Protein AF-0000000087153734 (afdb_homodimer)

Radius of gyration: 27.16 Å; Cα contacts (8 Å, |Δi|>4): 764; chains: 2; bounding box: 72×87×68 Å

Structure (mmCIF, N/CA/C/O backbone):
data_AF-0000000087153734-model_v1
#
loop_
_entity.id
_entity.type
_entity.pdbx_description
1 polymer 'Phosphate-import permease protein PhnE'
#
loop_
_atom_site.group_PDB
_atom_site.id
_atom_site.type_symbol
_atom_site.label_atom_id
_atom_site.label_alt_id
_atom_site.label_comp_id
_atom_site.label_asym_id
_atom_site.label_entity_id
_atom_site.label_seq_id
_atom_site.pdbx_PDB_ins_code
_atom_site.Cartn_x
_atom_site.Cartn_y
_atom_site.Cartn_z
_atom_site.occupancy
_atom_site.B_iso_or_equiv
_atom_site.auth_seq_id
_atom_site.auth_comp_id
_atom_site.auth_asym_id
_atom_site.auth_atom_id
_atom_site.pdbx_PDB_model_num
ATOM 1 N N . MET A 1 1 ? -22.219 52.062 27.75 1 32.59 1 MET A N 1
ATOM 2 C CA . MET A 1 1 ? -22.016 52.156 26.297 1 32.59 1 MET A CA 1
ATOM 3 C C . MET A 1 1 ? -22.25 50.812 25.609 1 32.59 1 MET A C 1
ATOM 5 O O . MET A 1 1 ? -21.562 49.844 25.906 1 32.59 1 MET A O 1
ATOM 9 N N . ALA A 1 2 ? -23.516 50.531 25.156 1 43.56 2 ALA A N 1
ATOM 10 C CA . ALA A 1 2 ? -24 49.375 24.422 1 43.56 2 ALA A CA 1
ATOM 11 C C . ALA A 1 2 ? -23.219 49.156 23.141 1 43.56 2 ALA A C 1
ATOM 13 O O . ALA A 1 2 ? -23.125 50.062 22.312 1 43.56 2 ALA A O 1
ATOM 14 N N . THR A 1 3 ? -22.094 48.562 23.156 1 41.56 3 THR A N 1
ATOM 15 C CA . THR A 1 3 ? -21.344 48.219 21.953 1 41.56 3 THR A CA 1
ATOM 16 C C . THR A 1 3 ? -22.266 47.688 20.859 1 41.56 3 THR A C 1
ATOM 18 O O . THR A 1 3 ? -22.953 46.688 21.062 1 41.56 3 THR A O 1
ATOM 21 N N . ALA A 1 4 ? -22.828 48.594 19.922 1 43.09 4 ALA A N 1
ATOM 22 C CA . ALA A 1 4 ? -23.641 48.406 18.719 1 43.09 4 ALA A CA 1
ATOM 23 C C . ALA A 1 4 ? -23.047 47.312 17.812 1 43.09 4 ALA A C 1
ATOM 25 O O . ALA A 1 4 ? -21.891 47.438 17.375 1 43.09 4 ALA A O 1
ATOM 26 N N . VAL A 1 5 ? -23.188 46.062 18.109 1 50.41 5 VAL A N 1
ATOM 27 C CA . VAL A 1 5 ? -22.953 45.062 17.078 1 50.41 5 VAL A CA 1
ATOM 28 C C . VAL A 1 5 ? -23.5 45.531 15.75 1 50.41 5 VAL A C 1
ATOM 30 O O . VAL A 1 5 ? -24.703 45.812 15.633 1 50.41 5 VAL A O 1
ATOM 33 N N . SER A 1 6 ? -22.812 46.344 15 1 48.69 6 SER A N 1
ATOM 34 C CA . SER A 1 6 ? -23.141 46.844 13.664 1 48.69 6 SER A CA 1
ATOM 35 C C . SER A 1 6 ? -23.844 45.781 12.836 1 48.69 6 SER A C 1
ATOM 37 O O . SER A 1 6 ? -23.234 44.75 12.531 1 48.69 6 SER A O 1
ATOM 39 N N . ILE A 1 7 ? -25.141 45.438 13.055 1 53.75 7 ILE A N 1
ATOM 40 C CA . ILE A 1 7 ? -26.016 44.688 12.172 1 53.75 7 ILE A CA 1
ATOM 41 C C . ILE A 1 7 ? -25.891 45.188 10.742 1 53.75 7 ILE A C 1
ATOM 43 O O . ILE A 1 7 ? -26.172 46.375 10.477 1 53.75 7 ILE A O 1
ATOM 47 N N . LEU A 1 8 ? -24.969 44.75 9.945 1 59.97 8 LEU A N 1
ATOM 48 C CA . LEU A 1 8 ? -24.953 45.062 8.523 1 59.97 8 LEU A CA 1
ATOM 49 C C . LEU A 1 8 ? -26.375 45.25 7.988 1 59.97 8 LEU A C 1
ATOM 51 O O . LEU A 1 8 ? -27.297 44.562 8.438 1 59.97 8 LEU A O 1
ATOM 55 N N . PRO A 1 9 ? -26.609 46.344 7.285 1 64.06 9 PRO A N 1
ATOM 56 C CA . PRO A 1 9 ? -27.953 46.531 6.727 1 64.06 9 PRO A CA 1
ATOM 57 C C . PRO A 1 9 ? -28.484 45.312 6.016 1 64.06 9 PRO A C 1
ATOM 59 O O . PRO A 1 9 ? -27.719 44.469 5.523 1 64.06 9 PRO A O 1
ATOM 62 N N . ALA A 1 10 ? -29.781 44.938 6.113 1 66.5 10 ALA A N 1
ATOM 63 C CA . ALA A 1 10 ? -30.516 43.781 5.605 1 66.5 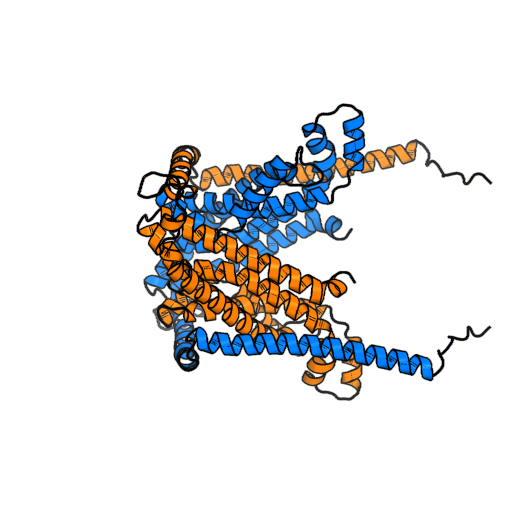10 ALA A CA 1
ATOM 64 C C . ALA A 1 10 ? -30.109 43.469 4.168 1 66.5 10 ALA A C 1
ATOM 66 O O . ALA A 1 10 ? -30 42.312 3.793 1 66.5 10 ALA A O 1
ATOM 67 N N . GLN A 1 11 ? -29.734 44.531 3.445 1 66.94 11 GLN A N 1
ATOM 68 C CA . GLN A 1 11 ? -29.406 44.312 2.037 1 66.94 11 GLN A CA 1
ATOM 69 C C . GLN A 1 11 ? -28.031 43.688 1.881 1 66.94 11 GLN A C 1
ATOM 71 O O . GLN A 1 11 ? -27.828 42.812 1.026 1 66.94 11 GLN A O 1
ATOM 76 N N . GLN A 1 12 ? -27.094 44.125 2.652 1 62.94 12 GLN A N 1
ATOM 77 C CA . GLN A 1 12 ? -25.75 43.562 2.557 1 62.94 12 GLN A CA 1
ATOM 78 C C . GLN A 1 12 ? -25.703 42.125 3.08 1 62.94 12 GLN A C 1
ATOM 80 O O . GLN A 1 12 ? -25 41.281 2.529 1 62.94 12 GLN A O 1
ATOM 85 N N . LEU A 1 13 ? -26.516 41.938 4.129 1 63.88 13 LEU A N 1
ATOM 86 C CA . LEU A 1 13 ? -26.609 40.562 4.66 1 63.88 13 LEU A CA 1
ATOM 87 C C . LEU A 1 13 ? -27.219 39.625 3.629 1 63.88 13 LEU A C 1
ATOM 89 O O . LEU A 1 13 ? -26.797 38.469 3.506 1 63.88 13 LEU A O 1
ATOM 93 N N . ALA A 1 14 ? -28.188 40.188 2.889 1 69.06 14 ALA A N 1
ATOM 94 C CA . ALA A 1 14 ? -28.828 39.406 1.849 1 69.06 14 ALA A CA 1
ATOM 95 C C . ALA A 1 14 ? -27.844 39.062 0.734 1 69.06 14 ALA A C 1
ATOM 97 O O . ALA A 1 14 ? -27.844 37.938 0.221 1 69.06 14 ALA A O 1
ATOM 98 N N . THR A 1 15 ? -27.016 39.969 0.449 1 64.5 15 THR A N 1
ATOM 99 C CA . THR A 1 15 ? -26.016 39.75 -0.599 1 64.5 15 THR A CA 1
ATOM 100 C C . THR A 1 15 ? -24.984 38.719 -0.147 1 64.5 15 THR A C 1
ATOM 102 O O . THR A 1 15 ? -24.547 37.875 -0.933 1 64.5 15 THR A O 1
ATOM 105 N N . LEU A 1 16 ? -24.641 38.812 1.099 1 63.16 16 LEU A N 1
ATOM 106 C CA . LEU A 1 16 ? -23.641 37.875 1.629 1 63.16 16 LEU A CA 1
ATOM 107 C C . LEU A 1 16 ? -24.234 36.469 1.765 1 63.16 16 LEU A C 1
ATOM 109 O O . LEU A 1 16 ? -23.562 35.469 1.499 1 63.16 16 LEU A O 1
ATOM 113 N N . GLU A 1 17 ? -25.484 36.5 2.154 1 65.25 17 GLU A N 1
ATOM 114 C CA . GLU A 1 17 ? -26.172 35.219 2.252 1 65.25 17 GLU A CA 1
ATOM 115 C C . GLU A 1 17 ? -26.344 34.594 0.876 1 65.25 17 GLU A C 1
ATOM 117 O O . GLU A 1 17 ? -26.203 33.375 0.732 1 65.25 17 GLU A O 1
ATOM 122 N N . GLU A 1 18 ? -26.688 35.406 -0.038 1 66.31 18 GLU A N 1
ATOM 123 C CA . GLU A 1 18 ? -26.812 34.906 -1.398 1 66.31 18 GLU A CA 1
ATOM 124 C C . GLU A 1 18 ? -25.469 34.406 -1.941 1 66.31 18 GLU A C 1
ATOM 126 O O . GLU A 1 18 ? -25.406 33.375 -2.625 1 66.31 18 GLU A O 1
ATOM 131 N N . ALA A 1 19 ? -24.5 35.125 -1.643 1 60.44 19 ALA A N 1
ATOM 132 C CA . ALA A 1 19 ? -23.156 34.75 -2.072 1 60.44 19 ALA A CA 1
ATOM 133 C C . ALA A 1 19 ? -22.734 33.438 -1.392 1 60.44 19 ALA A C 1
ATOM 135 O O . ALA A 1 19 ? -22.109 32.594 -2.02 1 60.44 19 ALA A O 1
ATOM 136 N N . TYR A 1 20 ? -23.078 33.375 -0.178 1 58.66 20 TYR A N 1
ATOM 137 C CA . TYR A 1 20 ? -22.812 32.156 0.573 1 58.66 20 TYR A CA 1
ATOM 138 C C . TYR A 1 20 ? -23.594 30.984 0.006 1 58.66 20 TYR A C 1
ATOM 140 O O . TYR A 1 20 ? -23.047 29.906 -0.185 1 58.66 20 TYR A O 1
ATOM 148 N N . ARG A 1 21 ? -24.844 31.266 -0.24 1 62.09 21 ARG A N 1
ATOM 149 C CA . ARG A 1 21 ? -25.672 30.219 -0.808 1 62.09 21 ARG A CA 1
ATOM 150 C C . ARG A 1 21 ? -25.156 29.797 -2.182 1 62.09 21 ARG A C 1
ATOM 152 O O . ARG A 1 21 ? -25.156 28.609 -2.512 1 62.09 21 ARG A O 1
ATOM 159 N N . LYS A 1 22 ? -24.797 30.75 -2.918 1 62.25 22 LYS A N 1
ATOM 160 C CA . LYS A 1 22 ? -24.25 30.453 -4.242 1 62.25 22 LYS A CA 1
ATOM 161 C C . LYS A 1 22 ? -22.938 29.672 -4.145 1 62.25 22 LYS A C 1
ATOM 163 O O . LYS A 1 22 ? -22.703 28.75 -4.93 1 62.25 22 LYS A O 1
ATOM 168 N N . ALA A 1 23 ? -22.172 30.094 -3.232 1 58.75 23 ALA A N 1
ATOM 169 C CA . ALA A 1 23 ? -20.906 29.406 -3.035 1 58.75 23 ALA A CA 1
ATOM 170 C C . ALA A 1 23 ? -21.125 27.969 -2.564 1 58.75 23 ALA A C 1
ATOM 172 O O . ALA A 1 23 ? -20.438 27.047 -3.033 1 58.75 23 ALA A O 1
ATOM 173 N N . VAL A 1 24 ? -22.047 27.891 -1.729 1 61.72 24 VAL A N 1
ATOM 174 C CA . VAL A 1 24 ? -22.391 26.562 -1.23 1 61.72 24 VAL A CA 1
ATOM 175 C C . VAL A 1 24 ? -22.984 25.719 -2.355 1 61.72 24 VAL A C 1
ATOM 177 O O . VAL A 1 24 ? -22.672 24.547 -2.502 1 61.72 24 VAL A O 1
ATOM 180 N N . SER A 1 25 ? -23.875 26.375 -3.098 1 61.78 25 SER A N 1
ATOM 181 C CA . SER A 1 25 ? -24.5 25.688 -4.219 1 61.78 25 SER A CA 1
ATOM 182 C C . SER A 1 25 ? -23.469 25.281 -5.266 1 61.78 25 SER A C 1
ATOM 184 O O . SER A 1 25 ? -23.531 24.172 -5.816 1 61.78 25 SER A O 1
ATOM 186 N N . ARG A 1 26 ? -22.609 26.141 -5.512 1 60.75 26 ARG A N 1
ATOM 187 C CA . ARG A 1 26 ? -21.562 25.828 -6.48 1 60.75 26 ARG A CA 1
ATOM 188 C C . ARG A 1 26 ? -20.656 24.703 -5.984 1 60.75 26 ARG A C 1
ATOM 190 O O . ARG A 1 26 ? -20.266 23.828 -6.762 1 60.75 26 ARG A O 1
ATOM 197 N N . LYS A 1 27 ? -20.391 24.812 -4.793 1 59.56 27 LYS A N 1
ATOM 198 C CA . LYS A 1 27 ? -19.594 23.75 -4.195 1 59.56 27 LYS A CA 1
ATOM 199 C C . LYS A 1 27 ? -20.328 22.422 -4.242 1 59.56 27 LYS A C 1
ATOM 201 O O . LYS A 1 27 ? -19.734 21.375 -4.543 1 59.56 27 LYS A O 1
ATOM 206 N N . ARG A 1 28 ? -21.578 22.547 -4.023 1 60.16 28 ARG A N 1
ATOM 207 C CA . ARG A 1 28 ? -22.406 21.344 -4.109 1 60.16 28 ARG A CA 1
ATOM 208 C C . ARG A 1 28 ? -22.5 20.828 -5.543 1 60.16 28 ARG A C 1
ATOM 210 O O . ARG A 1 28 ? -22.453 19.625 -5.781 1 60.16 28 ARG A O 1
ATOM 217 N N . LEU A 1 29 ? -22.641 21.734 -6.414 1 58.97 29 LEU A N 1
ATOM 218 C CA . LEU A 1 29 ? -22.703 21.359 -7.816 1 58.97 29 LEU A CA 1
ATOM 219 C C . LEU A 1 29 ? -21.391 20.719 -8.281 1 58.97 29 LEU A C 1
ATOM 221 O O . LEU A 1 29 ? -21.406 19.719 -8.992 1 58.97 29 LEU A O 1
ATOM 225 N N . LYS A 1 30 ? -20.391 21.359 -7.91 1 58.5 30 LYS A N 1
ATOM 226 C CA . LYS A 1 30 ? -19.094 20.781 -8.305 1 58.5 30 LYS A CA 1
ATOM 227 C C . LYS A 1 30 ? -18.891 19.406 -7.684 1 58.5 30 LYS A C 1
ATOM 229 O O . LYS A 1 30 ? -18.406 18.484 -8.344 1 58.5 30 LYS A O 1
ATOM 234 N N . ALA A 1 31 ? -19.328 19.328 -6.523 1 58.44 31 ALA A N 1
ATOM 235 C CA . ALA A 1 31 ? -19.266 18.031 -5.871 1 58.44 31 ALA A CA 1
ATOM 236 C C . ALA A 1 31 ? -20.188 17.031 -6.559 1 58.44 31 ALA A C 1
ATOM 238 O O . ALA A 1 31 ? -19.828 15.875 -6.766 1 58.44 31 ALA A O 1
ATOM 239 N N . ALA A 1 32 ? -21.344 17.484 -6.879 1 58.41 32 ALA A N 1
ATOM 240 C CA . ALA A 1 32 ? -22.297 16.641 -7.598 1 58.41 32 ALA A CA 1
ATOM 241 C C . ALA A 1 32 ? -21.766 16.25 -8.977 1 58.41 32 ALA A C 1
ATOM 243 O O . ALA A 1 32 ? -21.906 15.102 -9.406 1 58.41 32 ALA A O 1
ATOM 244 N N . LEU A 1 33 ? -21.156 17.141 -9.578 1 58.53 33 LEU A N 1
ATOM 245 C CA . LEU A 1 33 ? -20.609 16.844 -10.898 1 58.53 33 LEU A CA 1
ATOM 246 C C . LEU A 1 33 ? -19.438 15.875 -10.797 1 58.53 33 LEU A C 1
ATOM 248 O O . LEU A 1 33 ? -19.312 14.961 -11.625 1 58.53 33 LEU A O 1
ATOM 252 N N . ALA A 1 34 ? -18.672 16.156 -9.859 1 58.22 34 ALA A N 1
ATOM 253 C CA . ALA A 1 34 ? -17.562 15.234 -9.656 1 58.22 34 ALA A CA 1
ATOM 254 C C . ALA A 1 34 ? -18.062 13.836 -9.328 1 58.22 34 ALA A C 1
ATOM 256 O O . ALA A 1 34 ? -17.547 12.844 -9.852 1 58.22 34 ALA A O 1
ATOM 257 N N . THR A 1 35 ? -19.125 13.859 -8.531 1 58.22 35 THR A N 1
ATOM 258 C CA . THR A 1 35 ? -19.766 12.578 -8.227 1 58.22 35 THR A CA 1
ATOM 259 C C . THR A 1 35 ? -20.391 11.984 -9.484 1 58.22 35 THR A C 1
ATOM 261 O O . THR A 1 35 ? -20.281 10.781 -9.727 1 58.22 35 THR A O 1
ATOM 264 N N . ALA A 1 36 ? -21.078 12.797 -10.18 1 58.16 36 ALA A N 1
ATOM 265 C CA . ALA A 1 36 ? -21.719 12.336 -11.414 1 58.16 36 ALA A CA 1
ATOM 266 C C . ALA A 1 36 ? -20.672 11.844 -12.414 1 58.16 36 ALA A C 1
ATOM 268 O O . ALA A 1 36 ? -20.859 10.805 -13.055 1 58.16 36 ALA A O 1
ATOM 269 N N . LEU A 1 37 ? -19.625 12.57 -12.555 1 58.66 37 LEU A N 1
ATOM 270 C CA . LEU A 1 37 ? -18.562 12.133 -13.469 1 58.66 37 LEU A CA 1
ATOM 271 C C . LEU A 1 37 ? -17.938 10.82 -12.992 1 58.66 37 LEU A C 1
ATOM 273 O O . LEU A 1 37 ? -17.641 9.945 -13.797 1 58.66 37 LEU A O 1
ATOM 277 N N . PHE A 1 38 ? -17.844 10.805 -11.727 1 55.91 38 PHE A N 1
ATOM 278 C CA . PHE A 1 38 ? -17.375 9.57 -11.109 1 55.91 38 PHE A CA 1
ATOM 279 C C . PHE A 1 38 ? -18.328 8.422 -11.398 1 55.91 38 PHE A C 1
ATOM 281 O O . PHE A 1 38 ? -17.891 7.332 -11.797 1 55.91 38 PHE A O 1
ATOM 288 N N . CYS A 1 39 ? -19.641 8.75 -11.195 1 57.25 39 CYS A N 1
ATOM 289 C CA . CYS A 1 39 ? -20.656 7.727 -11.469 1 57.25 39 CYS A CA 1
ATOM 290 C C . CYS A 1 39 ? -20.703 7.387 -12.953 1 57.25 39 CYS A C 1
ATOM 292 O O . CYS A 1 39 ? -20.812 6.215 -13.32 1 57.25 39 CYS A O 1
ATOM 294 N N . ALA A 1 40 ? -20.641 8.328 -13.766 1 58.75 40 ALA A N 1
ATOM 295 C CA . ALA A 1 40 ? -20.656 8.086 -15.211 1 58.75 40 ALA A CA 1
ATOM 296 C C . ALA A 1 40 ? -19.438 7.25 -15.625 1 58.75 40 ALA A C 1
ATOM 298 O O . ALA A 1 40 ? -19.562 6.328 -16.438 1 58.75 40 ALA A O 1
ATOM 299 N N . ALA A 1 41 ? -18.312 7.543 -15.039 1 55.53 41 ALA A N 1
ATOM 300 C CA . ALA A 1 41 ? -17.125 6.754 -15.297 1 55.53 41 ALA A CA 1
ATOM 301 C C . ALA A 1 41 ? -17.281 5.32 -14.805 1 55.53 41 ALA A C 1
ATOM 303 O O . ALA A 1 41 ? -16.781 4.379 -15.43 1 55.53 41 ALA A O 1
ATOM 304 N N . LEU A 1 42 ? -18.078 5.234 -13.719 1 54.22 42 LEU A N 1
ATOM 305 C CA . LEU A 1 42 ? -18.438 3.91 -13.227 1 54.22 42 LEU A CA 1
ATOM 306 C C . LEU A 1 42 ? -19.219 3.139 -14.281 1 54.22 42 LEU A C 1
ATOM 308 O O . LEU A 1 42 ? -18.984 1.945 -14.492 1 54.22 42 LEU A O 1
ATOM 312 N N . VAL A 1 43 ? -20.234 3.834 -14.789 1 54.69 43 VAL A N 1
ATOM 313 C CA . VAL A 1 43 ? -21.094 3.189 -15.781 1 54.69 43 VAL A CA 1
ATOM 314 C C . VAL A 1 43 ? -20.266 2.799 -17 1 54.69 43 VAL A C 1
ATOM 316 O O . VAL A 1 43 ? -20.391 1.688 -17.516 1 54.69 43 VAL A O 1
ATOM 319 N N . VAL A 1 44 ? -19.375 3.533 -17.391 1 55.41 44 VAL A N 1
ATOM 320 C CA . VAL A 1 44 ? -18.531 3.203 -18.531 1 55.41 44 VAL A CA 1
ATOM 321 C C . VAL A 1 44 ? -17.594 2.051 -18.188 1 55.41 44 VAL A C 1
ATOM 323 O O . VAL A 1 44 ? -17.406 1.132 -18.984 1 55.41 44 VAL A O 1
ATOM 326 N N . ALA A 1 45 ? -17 2.127 -16.953 1 52.59 45 ALA A N 1
ATOM 327 C CA . ALA A 1 45 ? -16.109 1.063 -16.484 1 52.59 45 ALA A CA 1
ATOM 328 C C . ALA A 1 45 ? -16.844 -0.268 -16.391 1 52.59 45 ALA A C 1
ATOM 330 O O . ALA A 1 45 ? -16.281 -1.32 -16.703 1 52.59 45 ALA A O 1
ATOM 331 N N . ALA A 1 46 ? -18.078 -0.169 -15.898 1 53.06 46 ALA A N 1
ATOM 332 C CA . ALA A 1 46 ? -18.891 -1.384 -15.812 1 53.06 46 ALA A CA 1
ATOM 333 C C . ALA A 1 46 ? -19.094 -1.995 -17.203 1 53.06 46 ALA A C 1
ATOM 335 O O . ALA A 1 46 ? -19.062 -3.217 -17.359 1 53.06 46 ALA A O 1
ATOM 336 N N . PHE A 1 47 ? -19.328 -1.242 -18.109 1 55.09 47 PHE A N 1
ATOM 337 C CA . PHE A 1 47 ? -19.516 -1.75 -19.469 1 55.09 47 PHE A CA 1
ATOM 338 C C . PHE A 1 47 ? -18.219 -2.287 -20.031 1 55.09 47 PHE A C 1
ATOM 340 O O . PHE A 1 47 ? -18.219 -3.275 -20.781 1 55.09 47 PHE A O 1
ATOM 347 N N . GLY A 1 48 ? -17.188 -1.644 -19.781 1 52.91 48 GLY A N 1
ATOM 348 C CA . GLY A 1 48 ? -15.922 -2.061 -20.344 1 52.91 48 GLY A CA 1
ATOM 349 C C . GLY A 1 48 ? -15.305 -3.254 -19.641 1 52.91 48 GLY A C 1
ATOM 350 O O . GLY A 1 48 ? -14.641 -4.082 -20.266 1 52.91 48 GLY A O 1
ATOM 351 N N . ALA A 1 49 ? -15.32 -3.27 -18.312 1 53.12 49 ALA A N 1
ATOM 352 C CA . ALA A 1 49 ? -14.672 -4.352 -17.578 1 53.12 49 ALA A CA 1
ATOM 353 C C . ALA A 1 49 ? -15.477 -5.645 -17.688 1 53.12 49 ALA A C 1
ATOM 355 O O . ALA A 1 49 ? -15.133 -6.648 -17.062 1 53.12 49 ALA A O 1
ATOM 356 N N . GLU A 1 50 ? -16.328 -5.785 -18.703 1 55.53 50 GLU A N 1
ATOM 357 C CA . GLU A 1 50 ? -17.141 -7 -18.797 1 55.53 50 GLU A CA 1
ATOM 358 C C . GLU A 1 50 ? -17.656 -7.43 -17.422 1 55.53 50 GLU A C 1
ATOM 360 O O . GLU A 1 50 ? -17.672 -8.625 -17.109 1 55.53 50 GLU A O 1
ATOM 365 N N . VAL A 1 51 ? -17.578 -6.539 -16.516 1 53.94 51 VAL A N 1
ATOM 366 C CA . VAL A 1 51 ? -18.203 -6.867 -15.234 1 53.94 51 VAL A CA 1
ATOM 367 C C . VAL A 1 51 ? -19.703 -7.117 -15.445 1 53.94 51 VAL A C 1
ATOM 369 O O . VAL A 1 51 ? -20.484 -6.172 -15.586 1 53.94 51 VAL A O 1
ATOM 372 N N . ASN A 1 52 ? -20.016 -8.164 -16.125 1 55.09 52 ASN A N 1
ATOM 373 C CA . ASN A 1 52 ? -21.406 -8.57 -16.219 1 55.09 52 ASN A CA 1
ATOM 374 C C . ASN A 1 52 ? -22.062 -8.664 -14.852 1 55.09 52 ASN A C 1
ATOM 376 O O . ASN A 1 52 ? -21.594 -9.406 -13.984 1 55.09 52 ASN A O 1
ATOM 380 N N . LEU A 1 53 ? -22.781 -7.617 -14.469 1 56.44 53 LEU A N 1
ATOM 381 C CA . LEU A 1 53 ? -23.547 -7.605 -13.227 1 56.44 53 LEU A CA 1
ATOM 382 C C . LEU A 1 53 ? -24.094 -9 -12.914 1 56.44 53 LEU A C 1
ATOM 384 O O . LEU A 1 53 ? -24.156 -9.391 -11.742 1 56.44 53 LEU A O 1
ATOM 388 N N . ARG A 1 54 ? -24.469 -9.672 -13.922 1 58.06 54 ARG A N 1
ATOM 389 C CA . ARG A 1 54 ? -24.953 -11.039 -13.719 1 58.06 54 ARG A CA 1
ATOM 390 C C . ARG A 1 54 ? -23.859 -11.914 -13.117 1 58.06 54 ARG A C 1
ATOM 392 O O . ARG A 1 54 ? -24.125 -12.742 -12.242 1 58.06 54 ARG A O 1
ATOM 399 N N . THR A 1 55 ? -22.703 -11.625 -13.562 1 62.88 55 THR A N 1
ATOM 400 C CA . THR A 1 55 ? -21.578 -12.383 -13.031 1 62.88 55 THR A CA 1
ATOM 401 C C . THR A 1 55 ? -21.312 -12 -11.578 1 62.88 55 THR A C 1
ATOM 403 O O . THR A 1 55 ? -20.984 -12.859 -10.758 1 62.88 55 THR A O 1
ATOM 406 N N . LEU A 1 56 ? -21.562 -10.742 -11.305 1 62.59 56 LEU A N 1
ATOM 407 C CA . LEU A 1 56 ? -21.375 -10.305 -9.922 1 62.59 56 LEU A CA 1
ATOM 408 C C . LEU A 1 56 ? -22.359 -11.016 -8.992 1 62.59 56 LEU A C 1
ATOM 410 O O . LEU A 1 56 ? -21.969 -11.461 -7.906 1 62.59 56 LEU A O 1
ATOM 414 N N . PHE A 1 57 ? -23.641 -11.094 -9.477 1 63.66 57 PHE A N 1
ATOM 415 C CA . PHE A 1 57 ? -24.656 -11.719 -8.633 1 63.66 57 PHE A CA 1
ATOM 416 C C . PHE A 1 57 ? -24.391 -13.211 -8.492 1 63.66 57 PHE A C 1
ATOM 418 O O . PHE A 1 57 ? -24.547 -13.773 -7.402 1 63.66 57 PHE A O 1
ATOM 425 N N . THR A 1 58 ? -24.156 -13.859 -9.617 1 63.53 58 THR A N 1
ATOM 426 C CA . THR A 1 58 ? -23.859 -15.289 -9.562 1 63.53 58 THR A CA 1
ATOM 427 C C . THR A 1 58 ? -22.594 -15.539 -8.742 1 63.53 58 THR A C 1
ATOM 429 O O . THR A 1 58 ? -22.547 -16.484 -7.938 1 63.53 58 THR A O 1
ATOM 432 N N . TYR A 1 59 ? -21.734 -14.617 -8.812 1 64 59 TYR A N 1
ATOM 433 C CA . TYR A 1 59 ? -20.453 -14.789 -8.148 1 64 59 TYR A CA 1
ATOM 434 C C . TYR A 1 59 ? -20.531 -14.375 -6.684 1 64 59 TYR A C 1
ATOM 436 O O . TYR A 1 59 ? -19.734 -14.82 -5.855 1 64 59 TYR A O 1
ATOM 444 N N . PHE A 1 60 ? -21.562 -13.633 -6.457 1 68.44 60 PHE A N 1
ATOM 445 C CA . PHE A 1 60 ? -21.766 -13.281 -5.055 1 68.44 60 PHE A CA 1
ATOM 446 C C . PHE A 1 60 ? -22.109 -14.516 -4.23 1 68.44 60 PHE A C 1
ATOM 448 O O . PHE A 1 60 ? -21.625 -14.672 -3.109 1 68.44 60 PHE A O 1
ATOM 455 N N . GLY A 1 61 ? -22.922 -15.352 -4.805 1 70.44 61 GLY A N 1
ATOM 456 C CA . GLY A 1 61 ? -23.25 -16.609 -4.133 1 70.44 61 GLY A CA 1
ATOM 457 C C . GLY A 1 61 ? -22.031 -17.484 -3.895 1 70.44 61 GLY A C 1
ATOM 458 O O . GLY A 1 61 ? -21.859 -18.031 -2.805 1 70.44 61 GLY A O 1
ATOM 459 N N . ASN A 1 62 ? -21.188 -17.516 -4.871 1 74.69 62 ASN A N 1
ATOM 460 C CA . ASN A 1 62 ? -19.969 -18.297 -4.738 1 74.69 62 ASN A CA 1
ATOM 461 C C . ASN A 1 62 ? -19.047 -17.719 -3.67 1 74.69 62 ASN A C 1
ATOM 463 O O . ASN A 1 62 ? -18.391 -18.469 -2.941 1 74.69 62 ASN A O 1
ATOM 467 N N . PHE A 1 63 ? -19.141 -16.438 -3.633 1 72.94 63 PHE A N 1
ATOM 468 C CA . PHE A 1 63 ? -18.328 -15.758 -2.623 1 72.94 63 PHE A CA 1
ATOM 469 C C . PHE A 1 63 ? -18.812 -16.109 -1.222 1 72.94 63 PHE A C 1
ATOM 471 O O . PHE A 1 63 ? -18 -16.453 -0.35 1 72.94 63 PHE A O 1
ATOM 478 N N . ILE A 1 64 ? -20.047 -16.062 -1.045 1 76.25 64 ILE A N 1
ATOM 479 C CA . ILE A 1 64 ? -20.625 -16.391 0.256 1 76.25 64 ILE A CA 1
ATOM 480 C C . ILE A 1 64 ? -20.359 -17.844 0.597 1 76.25 64 ILE A C 1
ATOM 482 O O . ILE A 1 64 ? -20.062 -18.172 1.748 1 76.25 64 ILE A O 1
ATOM 486 N N . SER A 1 65 ? -20.406 -18.656 -0.391 1 82.25 65 SER A N 1
ATOM 487 C CA . SER A 1 65 ? -20.156 -20.078 -0.188 1 82.25 65 SER A CA 1
ATOM 488 C C . SER A 1 65 ? -18.703 -20.312 0.211 1 82.25 65 SER A C 1
ATOM 490 O O . SER A 1 65 ? -18.406 -21.203 1.023 1 82.25 65 SER A O 1
ATOM 492 N N . TYR A 1 66 ? -17.828 -19.578 -0.361 1 82.69 66 TYR A N 1
ATOM 493 C CA . TYR A 1 66 ? -16.422 -19.734 -0.004 1 82.69 66 TYR A CA 1
ATOM 494 C C . TYR A 1 66 ? -16.172 -19.359 1.454 1 82.69 66 TYR A C 1
ATOM 496 O O . TYR A 1 66 ? -15.445 -20.047 2.168 1 82.69 66 TYR A O 1
ATOM 504 N N . PHE A 1 67 ? -16.797 -18.281 1.839 1 83.12 67 PHE A N 1
ATOM 505 C CA . PHE A 1 67 ? -16.656 -17.859 3.229 1 83.12 67 PHE A CA 1
ATOM 506 C C . PHE A 1 67 ? -17.219 -18.922 4.172 1 83.12 67 PHE A C 1
ATOM 508 O O . PHE A 1 67 ? -16.656 -19.156 5.242 1 83.12 67 PHE A O 1
ATOM 515 N N . ASP A 1 68 ? -18.266 -19.5 3.732 1 88 68 ASP A N 1
ATOM 516 C CA . ASP A 1 68 ? -18.844 -20.578 4.523 1 88 68 ASP A CA 1
ATOM 517 C C . ASP A 1 68 ? -17.875 -21.766 4.613 1 88 68 ASP A C 1
ATOM 519 O O . ASP A 1 68 ? -17.734 -22.375 5.68 1 88 68 ASP A O 1
ATOM 523 N N . ARG A 1 69 ? -17.219 -21.984 3.594 1 90.44 69 ARG A N 1
ATOM 524 C CA . ARG A 1 69 ? -16.297 -23.125 3.547 1 90.44 69 ARG A CA 1
ATOM 525 C C . ARG A 1 69 ? -15.094 -22.891 4.445 1 90.44 69 ARG A C 1
ATOM 527 O O . ARG A 1 69 ? -14.641 -23.797 5.141 1 90.44 69 ARG A O 1
ATOM 534 N N . ILE A 1 70 ? -14.609 -21.625 4.461 1 91.25 70 ILE A N 1
ATOM 535 C CA . ILE A 1 70 ? -13.391 -21.375 5.23 1 91.25 70 ILE A CA 1
ATOM 536 C C . ILE A 1 70 ? -13.727 -21.297 6.719 1 91.25 70 ILE A C 1
ATOM 538 O O . ILE A 1 70 ? -12.836 -21.359 7.566 1 91.25 70 ILE A O 1
ATOM 542 N N . LEU A 1 71 ? -15.086 -21.234 7.004 1 93.62 71 LEU A N 1
ATOM 543 C CA . LEU A 1 71 ? -15.508 -21.188 8.398 1 93.62 71 LEU A CA 1
ATOM 544 C C . LEU A 1 71 ? -16.031 -22.547 8.852 1 93.62 71 LEU A C 1
ATOM 546 O O . LEU A 1 71 ? -16.672 -22.641 9.914 1 93.62 71 LEU A O 1
ATOM 550 N N . THR A 1 72 ? -15.812 -23.531 8.047 1 93.88 72 THR A N 1
ATOM 551 C CA . THR A 1 72 ? -16.266 -24.875 8.367 1 93.88 72 THR A CA 1
ATOM 552 C C . THR A 1 72 ? -15.086 -25.844 8.469 1 93.88 72 THR A C 1
ATOM 554 O O . THR A 1 72 ? -14.211 -25.844 7.602 1 93.88 72 THR A O 1
ATOM 557 N N . LEU A 1 73 ? -15.078 -26.641 9.477 1 94.19 73 LEU A N 1
ATOM 558 C CA . LEU A 1 73 ? -14.023 -27.625 9.695 1 94.19 73 LEU A CA 1
ATOM 559 C C . LEU A 1 73 ? -14.273 -28.875 8.852 1 94.19 73 LEU A C 1
ATOM 561 O O . LEU A 1 73 ? -15.336 -29.016 8.242 1 94.19 73 LEU A O 1
ATOM 565 N N . ASP A 1 74 ? -13.242 -29.703 8.797 1 89.44 74 ASP A N 1
ATOM 566 C CA . ASP A 1 74 ? -13.391 -30.969 8.078 1 89.44 74 ASP A CA 1
ATOM 567 C C . ASP A 1 74 ? -14.477 -31.844 8.703 1 89.44 74 ASP A C 1
ATOM 569 O O . ASP A 1 74 ? -15.141 -32.625 8.008 1 89.44 74 ASP A O 1
ATOM 573 N N . SER A 1 75 ? -14.672 -31.625 9.953 1 89.5 75 SER A N 1
ATOM 574 C CA . SER A 1 75 ? -15.68 -32.375 10.68 1 89.5 75 SER A CA 1
ATOM 575 C C . SER A 1 75 ? -17.094 -31.906 10.344 1 89.5 75 SER A C 1
ATOM 577 O O . SER A 1 75 ? -18.078 -32.562 10.656 1 89.5 75 SER A O 1
ATOM 579 N N . GLY A 1 76 ? -17.203 -30.734 9.758 1 90.81 76 GLY A N 1
ATOM 580 C CA . GLY A 1 76 ? -18.5 -30.156 9.438 1 90.81 76 GLY A CA 1
ATOM 581 C C . GLY A 1 76 ? -18.938 -29.078 10.406 1 90.81 76 GLY A C 1
ATOM 582 O O . GLY A 1 76 ? -19.844 -28.312 10.109 1 90.81 76 GLY A O 1
ATOM 583 N N . ALA A 1 77 ? -18.234 -29.047 11.469 1 93.25 77 ALA A N 1
ATOM 584 C CA . ALA A 1 77 ? -18.547 -28.047 12.484 1 93.25 77 ALA A CA 1
ATOM 585 C C . ALA A 1 77 ? -17.938 -26.688 12.125 1 93.25 77 ALA A C 1
ATOM 587 O O . ALA A 1 77 ? -17.078 -26.609 11.25 1 93.25 77 ALA A O 1
ATOM 588 N N . ARG A 1 78 ? -18.453 -25.688 12.719 1 94.38 78 ARG A N 1
ATOM 589 C CA . ARG A 1 78 ? -17.906 -24.359 12.508 1 94.38 78 ARG A CA 1
ATOM 590 C C . ARG A 1 78 ? -16.531 -24.219 13.172 1 94.38 78 ARG A C 1
ATOM 592 O O . ARG A 1 78 ? -16.25 -24.891 14.164 1 94.38 78 ARG A O 1
ATOM 599 N N . VAL A 1 79 ? -15.664 -23.328 12.641 1 92.62 79 VAL A N 1
ATOM 600 C CA . VAL A 1 79 ? -14.266 -23.234 13.039 1 92.62 79 VAL A CA 1
ATOM 601 C C . VAL A 1 79 ? -14.164 -22.812 14.5 1 92.62 79 VAL A C 1
ATOM 603 O O . VAL A 1 79 ? -13.227 -23.219 15.203 1 92.62 79 VAL A O 1
ATOM 606 N N . TRP A 1 80 ? -15.211 -22.078 15.047 1 92.25 80 TRP A N 1
ATOM 607 C CA . TRP A 1 80 ? -15.094 -21.578 16.422 1 92.25 80 TRP A CA 1
ATOM 608 C C . TRP A 1 80 ? -15.469 -22.672 17.422 1 92.25 80 TRP A C 1
ATOM 610 O O . TRP A 1 80 ? -15.234 -22.516 18.625 1 92.25 80 TRP A O 1
ATOM 620 N N . THR A 1 81 ? -15.992 -23.828 17.047 1 93.75 81 THR A N 1
ATOM 621 C CA . THR A 1 81 ? -16.438 -24.906 17.938 1 93.75 81 THR A CA 1
ATOM 622 C C . THR A 1 81 ? -15.25 -25.75 18.391 1 93.75 81 THR A C 1
ATOM 624 O O . THR A 1 81 ? -15.32 -26.438 19.406 1 93.75 81 THR A O 1
ATOM 627 N N . ASP A 1 82 ? -14.203 -25.781 17.656 1 94.38 82 ASP A N 1
ATOM 628 C CA . ASP A 1 82 ? -13.016 -26.562 17.984 1 94.38 82 ASP A CA 1
ATOM 629 C C . ASP A 1 82 ? -11.742 -25.812 17.609 1 94.38 82 ASP A C 1
ATOM 631 O O . ASP A 1 82 ? -11.117 -26.125 16.594 1 94.38 82 ASP A O 1
ATOM 635 N N . PRO A 1 83 ? -11.336 -24.969 18.438 1 94.12 83 PRO A N 1
ATOM 636 C CA . PRO A 1 83 ? -10.148 -24.156 18.156 1 94.12 83 PRO A CA 1
ATOM 637 C C . PRO A 1 83 ? -8.891 -25 17.984 1 94.12 83 PRO A C 1
ATOM 639 O O . PRO A 1 83 ? -7.984 -24.609 17.234 1 94.12 83 PRO A O 1
ATOM 642 N N . ALA A 1 84 ? -8.867 -26.109 18.656 1 93.81 84 ALA A N 1
ATOM 643 C CA . ALA A 1 84 ? -7.691 -26.969 18.547 1 93.81 84 ALA A CA 1
ATOM 644 C C . ALA A 1 84 ? -7.559 -27.531 17.141 1 93.81 84 ALA A C 1
ATOM 646 O O . ALA A 1 84 ? -6.457 -27.578 16.578 1 93.81 84 ALA A O 1
ATOM 647 N N . GLU A 1 85 ? -8.641 -27.969 16.594 1 94.19 85 GLU A N 1
ATOM 648 C CA . GLU A 1 85 ? -8.633 -28.453 15.211 1 94.19 85 GLU A CA 1
ATOM 649 C C . GLU A 1 85 ? -8.406 -27.312 14.219 1 94.19 85 GLU A C 1
ATOM 651 O O . GLU A 1 85 ? -7.688 -27.484 13.234 1 94.19 85 GLU A O 1
ATOM 656 N N . TRP A 1 86 ? -8.992 -26.172 14.469 1 95.69 86 TRP A N 1
ATOM 657 C CA . TRP A 1 86 ? -8.891 -25 13.594 1 95.69 86 TRP A CA 1
ATOM 658 C C . TRP A 1 86 ? -7.441 -24.547 13.469 1 95.69 86 TRP A C 1
ATOM 660 O O . TRP A 1 86 ? -6.953 -24.281 12.367 1 95.69 86 TRP A O 1
ATOM 670 N N . PHE A 1 87 ? -6.766 -24.562 14.641 1 97.19 87 PHE A N 1
ATOM 671 C CA . PHE A 1 87 ? -5.395 -24.062 14.672 1 97.19 87 PHE A CA 1
ATOM 672 C C . PHE A 1 87 ? -4.41 -25.203 14.891 1 97.19 87 PHE A C 1
ATOM 674 O O . PHE A 1 87 ? -3.449 -25.078 15.648 1 97.19 87 PHE A O 1
ATOM 681 N N . TRP A 1 88 ? -4.617 -26.297 14.203 1 95.25 88 TRP A N 1
ATOM 682 C CA . TRP A 1 88 ? -3.783 -27.484 14.375 1 95.25 88 TRP A CA 1
ATOM 683 C C . TRP A 1 88 ? -2.34 -27.188 13.977 1 95.25 88 TRP A C 1
ATOM 685 O O . TRP A 1 88 ? -1.405 -27.766 14.547 1 95.25 88 TRP A O 1
ATOM 695 N N . GLY A 1 89 ? -2.07 -26.297 13.062 1 96.44 89 GLY A N 1
ATOM 696 C CA . GLY A 1 89 ? -0.738 -26 12.555 1 96.44 89 GLY A CA 1
ATOM 697 C C . GLY A 1 89 ? -0.142 -24.734 13.133 1 96.44 89 GLY A C 1
ATOM 698 O O . GLY A 1 89 ? 0.669 -24.078 12.477 1 96.44 89 GLY A O 1
ATOM 699 N N . TRP A 1 90 ? -0.535 -24.375 14.297 1 95.44 90 TRP A N 1
ATOM 700 C CA . TRP A 1 90 ? -0.177 -23.078 14.852 1 95.44 90 TRP A CA 1
ATOM 701 C C . TRP A 1 90 ? 1.335 -22.953 15.008 1 95.44 90 TRP A C 1
ATOM 703 O O . TRP A 1 90 ? 1.895 -21.875 14.836 1 95.44 90 TRP A O 1
ATOM 713 N N . GLN A 1 91 ? 2.012 -24.062 15.266 1 96.75 91 GLN A N 1
ATOM 714 C CA . GLN A 1 91 ? 3.457 -24 15.445 1 96.75 91 GLN A CA 1
ATOM 715 C C . GLN A 1 91 ? 4.16 -23.609 14.148 1 96.75 91 GLN A C 1
ATOM 717 O O . GLN A 1 91 ? 5.027 -22.734 14.141 1 96.75 91 GLN A O 1
ATOM 722 N N . LYS A 1 92 ? 3.758 -24.266 13.102 1 96.5 92 LYS A N 1
ATOM 723 C CA . LYS A 1 92 ? 4.328 -23.953 11.789 1 96.5 92 LYS A CA 1
ATOM 724 C C . LYS A 1 92 ? 3.965 -22.547 11.352 1 96.5 92 LYS A C 1
ATOM 726 O O . LYS A 1 92 ? 4.82 -21.797 10.867 1 96.5 92 LYS A O 1
ATOM 731 N N . TRP A 1 93 ? 2.734 -22.125 11.547 1 96.94 93 TRP A N 1
ATOM 732 C CA . TRP A 1 93 ? 2.26 -20.828 11.078 1 96.94 93 TRP A CA 1
ATOM 733 C C . TRP A 1 93 ? 2.91 -19.703 11.867 1 96.94 93 TRP A C 1
ATOM 735 O O . TRP A 1 93 ? 3.262 -18.656 11.305 1 96.94 93 TRP A O 1
ATOM 745 N N . LEU A 1 94 ? 3.148 -19.969 13.125 1 96.06 94 LEU A N 1
ATOM 746 C CA . LEU A 1 94 ? 3.814 -18.953 13.93 1 96.06 94 LEU A CA 1
ATOM 747 C C . LEU A 1 94 ? 5.277 -18.797 13.523 1 96.06 94 LEU A C 1
ATOM 749 O O . LEU A 1 94 ? 5.82 -17.688 13.539 1 96.06 94 LEU A O 1
ATOM 753 N N . ARG A 1 95 ? 5.863 -19.938 13.195 1 94.88 95 ARG A N 1
ATOM 754 C CA . ARG A 1 95 ? 7.238 -19.891 12.711 1 94.88 95 ARG A CA 1
ATOM 755 C C . ARG A 1 95 ? 7.332 -19.109 11.398 1 94.88 95 ARG A C 1
ATOM 757 O O . ARG A 1 95 ? 8.227 -18.281 11.227 1 94.88 95 ARG A O 1
ATOM 764 N N . MET A 1 96 ? 6.426 -19.375 10.539 1 95.62 96 MET A N 1
ATOM 765 C CA . MET A 1 96 ? 6.41 -18.703 9.242 1 95.62 96 MET A CA 1
ATOM 766 C C . MET A 1 96 ? 6.078 -17.219 9.398 1 95.62 96 MET A C 1
ATOM 768 O O . MET A 1 96 ? 6.586 -16.375 8.656 1 95.62 96 MET A O 1
ATOM 772 N N . LEU A 1 97 ? 5.273 -16.969 10.359 1 95.75 97 LEU A N 1
ATOM 773 C CA . LEU A 1 97 ? 4.977 -15.578 10.672 1 95.75 97 LEU A CA 1
ATOM 774 C C . LEU A 1 97 ? 6.211 -14.867 11.227 1 95.75 97 LEU A C 1
ATOM 776 O O . LEU A 1 97 ? 6.445 -13.695 10.93 1 95.75 97 LEU A O 1
ATOM 780 N N . GLY A 1 98 ? 6.891 -15.547 12.086 1 93.38 98 GLY A N 1
ATOM 781 C CA . GLY A 1 98 ? 8.156 -15.016 12.555 1 93.38 98 GLY A CA 1
ATOM 782 C C . GLY A 1 98 ? 9.117 -14.672 11.43 1 93.38 98 GLY A C 1
ATOM 783 O O . GLY A 1 98 ? 9.758 -13.617 11.453 1 93.38 98 GLY A O 1
ATOM 784 N N . GLU A 1 99 ? 9.18 -15.523 10.477 1 93.06 99 GLU A N 1
ATOM 785 C CA . GLU A 1 99 ? 10.008 -15.266 9.305 1 93.06 99 GLU A CA 1
ATOM 786 C C . GLU A 1 99 ? 9.531 -14.031 8.547 1 93.06 99 GLU A C 1
ATOM 788 O O . GLU A 1 99 ? 10.336 -13.227 8.086 1 93.06 99 GLU A O 1
ATOM 793 N N . THR A 1 100 ? 8.234 -13.891 8.398 1 94.88 100 THR A N 1
ATOM 794 C CA . THR A 1 100 ? 7.645 -12.727 7.746 1 94.88 100 THR A CA 1
ATOM 795 C C . THR A 1 100 ? 8.047 -11.445 8.461 1 94.88 100 THR A C 1
ATOM 797 O O . THR A 1 100 ? 8.461 -10.477 7.82 1 94.88 100 THR A O 1
ATOM 800 N N . ILE A 1 101 ? 7.969 -11.469 9.75 1 93.69 101 ILE A N 1
ATOM 801 C CA . ILE A 1 101 ? 8.32 -10.305 10.562 1 93.69 101 ILE A CA 1
ATOM 802 C C . ILE A 1 101 ? 9.812 -10 10.398 1 93.69 101 ILE A C 1
ATOM 804 O O . ILE A 1 101 ? 10.195 -8.836 10.289 1 93.69 101 ILE A O 1
ATOM 808 N N . LEU A 1 102 ? 10.594 -11.016 10.328 1 91.19 102 LEU A N 1
ATOM 809 C CA . LEU A 1 102 ? 12.031 -10.836 10.156 1 91.19 102 LEU A CA 1
ATOM 810 C C . LEU A 1 102 ? 12.352 -10.25 8.789 1 91.19 102 LEU A C 1
ATOM 812 O O . LEU A 1 102 ? 13.195 -9.359 8.664 1 91.19 102 LEU A O 1
ATOM 816 N N . ILE A 1 103 ? 11.742 -10.773 7.738 1 92.38 103 ILE A N 1
ATOM 817 C CA . ILE A 1 103 ? 11.898 -10.25 6.387 1 92.38 103 ILE A CA 1
ATOM 818 C C . ILE A 1 103 ? 11.562 -8.758 6.367 1 92.38 103 ILE A C 1
ATOM 820 O O . ILE A 1 103 ? 12.32 -7.953 5.824 1 92.38 103 ILE A O 1
ATOM 824 N N . SER A 1 104 ? 10.445 -8.43 6.996 1 94.94 104 SER A N 1
ATOM 825 C CA . SER A 1 104 ? 9.992 -7.039 7.039 1 94.94 104 SER A CA 1
ATOM 826 C C . SER A 1 104 ? 10.969 -6.164 7.812 1 94.94 104 SER A C 1
ATOM 828 O O . SER A 1 104 ? 11.266 -5.039 7.402 1 94.94 104 SER A O 1
ATOM 830 N N . TYR A 1 105 ? 11.422 -6.691 8.883 1 91.19 105 TYR A N 1
ATOM 831 C CA . TYR A 1 105 ? 12.32 -5.934 9.742 1 91.19 105 TYR A CA 1
ATOM 832 C C . TYR A 1 105 ? 13.641 -5.652 9.047 1 91.19 105 TYR A C 1
ATOM 834 O O . TYR A 1 105 ? 14.062 -4.5 8.945 1 91.19 105 TYR A O 1
ATOM 842 N N . VAL A 1 106 ? 14.281 -6.66 8.539 1 90.12 106 VAL A N 1
ATOM 843 C CA . VAL A 1 106 ? 15.586 -6.523 7.891 1 90.12 106 VAL A CA 1
ATOM 844 C C . VAL A 1 106 ? 15.445 -5.68 6.625 1 90.12 106 VAL A C 1
ATOM 846 O O . VAL A 1 106 ? 16.281 -4.828 6.344 1 90.12 106 VAL A O 1
ATOM 849 N N . GLY A 1 107 ? 14.406 -5.945 5.891 1 92.88 107 GLY A N 1
ATOM 850 C CA . GLY A 1 107 ? 14.156 -5.148 4.699 1 92.88 107 GLY A CA 1
ATOM 851 C C . GLY A 1 107 ? 13.969 -3.674 4.996 1 92.88 107 GLY A C 1
ATOM 852 O O . GLY A 1 107 ? 14.547 -2.82 4.32 1 92.88 107 GLY A O 1
ATOM 853 N N . THR A 1 108 ? 13.156 -3.41 6.02 1 95.12 108 THR A N 1
ATOM 854 C CA . THR A 1 108 ? 12.898 -2.025 6.402 1 95.12 108 THR A CA 1
ATOM 855 C C . THR A 1 108 ? 14.188 -1.345 6.867 1 95.12 108 THR A C 1
ATOM 857 O O . THR A 1 108 ? 14.477 -0.215 6.469 1 95.12 108 THR A O 1
ATOM 860 N N . LEU A 1 109 ? 14.914 -2.016 7.66 1 92 109 LEU A N 1
ATOM 861 C CA . LEU A 1 109 ? 16.156 -1.453 8.188 1 92 109 LEU A CA 1
ATOM 862 C C . LEU A 1 109 ? 17.141 -1.159 7.059 1 92 109 LEU A C 1
ATOM 864 O O . LEU A 1 109 ? 17.719 -0.076 7.008 1 92 109 LEU A O 1
ATOM 868 N N . THR A 1 110 ? 17.312 -2.117 6.238 1 90.56 110 THR A N 1
ATOM 869 C CA . THR A 1 110 ? 18.219 -1.934 5.105 1 90.56 110 THR A CA 1
ATOM 870 C C . THR A 1 110 ? 17.766 -0.772 4.23 1 90.56 110 THR A C 1
ATOM 872 O O . THR A 1 110 ? 18.562 0.081 3.848 1 90.56 110 THR A O 1
ATOM 875 N N . GLY A 1 111 ? 16.469 -0.751 3.939 1 95.12 111 GLY A N 1
ATOM 876 C CA . GLY A 1 111 ? 15.922 0.355 3.168 1 95.12 111 GLY A CA 1
ATOM 877 C C . GLY A 1 111 ? 16.094 1.698 3.854 1 95.12 111 GLY A C 1
ATOM 878 O O . GLY A 1 111 ? 16.406 2.699 3.205 1 95.12 111 GLY A O 1
ATOM 879 N N . ALA A 1 112 ? 15.945 1.678 5.152 1 95.88 112 ALA A N 1
ATOM 880 C CA . ALA A 1 112 ? 16.078 2.908 5.926 1 95.88 112 ALA A CA 1
ATOM 881 C C . ALA A 1 112 ? 17.516 3.424 5.887 1 95.88 112 ALA A C 1
ATOM 883 O O . ALA A 1 112 ? 17.75 4.633 5.816 1 95.88 112 ALA A O 1
ATOM 884 N N . VAL A 1 113 ? 18.438 2.543 5.93 1 93.06 113 VAL A N 1
ATOM 885 C CA . VAL A 1 113 ? 19.844 2.918 5.887 1 93.06 113 VAL A CA 1
ATOM 886 C C . VAL A 1 113 ? 20.156 3.566 4.543 1 93.06 113 VAL A C 1
ATOM 888 O O . VAL A 1 113 ? 20.781 4.629 4.496 1 93.06 113 VAL A O 1
ATOM 891 N N . PHE A 1 114 ? 19.688 2.977 3.506 1 94.88 114 PHE A N 1
ATOM 892 C CA . PHE A 1 114 ? 19.938 3.545 2.188 1 94.88 114 PHE A CA 1
ATOM 893 C C . PHE A 1 114 ? 19.172 4.855 2.012 1 94.88 114 PHE A C 1
ATOM 895 O O . PHE A 1 114 ? 19.703 5.805 1.425 1 94.88 114 PHE A O 1
ATOM 902 N N . ALA A 1 115 ? 17.969 4.871 2.51 1 97.94 115 ALA A N 1
ATOM 903 C CA . ALA A 1 115 ? 17.203 6.109 2.467 1 97.94 115 ALA A CA 1
ATOM 904 C C . ALA A 1 115 ? 17.906 7.223 3.229 1 97.94 115 ALA A C 1
ATOM 906 O O . ALA A 1 115 ? 17.953 8.367 2.77 1 97.94 115 ALA A O 1
ATOM 907 N N . PHE A 1 116 ? 18.484 6.859 4.379 1 95.94 116 PHE A N 1
ATOM 908 C CA . PHE A 1 116 ? 19.234 7.801 5.199 1 95.94 116 PHE A CA 1
ATOM 909 C C . PHE A 1 116 ? 20.453 8.344 4.441 1 95.94 116 PHE A C 1
ATOM 911 O O . PHE A 1 116 ? 20.719 9.539 4.477 1 95.94 116 PHE A O 1
ATOM 918 N N . ALA A 1 117 ? 21.062 7.535 3.752 1 95.06 117 ALA A N 1
ATOM 919 C CA . ALA A 1 117 ? 22.266 7.93 3.002 1 95.06 117 ALA A CA 1
ATOM 920 C C . ALA A 1 117 ? 21.891 8.82 1.815 1 95.06 117 ALA A C 1
ATOM 922 O O . ALA A 1 117 ? 22.609 9.758 1.488 1 95.06 117 ALA A O 1
ATOM 923 N N . LEU A 1 118 ? 20.734 8.672 1.267 1 97.75 118 LEU A N 1
ATOM 924 C CA . LEU A 1 118 ? 20.422 9.297 -0.015 1 97.75 118 LEU A CA 1
ATOM 925 C C . LEU A 1 118 ? 19.578 10.547 0.182 1 97.75 118 LEU A C 1
ATOM 927 O O . LEU A 1 118 ? 19.5 11.398 -0.704 1 97.75 118 LEU A O 1
ATOM 931 N N . ASN A 1 119 ? 18.906 10.617 1.335 1 97.56 119 ASN A N 1
ATOM 932 C CA . ASN A 1 119 ? 17.891 11.656 1.489 1 97.56 119 ASN A CA 1
ATOM 933 C C . ASN A 1 119 ? 18.516 13.055 1.426 1 97.56 119 ASN A C 1
ATOM 935 O O . ASN A 1 119 ? 17.891 13.984 0.902 1 97.56 119 ASN A O 1
ATOM 939 N N . PHE A 1 120 ? 19.781 13.242 1.852 1 97 120 PHE A N 1
ATOM 940 C CA . PHE A 1 120 ? 20.438 14.555 1.854 1 97 120 PHE A CA 1
ATOM 941 C C . PHE A 1 120 ? 20.766 14.992 0.434 1 97 120 PHE A C 1
ATOM 943 O O . PHE A 1 120 ? 20.844 16.188 0.155 1 97 120 PHE A O 1
ATOM 950 N N . PHE A 1 121 ? 20.938 14.023 -0.419 1 97.75 121 PHE A N 1
ATOM 951 C CA . PHE A 1 121 ? 21.219 14.32 -1.818 1 97.75 121 PHE A CA 1
ATOM 952 C C . PHE A 1 121 ? 19.922 14.625 -2.572 1 97.75 121 PHE A C 1
ATOM 954 O O . PHE A 1 121 ? 19.953 15.242 -3.637 1 97.75 121 PHE A O 1
ATOM 961 N N . ALA A 1 122 ? 18.844 14.195 -2.004 1 97.94 122 ALA A N 1
ATOM 962 C CA . ALA A 1 122 ? 17.562 14.336 -2.682 1 97.94 122 ALA A CA 1
ATOM 963 C C . ALA A 1 122 ? 16.859 15.617 -2.254 1 97.94 122 ALA A C 1
ATOM 965 O O . ALA A 1 122 ? 16 16.141 -2.982 1 97.94 122 ALA A O 1
ATOM 966 N N . ALA A 1 123 ? 17.203 16.094 -1.103 1 98.06 123 ALA A N 1
ATOM 967 C CA . ALA A 1 123 ? 16.547 17.281 -0.572 1 98.06 123 ALA A CA 1
ATOM 968 C C . ALA A 1 123 ? 17.047 18.547 -1.288 1 98.06 123 ALA A C 1
ATOM 970 O O . ALA A 1 123 ? 18.25 18.719 -1.501 1 98.06 123 ALA A O 1
ATOM 971 N N . GLN A 1 124 ? 16.219 19.422 -1.553 1 96.81 124 GLN A N 1
ATOM 972 C CA . GLN A 1 124 ? 16.516 20.609 -2.33 1 96.81 124 GLN A CA 1
ATOM 973 C C . GLN A 1 124 ? 17.469 21.531 -1.574 1 96.81 124 GLN A C 1
ATOM 975 O O . GLN A 1 124 ? 18.344 22.156 -2.174 1 96.81 124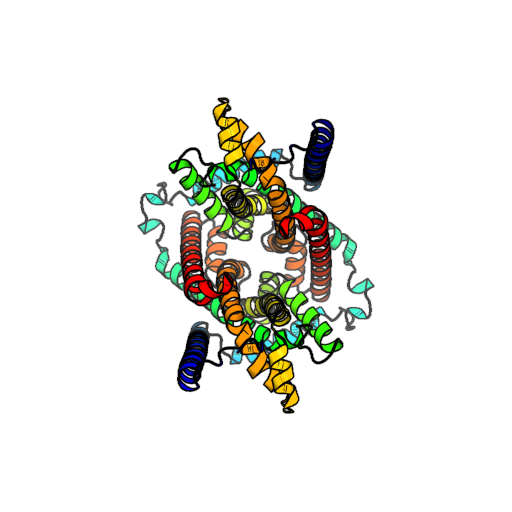 GLN A O 1
ATOM 980 N N . ASN A 1 125 ? 17.312 21.625 -0.291 1 96.56 125 ASN A N 1
ATOM 981 C CA . ASN A 1 125 ? 18.078 22.578 0.499 1 96.56 125 ASN A CA 1
ATOM 982 C C . ASN A 1 125 ? 19.438 22.031 0.884 1 96.56 125 ASN A C 1
ATOM 984 O O . ASN A 1 125 ? 20.312 22.797 1.312 1 96.56 125 ASN A O 1
ATOM 988 N N . THR A 1 126 ? 19.641 20.766 0.678 1 96.44 126 THR A N 1
ATOM 989 C CA . THR A 1 126 ? 20.906 20.219 1.154 1 96.44 126 THR A CA 1
ATOM 990 C C . THR A 1 126 ? 21.688 19.578 0.007 1 96.44 126 THR A C 1
ATOM 992 O O . THR A 1 126 ? 22.906 19.344 0.126 1 96.44 126 THR A O 1
ATOM 995 N N . SER A 1 127 ? 21.141 19.344 -1.098 1 96.81 127 SER A N 1
ATOM 996 C CA . SER A 1 127 ? 21.828 18.672 -2.199 1 96.81 127 SER A CA 1
ATOM 997 C C . SER A 1 127 ? 23.016 19.5 -2.689 1 96.81 127 SER A C 1
ATOM 999 O O . SER A 1 127 ? 22.906 20.719 -2.85 1 96.81 127 SER A O 1
ATOM 1001 N N . PRO A 1 128 ? 24.156 18.875 -3.02 1 94.62 128 PRO A N 1
ATOM 1002 C CA . PRO A 1 128 ? 25.344 19.594 -3.508 1 94.62 128 PRO A CA 1
ATOM 1003 C C . PRO A 1 128 ? 25.172 20.141 -4.922 1 94.62 128 PRO A C 1
ATOM 1005 O O . PRO A 1 128 ? 25.859 21.062 -5.324 1 94.62 128 PRO A O 1
ATOM 1008 N N . GLY A 1 129 ? 24.312 19.484 -5.676 1 95.44 129 GLY A N 1
ATOM 1009 C CA . GLY A 1 129 ? 24.094 19.953 -7.035 1 95.44 129 GLY A CA 1
ATOM 1010 C C . GLY A 1 129 ? 22.781 19.469 -7.633 1 95.44 129 GLY A C 1
ATOM 1011 O O . GLY A 1 129 ? 22.203 18.484 -7.176 1 95.44 129 GLY A O 1
ATOM 1012 N N . PRO A 1 130 ? 22.406 20.188 -8.656 1 95.62 130 PRO A N 1
ATOM 1013 C CA . PRO A 1 130 ? 21.094 19.875 -9.242 1 95.62 130 PRO A CA 1
ATOM 1014 C C . PRO A 1 130 ? 21.078 18.531 -9.969 1 95.62 130 PRO A C 1
ATOM 1016 O O . PRO A 1 130 ? 20.062 17.828 -9.953 1 95.62 130 PRO A O 1
ATOM 1019 N N . TRP A 1 131 ? 22.188 18.172 -10.547 1 96.81 131 TRP A N 1
ATOM 1020 C CA . TRP A 1 131 ? 22.234 16.922 -11.289 1 96.81 131 TRP A CA 1
ATOM 1021 C C . TRP A 1 131 ? 22.188 15.727 -10.344 1 96.81 131 TRP A C 1
ATOM 1023 O O . TRP A 1 131 ? 21.531 14.719 -10.633 1 96.81 131 TRP A O 1
ATOM 1033 N N . LEU A 1 132 ? 22.844 15.828 -9.258 1 96.62 132 LEU A N 1
ATOM 1034 C CA . LEU A 1 132 ? 22.828 14.766 -8.258 1 96.62 132 LEU A CA 1
ATOM 1035 C C . LEU A 1 132 ? 21.438 14.625 -7.637 1 96.62 132 LEU A C 1
ATOM 1037 O O . LEU A 1 132 ? 20.953 13.508 -7.465 1 96.62 132 LEU A O 1
ATOM 1041 N N . ARG A 1 133 ? 20.875 15.758 -7.363 1 97.75 133 ARG A N 1
ATOM 1042 C CA . ARG A 1 133 ? 19.516 15.75 -6.816 1 97.75 133 ARG A CA 1
ATOM 1043 C C . ARG A 1 133 ? 18.547 15.07 -7.77 1 97.75 133 ARG A C 1
ATOM 1045 O O . ARG A 1 133 ? 17.781 14.203 -7.359 1 97.75 133 ARG A O 1
ATOM 1052 N N . PHE A 1 134 ? 18.672 15.43 -9.008 1 96.69 134 PHE A N 1
ATOM 1053 C CA .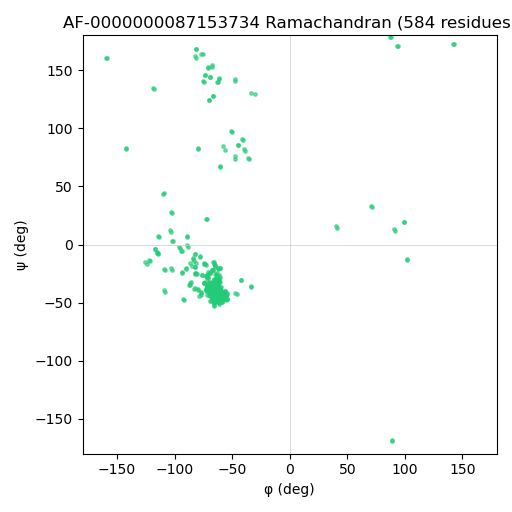 PHE A 1 134 ? 17.797 14.867 -10.023 1 96.69 134 PHE A CA 1
ATOM 1054 C C . PHE A 1 134 ? 17.969 13.359 -10.117 1 96.69 134 PHE A C 1
ATOM 1056 O O . PHE A 1 134 ? 16.984 12.609 -10.102 1 96.69 134 PHE A O 1
ATOM 1063 N N . THR A 1 135 ? 19.156 12.93 -10.172 1 96.5 135 THR A N 1
ATOM 1064 C CA . THR A 1 135 ? 19.453 11.508 -10.328 1 96.5 135 THR A CA 1
ATOM 1065 C C . THR A 1 135 ? 18.969 10.719 -9.117 1 96.5 135 THR A C 1
ATOM 1067 O O . THR A 1 135 ? 18.312 9.68 -9.266 1 96.5 135 THR A O 1
ATOM 1070 N N . VAL A 1 136 ? 19.203 11.25 -7.914 1 97.81 136 VAL A N 1
ATOM 1071 C CA . VAL A 1 136 ? 18.812 10.547 -6.695 1 97.81 136 VAL A CA 1
ATOM 1072 C C . VAL A 1 136 ? 17.297 10.508 -6.578 1 97.81 136 VAL A C 1
ATOM 1074 O O . VAL A 1 136 ? 16.719 9.477 -6.242 1 97.81 136 VAL A O 1
ATOM 1077 N N . ARG A 1 137 ? 16.656 11.539 -6.918 1 96.69 137 ARG A N 1
ATOM 1078 C CA . ARG A 1 137 ? 15.203 11.594 -6.855 1 96.69 137 ARG A CA 1
ATOM 1079 C C . ARG A 1 137 ? 14.578 10.609 -7.832 1 96.69 137 ARG A C 1
ATOM 1081 O O . ARG A 1 137 ? 13.578 9.953 -7.508 1 96.69 137 ARG A O 1
ATOM 1088 N N . ARG A 1 138 ? 15.203 10.547 -8.961 1 92.62 138 ARG A N 1
ATOM 1089 C CA . ARG A 1 138 ? 14.68 9.617 -9.953 1 92.62 138 ARG A CA 1
ATOM 1090 C C . ARG A 1 138 ? 14.875 8.172 -9.516 1 92.62 138 ARG A C 1
ATOM 1092 O O . ARG A 1 138 ? 14.008 7.324 -9.742 1 92.62 138 ARG A O 1
ATOM 1099 N N . LEU A 1 139 ? 15.961 7.883 -8.953 1 94.19 139 LEU A N 1
ATOM 1100 C CA . LEU A 1 139 ? 16.234 6.539 -8.445 1 94.19 139 LEU A CA 1
ATOM 1101 C C . LEU A 1 139 ? 15.25 6.172 -7.336 1 94.19 139 LEU A C 1
ATOM 1103 O O . LEU A 1 139 ? 14.719 5.062 -7.312 1 94.19 139 LEU A O 1
ATOM 1107 N N . LEU A 1 140 ? 15.039 7.113 -6.441 1 96.25 140 LEU A N 1
ATOM 1108 C CA . LEU A 1 140 ? 14.094 6.879 -5.352 1 96.25 140 LEU A CA 1
ATOM 1109 C C . LEU A 1 140 ? 12.688 6.684 -5.891 1 96.25 140 LEU A C 1
ATOM 1111 O O . LEU A 1 140 ? 11.945 5.828 -5.402 1 96.25 140 LEU A O 1
ATOM 1115 N N . GLU A 1 141 ? 12.359 7.422 -6.91 1 91.69 141 GLU A N 1
ATOM 1116 C CA . GLU A 1 141 ? 11.047 7.316 -7.543 1 91.69 141 GLU A CA 1
ATOM 1117 C C . GLU A 1 141 ? 10.859 5.953 -8.203 1 91.69 141 GLU A C 1
ATOM 1119 O O . GLU A 1 141 ? 9.805 5.336 -8.086 1 91.69 141 GLU A O 1
ATOM 1124 N N . PHE A 1 142 ? 11.836 5.523 -8.867 1 90.44 142 PHE A N 1
ATOM 1125 C CA . PHE A 1 142 ? 11.805 4.207 -9.492 1 90.44 142 PHE A CA 1
ATOM 1126 C C . PHE A 1 142 ? 11.602 3.117 -8.438 1 90.44 142 PHE A C 1
ATOM 1128 O O . PHE A 1 142 ? 10.766 2.232 -8.609 1 90.44 142 PHE A O 1
ATOM 1135 N N . ALA A 1 143 ? 12.32 3.209 -7.375 1 93.5 143 ALA A N 1
ATOM 1136 C CA . ALA A 1 143 ? 12.273 2.203 -6.32 1 93.5 143 ALA A CA 1
ATOM 1137 C C . ALA A 1 143 ? 10.891 2.141 -5.68 1 93.5 143 ALA A C 1
ATOM 1139 O O . ALA A 1 143 ? 10.422 1.064 -5.305 1 93.5 143 ALA A O 1
ATOM 1140 N N . ARG A 1 144 ? 10.258 3.273 -5.586 1 92.19 144 ARG A N 1
ATOM 1141 C CA . ARG A 1 144 ? 8.984 3.289 -4.871 1 92.19 144 ARG A CA 1
ATOM 1142 C C . ARG A 1 144 ? 7.82 3.021 -5.82 1 92.19 144 ARG A C 1
ATOM 1144 O O . ARG A 1 144 ? 6.73 2.641 -5.383 1 92.19 144 ARG A O 1
ATOM 1151 N N . THR A 1 145 ? 7.996 3.236 -7.125 1 90.25 145 THR A N 1
ATOM 1152 C CA . THR A 1 145 ? 6.91 3.092 -8.086 1 90.25 145 THR A CA 1
ATOM 1153 C C . THR A 1 145 ? 6.73 1.628 -8.484 1 90.25 145 THR A C 1
ATOM 1155 O O . THR A 1 145 ? 5.602 1.163 -8.664 1 90.25 145 THR A O 1
ATOM 1158 N N . VAL A 1 146 ? 7.812 0.902 -8.617 1 90.62 146 VAL A N 1
ATOM 1159 C CA . VAL A 1 146 ? 7.727 -0.527 -8.898 1 90.62 146 VAL A CA 1
ATOM 1160 C C . VAL A 1 146 ? 7.191 -1.263 -7.672 1 90.62 146 VAL A C 1
ATOM 1162 O O . VAL A 1 146 ? 7.754 -1.149 -6.578 1 90.62 146 VAL A O 1
ATOM 1165 N N . PRO A 1 147 ? 6.125 -1.984 -7.879 1 90.38 147 PRO A N 1
ATOM 1166 C CA . PRO A 1 147 ? 5.566 -2.705 -6.73 1 90.38 147 PRO A CA 1
ATOM 1167 C C . PRO A 1 147 ? 6.543 -3.717 -6.141 1 90.38 147 PRO A C 1
ATOM 1169 O O . PRO A 1 147 ? 7.289 -4.367 -6.879 1 90.38 147 PRO A O 1
ATOM 1172 N N . GLY A 1 148 ? 6.527 -3.84 -4.871 1 92.94 148 GLY A N 1
ATOM 1173 C CA . GLY A 1 148 ? 7.457 -4.691 -4.141 1 92.94 148 GLY A CA 1
ATOM 1174 C C . GLY A 1 148 ? 7.434 -6.133 -4.602 1 92.94 148 GLY A C 1
ATOM 1175 O O . GLY A 1 148 ? 8.484 -6.77 -4.723 1 92.94 148 GLY A O 1
ATOM 1176 N N . ILE A 1 149 ? 6.281 -6.625 -4.883 1 93.19 149 ILE A N 1
ATOM 1177 C CA . ILE A 1 149 ? 6.129 -8.031 -5.254 1 93.19 149 ILE A CA 1
ATOM 1178 C C . ILE A 1 149 ? 6.832 -8.289 -6.582 1 93.19 149 ILE A C 1
ATOM 1180 O O . ILE A 1 149 ? 7.285 -9.406 -6.844 1 93.19 149 ILE A O 1
ATOM 1184 N N . VAL A 1 150 ? 6.891 -7.285 -7.457 1 91.69 150 VAL A N 1
ATOM 1185 C CA . VAL A 1 150 ? 7.602 -7.406 -8.727 1 91.69 150 VAL A CA 1
ATOM 1186 C C . VAL A 1 150 ? 9.094 -7.598 -8.469 1 91.69 150 VAL A C 1
ATOM 1188 O O . VAL A 1 150 ? 9.719 -8.5 -9.031 1 91.69 150 VAL A O 1
ATOM 1191 N N . PHE A 1 151 ? 9.648 -6.785 -7.562 1 92.19 151 PHE A N 1
ATOM 1192 C CA . PHE A 1 151 ? 11.039 -6.965 -7.168 1 92.19 151 PHE A CA 1
ATOM 1193 C C . PHE A 1 151 ? 11.258 -8.352 -6.574 1 92.19 151 PHE A C 1
ATOM 1195 O O . PHE A 1 151 ? 12.25 -9.008 -6.879 1 92.19 151 PHE A O 1
ATOM 1202 N N . ALA A 1 152 ? 10.32 -8.781 -5.77 1 94.06 152 ALA A N 1
ATOM 1203 C CA . ALA A 1 152 ? 10.445 -10.086 -5.121 1 94.06 152 ALA A CA 1
ATOM 1204 C C . ALA A 1 152 ? 10.531 -11.203 -6.156 1 94.06 152 ALA A C 1
ATOM 1206 O O . ALA A 1 152 ? 11.375 -12.094 -6.051 1 94.06 152 ALA A O 1
ATOM 1207 N N . LEU A 1 153 ? 9.641 -11.156 -7.145 1 91.75 153 LEU A N 1
ATOM 1208 C CA . LEU A 1 153 ? 9.625 -12.188 -8.172 1 91.75 153 LEU A CA 1
ATOM 1209 C C . LEU A 1 153 ? 10.93 -12.18 -8.969 1 91.75 153 LEU A C 1
ATOM 1211 O O . LEU A 1 153 ? 11.5 -13.234 -9.242 1 91.75 153 LEU A O 1
ATOM 1215 N N . ILE A 1 154 ? 11.391 -10.992 -9.266 1 88 154 ILE A N 1
ATOM 1216 C CA . ILE A 1 154 ? 12.648 -10.867 -10 1 88 154 ILE A CA 1
ATOM 1217 C C . ILE A 1 154 ? 13.789 -11.453 -9.172 1 88 154 ILE A C 1
ATOM 1219 O O . ILE A 1 154 ? 14.625 -12.188 -9.695 1 88 154 ILE A O 1
ATOM 1223 N N . PHE A 1 155 ? 13.773 -11.25 -7.91 1 89.44 155 PHE A N 1
ATOM 1224 C CA . PHE A 1 155 ? 14.836 -11.727 -7.039 1 89.44 155 PHE A CA 1
ATOM 1225 C C . PHE A 1 155 ? 14.727 -13.234 -6.828 1 89.44 155 PHE A C 1
ATOM 1227 O O . PHE A 1 155 ? 15.742 -13.922 -6.695 1 89.44 155 PHE A O 1
ATOM 1234 N N . VAL A 1 156 ? 13.531 -13.75 -6.805 1 90.12 156 VAL A N 1
ATOM 1235 C CA . VAL A 1 156 ? 13.344 -15.195 -6.691 1 90.12 156 VAL A CA 1
ATOM 1236 C C . VAL A 1 156 ? 13.914 -15.891 -7.922 1 90.12 156 VAL A C 1
ATOM 1238 O O . VAL A 1 156 ? 14.531 -16.953 -7.809 1 90.12 156 VAL A O 1
ATOM 1241 N N . ILE A 1 157 ? 13.703 -15.305 -9.039 1 84.44 157 ILE A N 1
ATOM 1242 C CA . ILE A 1 157 ? 14.219 -15.875 -10.281 1 84.44 157 ILE A CA 1
ATOM 1243 C C . ILE A 1 157 ? 15.742 -15.758 -10.312 1 84.44 157 ILE A C 1
ATOM 1245 O O . ILE A 1 157 ? 16.438 -16.672 -10.75 1 84.44 157 ILE A O 1
ATOM 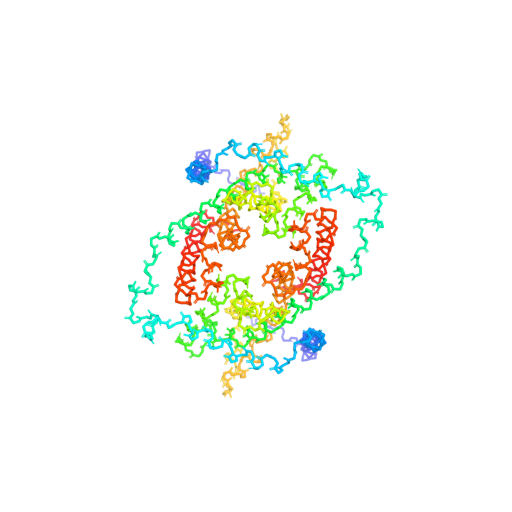1249 N N . ALA A 1 158 ? 16.234 -14.695 -9.789 1 79.25 158 ALA A N 1
ATOM 1250 C CA . ALA A 1 158 ? 17.672 -14.422 -9.844 1 79.25 158 ALA A CA 1
ATOM 1251 C C . ALA A 1 158 ? 18.422 -15.211 -8.773 1 79.25 158 ALA A C 1
ATOM 1253 O O . ALA A 1 158 ? 19.547 -15.664 -8.992 1 79.25 158 ALA A O 1
ATOM 1254 N N . PHE A 1 159 ? 17.75 -15.312 -7.508 1 79 159 PHE A N 1
ATOM 1255 C CA . PHE A 1 159 ? 18.484 -15.805 -6.355 1 79 159 PHE A CA 1
ATOM 1256 C C . PHE A 1 159 ? 17.891 -17.125 -5.863 1 79 159 PHE A C 1
ATOM 1258 O O . PHE A 1 159 ? 18.484 -17.797 -5.02 1 79 159 PHE A O 1
ATOM 1265 N N . GLY A 1 160 ? 16.844 -17.469 -6.438 1 83.19 160 GLY A N 1
ATOM 1266 C CA . GLY A 1 160 ? 16.156 -18.656 -5.938 1 83.19 160 GLY A CA 1
ATOM 1267 C C . GLY A 1 160 ? 15.078 -18.328 -4.926 1 83.19 160 GLY A C 1
ATOM 1268 O O . GLY A 1 160 ? 15 -17.203 -4.438 1 83.19 160 GLY A O 1
ATOM 1269 N N . LEU A 1 161 ? 14.367 -19.312 -4.625 1 89.06 161 LEU A N 1
ATOM 1270 C CA . LEU A 1 161 ? 13.281 -19.188 -3.66 1 89.06 161 LEU A CA 1
ATOM 1271 C C . LEU A 1 161 ? 13.836 -18.953 -2.256 1 89.06 161 LEU A C 1
ATOM 1273 O O . LEU A 1 161 ? 14.938 -19.391 -1.937 1 89.06 161 LEU A O 1
ATOM 1277 N N . GLY A 1 162 ? 13.102 -18.109 -1.432 1 89.44 162 GLY A N 1
ATOM 1278 C CA . GLY A 1 162 ? 13.531 -17.953 -0.052 1 89.44 162 GLY A CA 1
ATOM 1279 C C . GLY A 1 162 ? 13.367 -16.531 0.456 1 89.44 162 GLY A C 1
ATOM 1280 O O . GLY A 1 162 ? 13.078 -15.609 -0.32 1 89.44 162 GLY A O 1
ATOM 1281 N N . PRO A 1 163 ? 13.586 -16.312 1.723 1 89.94 163 PRO A N 1
ATOM 1282 C CA . PRO A 1 163 ? 13.312 -15.055 2.402 1 89.94 163 PRO A CA 1
ATOM 1283 C C . PRO A 1 163 ? 14.211 -13.914 1.919 1 89.94 163 PRO A C 1
ATOM 1285 O O . PRO A 1 163 ? 13.836 -12.742 2.008 1 89.94 163 PRO A O 1
ATOM 1288 N N . MET A 1 164 ? 15.344 -14.234 1.353 1 87.06 164 MET A N 1
ATOM 1289 C CA . MET A 1 164 ? 16.266 -13.195 0.917 1 87.06 164 MET A CA 1
ATOM 1290 C C . MET A 1 164 ? 15.656 -12.352 -0.197 1 87.06 164 MET A C 1
ATOM 1292 O O . MET A 1 164 ? 15.867 -11.141 -0.252 1 87.06 164 MET A O 1
ATOM 1296 N N . ALA A 1 165 ? 14.953 -13.031 -1.093 1 90.62 165 ALA A N 1
ATOM 1297 C CA . ALA A 1 165 ? 14.273 -12.312 -2.166 1 90.62 165 ALA A CA 1
ATOM 1298 C C . ALA A 1 165 ? 13.312 -11.266 -1.604 1 90.62 165 ALA A C 1
ATOM 1300 O O . ALA A 1 165 ? 13.266 -10.133 -2.09 1 90.62 165 ALA A O 1
ATOM 1301 N N . GLY A 1 166 ? 12.578 -11.664 -0.525 1 92.5 166 GLY A N 1
ATOM 1302 C CA . GLY A 1 166 ? 11.656 -10.742 0.12 1 92.5 166 GLY A CA 1
ATOM 1303 C C . GLY A 1 166 ? 12.352 -9.578 0.806 1 92.5 166 GLY A C 1
ATOM 1304 O O . GLY A 1 166 ? 11.922 -8.43 0.694 1 92.5 166 GLY A O 1
ATOM 1305 N N . VAL A 1 167 ? 13.445 -9.859 1.425 1 91.75 167 VAL A N 1
ATOM 1306 C CA . VAL A 1 167 ? 14.195 -8.844 2.146 1 91.75 167 VAL A CA 1
ATOM 1307 C C . VAL A 1 167 ? 14.703 -7.785 1.169 1 91.75 167 VAL A C 1
ATOM 1309 O O . VAL A 1 167 ? 14.539 -6.586 1.403 1 91.75 167 VAL A O 1
ATOM 1312 N N . LEU A 1 168 ? 15.234 -8.211 0.106 1 90.94 168 LEU A N 1
ATOM 1313 C CA . LEU A 1 168 ? 15.797 -7.289 -0.867 1 90.94 168 LEU A CA 1
ATOM 1314 C C . LEU A 1 168 ? 14.711 -6.461 -1.536 1 90.94 168 LEU A C 1
ATOM 1316 O O . LEU A 1 168 ? 14.891 -5.27 -1.784 1 90.94 168 LEU A O 1
ATOM 1320 N N . ALA A 1 169 ? 13.625 -7.168 -1.875 1 94.56 169 ALA A N 1
ATOM 1321 C CA . ALA A 1 169 ? 12.492 -6.465 -2.48 1 94.56 169 ALA A CA 1
ATOM 1322 C C . ALA A 1 169 ? 11.984 -5.355 -1.562 1 94.56 169 ALA A C 1
ATOM 1324 O O . ALA A 1 169 ? 11.805 -4.219 -1.998 1 94.56 169 ALA A O 1
ATOM 1325 N N . ILE A 1 170 ? 11.82 -5.652 -0.282 1 95.75 170 ILE A N 1
ATOM 1326 C CA . ILE A 1 170 ? 11.336 -4.691 0.701 1 95.75 170 ILE A CA 1
ATOM 1327 C C . ILE A 1 170 ? 12.383 -3.592 0.902 1 95.75 170 ILE A C 1
ATOM 1329 O O . ILE A 1 170 ? 12.031 -2.414 1.03 1 95.75 170 ILE A O 1
ATOM 1333 N N . ALA A 1 171 ? 13.617 -3.967 0.894 1 94.38 171 ALA A N 1
ATOM 1334 C CA . ALA A 1 171 ? 14.68 -2.99 1.073 1 94.38 171 ALA A CA 1
ATOM 1335 C C . ALA A 1 171 ? 14.664 -1.946 -0.04 1 94.38 171 ALA A C 1
ATOM 1337 O O . ALA A 1 171 ? 14.727 -0.744 0.227 1 94.38 171 ALA A O 1
ATOM 1338 N N . ILE A 1 172 ? 14.555 -2.389 -1.225 1 94.44 172 ILE A N 1
ATOM 1339 C CA . ILE A 1 172 ? 14.578 -1.482 -2.367 1 94.44 172 ILE A CA 1
ATOM 1340 C C . ILE A 1 172 ? 13.352 -0.574 -2.336 1 94.44 172 ILE A C 1
ATOM 1342 O O . ILE A 1 172 ? 13.477 0.647 -2.453 1 94.44 172 ILE A O 1
ATOM 1346 N N . HIS A 1 173 ? 12.234 -1.214 -2.188 1 96.56 173 HIS A N 1
ATOM 1347 C CA . HIS A 1 173 ? 11.008 -0.425 -2.152 1 96.56 173 HIS A CA 1
ATOM 1348 C C . HIS A 1 173 ? 11.031 0.575 -1.001 1 96.56 173 HIS A C 1
ATOM 1350 O O . HIS A 1 173 ? 10.656 1.736 -1.176 1 96.56 173 HIS A O 1
ATOM 1356 N N . SER A 1 174 ? 11.492 0.172 0.143 1 97.69 174 SER A N 1
ATOM 1357 C CA . SER A 1 174 ? 11.547 1.034 1.319 1 97.69 174 SER A CA 1
ATOM 1358 C C . SER A 1 174 ? 12.57 2.148 1.141 1 97.69 174 SER A C 1
ATOM 1360 O O . SER A 1 174 ? 12.391 3.256 1.652 1 97.69 174 SER A O 1
ATOM 1362 N N . THR A 1 175 ? 13.656 1.863 0.456 1 97.44 175 THR A N 1
ATOM 1363 C CA . THR A 1 175 ? 14.617 2.914 0.142 1 97.44 175 THR A CA 1
ATOM 1364 C C . THR A 1 175 ? 13.945 4.066 -0.592 1 97.44 175 THR A C 1
ATOM 1366 O O . THR A 1 175 ? 14.133 5.23 -0.238 1 97.44 175 THR A O 1
ATOM 1369 N N . GLY A 1 176 ? 13.18 3.703 -1.558 1 97.44 176 GLY A N 1
ATOM 1370 C CA . GLY A 1 176 ? 12.461 4.723 -2.309 1 97.44 176 GLY A CA 1
ATOM 1371 C C . GLY A 1 176 ? 11.422 5.449 -1.484 1 97.44 176 GLY A C 1
ATOM 1372 O O . GLY A 1 176 ? 11.391 6.684 -1.454 1 97.44 176 GLY A O 1
ATOM 1373 N N . ALA A 1 177 ? 10.602 4.719 -0.781 1 96.81 177 ALA A N 1
ATOM 1374 C CA . ALA A 1 177 ? 9.5 5.289 -0.012 1 96.81 177 ALA A CA 1
ATOM 1375 C C . ALA A 1 177 ? 10.023 6.16 1.127 1 96.81 177 ALA A C 1
ATOM 1377 O O . ALA A 1 177 ? 9.594 7.309 1.281 1 96.81 177 ALA A O 1
ATOM 1378 N N . LEU A 1 178 ? 10.945 5.648 1.874 1 97.94 178 LEU A N 1
ATOM 1379 C CA . LEU A 1 178 ? 11.5 6.398 2.994 1 97.94 178 LEU A CA 1
ATOM 1380 C C . LEU A 1 178 ? 12.391 7.535 2.5 1 97.94 178 LEU A C 1
ATOM 1382 O O . LEU A 1 178 ? 12.422 8.609 3.105 1 97.94 178 LEU A O 1
ATOM 1386 N N . GLY A 1 179 ? 13.102 7.258 1.399 1 98.19 179 GLY A N 1
ATOM 1387 C CA . GLY A 1 179 ? 13.945 8.305 0.846 1 98.19 179 GLY A CA 1
ATOM 1388 C C . GLY A 1 179 ? 13.18 9.57 0.512 1 98.19 179 GLY A C 1
ATOM 1389 O O . GLY A 1 179 ? 13.633 10.672 0.824 1 98.19 179 GLY A O 1
ATOM 1390 N N . LYS A 1 180 ? 12.094 9.328 -0.062 1 96.12 180 LYS A N 1
ATOM 1391 C CA . LYS A 1 180 ? 11.25 10.469 -0.392 1 96.12 180 LYS A CA 1
ATOM 1392 C C . LYS A 1 180 ? 10.766 11.18 0.871 1 96.12 180 LYS A C 1
ATOM 1394 O O . LYS A 1 180 ? 10.852 12.406 0.974 1 96.12 180 LYS A O 1
ATOM 1399 N N . LEU A 1 181 ? 10.352 10.516 1.854 1 96.62 181 LEU A N 1
ATOM 1400 C CA . LEU A 1 181 ? 9.805 11.094 3.076 1 96.62 181 LEU A CA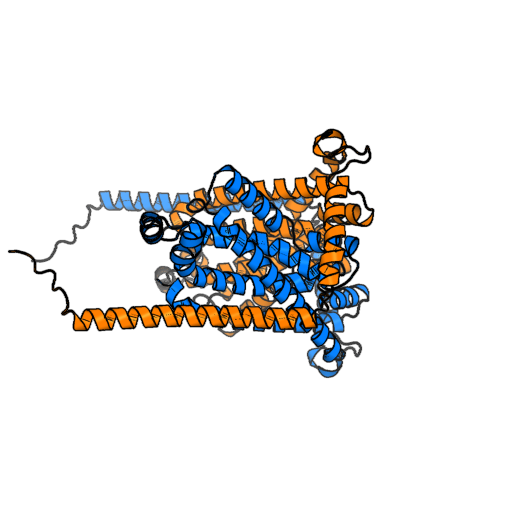 1
ATOM 1401 C C . LEU A 1 181 ? 10.906 11.773 3.889 1 96.62 181 LEU A C 1
ATOM 1403 O O . LEU A 1 181 ? 10.703 12.867 4.426 1 96.62 181 LEU A O 1
ATOM 1407 N N . PHE A 1 182 ? 12.039 11.102 3.91 1 97.75 182 PHE A N 1
ATOM 1408 C CA . PHE A 1 182 ? 13.172 11.688 4.613 1 97.75 182 PHE A CA 1
ATOM 1409 C C . PHE A 1 182 ? 13.594 13 3.961 1 97.75 182 PHE A C 1
ATOM 1411 O O . PHE A 1 182 ? 13.844 13.992 4.652 1 97.75 182 PHE A O 1
ATOM 1418 N N . ALA A 1 183 ? 13.656 12.992 2.686 1 98.12 183 ALA A N 1
ATOM 1419 C CA . ALA A 1 183 ? 14.039 14.203 1.965 1 98.12 183 ALA A CA 1
ATOM 1420 C C . ALA A 1 183 ? 13.055 15.336 2.238 1 98.12 183 ALA A C 1
ATOM 1422 O O . ALA A 1 183 ? 13.453 16.5 2.402 1 98.12 183 ALA A O 1
ATOM 1423 N N . GLU A 1 184 ? 11.836 15.016 2.293 1 96 184 GLU A N 1
ATOM 1424 C CA . GLU A 1 184 ? 10.812 16.016 2.57 1 96 184 GLU A CA 1
ATOM 1425 C C . GLU A 1 184 ? 10.984 16.609 3.967 1 96 184 GLU A C 1
ATOM 1427 O O . GLU A 1 184 ? 10.828 17.812 4.16 1 96 184 GLU A O 1
ATOM 1432 N N . ILE A 1 185 ? 11.281 15.805 4.922 1 96.25 185 ILE A N 1
ATOM 1433 C CA . ILE A 1 185 ? 11.516 16.281 6.277 1 96.25 185 ILE A CA 1
ATOM 1434 C C . ILE A 1 185 ? 12.742 17.188 6.301 1 96.25 185 ILE A C 1
ATOM 1436 O O . ILE A 1 185 ? 12.742 18.219 6.965 1 96.25 185 ILE A O 1
ATOM 1440 N N . VAL A 1 186 ? 13.719 16.797 5.582 1 97.25 186 VAL A N 1
ATOM 1441 C CA . VAL A 1 186 ? 14.953 17.578 5.52 1 97.25 186 VAL A CA 1
ATOM 1442 C C . VAL A 1 186 ? 14.68 18.938 4.863 1 97.25 186 VAL A C 1
ATOM 1444 O O . VAL A 1 186 ? 15.227 19.953 5.281 1 97.25 186 VAL A O 1
ATOM 1447 N N . GLU A 1 187 ? 13.844 18.953 3.883 1 97.56 187 GLU A N 1
ATOM 1448 C CA . GLU A 1 187 ? 13.523 20.172 3.166 1 97.56 187 GLU A CA 1
ATOM 1449 C C . GLU A 1 187 ? 12.82 21.172 4.078 1 97.56 187 GLU A C 1
ATOM 1451 O O . GLU A 1 187 ? 12.82 22.375 3.805 1 97.56 187 GLU A O 1
ATOM 1456 N N . ASN A 1 188 ? 12.312 20.688 5.168 1 95.5 188 ASN A N 1
ATOM 1457 C CA . ASN A 1 188 ? 11.594 21.547 6.098 1 95.5 188 ASN A CA 1
ATOM 1458 C C . ASN A 1 188 ? 12.453 21.906 7.305 1 95.5 188 ASN A C 1
ATOM 1460 O O . ASN A 1 188 ? 11.992 22.594 8.219 1 95.5 188 ASN A O 1
ATOM 1464 N N . ALA A 1 189 ? 13.648 21.484 7.309 1 94.62 189 ALA A N 1
ATOM 1465 C CA . ALA A 1 189 ? 14.555 21.781 8.414 1 94.62 189 ALA A CA 1
ATOM 1466 C C . ALA A 1 189 ? 15.008 23.234 8.391 1 94.62 189 ALA A C 1
ATOM 1468 O O . ALA A 1 189 ? 15.125 23.844 7.316 1 94.62 189 ALA A O 1
ATOM 1469 N N . ASP A 1 190 ? 15.203 23.797 9.547 1 95.25 190 ASP A N 1
ATOM 1470 C CA . ASP A 1 190 ? 15.758 25.141 9.664 1 95.25 190 ASP A CA 1
ATOM 1471 C C . ASP A 1 190 ? 17.219 25.188 9.195 1 95.25 190 ASP A C 1
ATOM 1473 O O . ASP A 1 190 ? 18.062 24.438 9.711 1 95.25 190 ASP A O 1
ATOM 1477 N N . MET A 1 191 ? 17.531 26.062 8.336 1 96 191 MET A N 1
ATOM 1478 C CA . MET A 1 191 ? 18.859 26.094 7.727 1 96 191 MET A CA 1
ATOM 1479 C C . MET A 1 191 ? 19.766 27.078 8.453 1 96 191 MET A C 1
ATOM 1481 O O . MET A 1 191 ? 20.969 27.125 8.188 1 96 191 MET A O 1
ATOM 1485 N N . LYS A 1 192 ? 19.219 27.781 9.477 1 95.06 192 LYS A N 1
ATOM 1486 C CA . LYS A 1 192 ? 20.031 28.75 10.219 1 95.06 192 LYS A CA 1
ATOM 1487 C C . LYS A 1 192 ? 21.219 28.078 10.883 1 95.06 192 LYS A C 1
ATOM 1489 O O . LYS A 1 192 ? 22.359 28.531 10.742 1 95.06 192 LYS A O 1
ATOM 1494 N N . PRO A 1 193 ? 20.969 26.938 11.547 1 92.44 193 PRO A N 1
ATOM 1495 C CA . PRO A 1 193 ? 22.125 26.234 12.133 1 92.44 193 PRO A CA 1
ATOM 1496 C C . PRO A 1 193 ? 23.141 25.781 11.086 1 92.44 193 PRO A C 1
ATOM 1498 O O . PRO A 1 193 ? 24.328 25.719 11.367 1 92.44 193 PRO A O 1
ATOM 1501 N N . VAL A 1 194 ? 22.703 25.453 9.945 1 93 194 VAL A N 1
ATOM 1502 C CA . VAL A 1 194 ? 23.594 25 8.875 1 93 194 VAL A CA 1
ATOM 1503 C C . VAL A 1 194 ? 24.5 26.156 8.445 1 93 194 VAL A C 1
ATOM 1505 O O . VAL A 1 194 ? 25.719 25.969 8.273 1 93 194 VAL A O 1
ATOM 1508 N N . GLU A 1 195 ? 23.922 27.328 8.297 1 93.31 195 GLU A N 1
ATOM 1509 C CA . GLU A 1 195 ? 24.688 28.531 7.949 1 93.31 195 GLU A CA 1
ATOM 1510 C C . GLU A 1 195 ? 25.734 28.844 9.023 1 93.31 195 GLU A C 1
ATOM 1512 O O . GLU A 1 195 ? 26.859 29.234 8.711 1 93.31 195 GLU A O 1
ATOM 1517 N N . GLY A 1 196 ? 25.281 28.688 10.203 1 90.38 196 GLY A N 1
ATOM 1518 C CA . GLY A 1 196 ? 26.188 28.906 11.312 1 90.38 196 GLY A CA 1
ATOM 1519 C C . GLY A 1 196 ? 27.391 27.969 11.289 1 90.38 196 GLY A C 1
ATOM 1520 O O . GLY A 1 196 ? 28.531 28.422 11.414 1 90.38 196 GLY A O 1
ATOM 1521 N N . ILE A 1 197 ? 27.219 26.734 11.07 1 91 197 ILE A N 1
ATOM 1522 C CA . ILE A 1 197 ? 28.297 25.734 11.047 1 91 197 ILE A CA 1
ATOM 1523 C C . ILE A 1 197 ? 29.156 25.938 9.812 1 91 197 ILE A C 1
ATOM 1525 O O . ILE A 1 197 ? 30.391 25.844 9.883 1 91 197 ILE A O 1
ATOM 1529 N N . ARG A 1 198 ? 28.578 26.297 8.742 1 92 198 ARG A N 1
ATOM 1530 C CA . ARG A 1 198 ? 29.281 26.516 7.488 1 92 198 ARG A CA 1
ATOM 1531 C C . ARG A 1 198 ? 30.219 27.719 7.586 1 92 198 ARG A C 1
ATOM 1533 O O . ARG A 1 198 ? 31.297 27.719 6.984 1 92 198 ARG A O 1
ATOM 1540 N N . SER A 1 199 ? 29.812 28.703 8.359 1 92.5 199 SER A N 1
ATOM 1541 C CA . SER A 1 199 ? 30.594 29.906 8.523 1 92.5 199 SER A CA 1
ATOM 1542 C C . SER A 1 199 ? 31.922 29.609 9.219 1 92.5 199 SER A C 1
ATOM 1544 O O . SER A 1 199 ? 32.875 30.406 9.117 1 92.5 199 SER A O 1
ATOM 1546 N N . THR A 1 200 ? 31.969 28.469 9.867 1 93.19 200 THR A N 1
ATOM 1547 C CA . THR A 1 200 ? 33.188 28.062 10.547 1 93.19 200 THR A CA 1
ATOM 1548 C C . THR A 1 200 ? 34.094 27.281 9.602 1 93.19 200 THR A C 1
ATOM 1550 O O . THR A 1 200 ? 35.188 26.859 10 1 93.19 200 THR A O 1
ATOM 1553 N N . GLY A 1 201 ? 33.688 27.031 8.383 1 92.81 201 GLY A N 1
ATOM 1554 C CA . GLY A 1 201 ? 34.5 26.297 7.414 1 92.81 201 GLY A CA 1
ATOM 1555 C C . GLY A 1 201 ? 34.219 24.797 7.438 1 92.81 201 GLY A C 1
ATOM 1556 O O . GLY A 1 201 ? 35 24.016 6.867 1 92.81 201 GLY A O 1
ATOM 1557 N N . ALA A 1 202 ? 33.188 24.453 8.094 1 91.94 202 ALA A N 1
ATOM 1558 C CA . ALA A 1 202 ? 32.875 23.031 8.234 1 91.94 202 ALA A CA 1
ATOM 1559 C C . ALA A 1 202 ? 32.469 22.422 6.887 1 91.94 202 ALA A C 1
ATOM 1561 O O . ALA A 1 202 ? 31.984 23.125 6.004 1 91.94 202 ALA A O 1
ATOM 1562 N N . SER A 1 203 ? 32.688 21.156 6.734 1 94.88 203 SER A N 1
ATOM 1563 C CA . SER A 1 203 ? 32.375 20.422 5.512 1 94.88 203 SER A CA 1
ATOM 1564 C C . SER A 1 203 ? 30.859 20.188 5.402 1 94.88 203 SER A C 1
ATOM 1566 O O . SER A 1 203 ? 30.125 20.375 6.371 1 94.88 203 SER A O 1
ATOM 1568 N N . TRP A 1 204 ? 30.438 19.828 4.18 1 94.88 204 TRP A N 1
ATOM 1569 C CA . TRP A 1 204 ? 29.047 19.516 3.922 1 94.88 204 TRP A CA 1
ATOM 1570 C C . TRP A 1 204 ? 28.562 18.391 4.836 1 94.88 204 TRP A C 1
ATOM 1572 O O . TRP A 1 204 ? 27.484 18.469 5.414 1 94.88 204 TRP A O 1
ATOM 1582 N N . LEU A 1 205 ? 29.359 17.375 5.027 1 94 205 LEU A N 1
ATOM 1583 C CA . LEU A 1 205 ? 29 16.234 5.863 1 94 205 LEU A CA 1
ATOM 1584 C C . LEU A 1 205 ? 28.844 16.656 7.32 1 94 205 LEU A C 1
ATOM 1586 O O . LEU A 1 205 ? 27.953 16.172 8.016 1 94 205 LEU A O 1
ATOM 1590 N N . SER A 1 206 ? 29.703 17.609 7.727 1 92 206 SER A N 1
ATOM 1591 C CA . SER A 1 206 ? 29.594 18.125 9.086 1 92 206 SER A CA 1
ATOM 1592 C C . SER A 1 206 ? 28.297 18.906 9.273 1 92 206 SER A C 1
ATOM 1594 O O . SER A 1 206 ? 27.641 18.781 10.312 1 92 206 SER A O 1
ATOM 1596 N N . CYS A 1 207 ? 27.938 19.641 8.266 1 94.25 207 CYS A N 1
ATOM 1597 C CA . CYS A 1 207 ? 26.703 20.391 8.32 1 94.25 207 CYS A CA 1
ATOM 1598 C C . CYS A 1 207 ? 25.5 19.453 8.422 1 94.25 207 CYS A C 1
ATOM 1600 O O . CYS A 1 207 ? 24.594 19.688 9.219 1 94.25 207 CYS A O 1
ATOM 1602 N N . MET A 1 208 ? 25.516 18.375 7.629 1 94 208 MET A N 1
ATOM 1603 C CA . MET A 1 208 ? 24.422 17.422 7.664 1 94 208 MET A CA 1
ATOM 1604 C C . MET A 1 208 ? 24.344 16.719 9.016 1 94 208 MET A C 1
ATOM 1606 O O . MET A 1 208 ? 23.266 16.594 9.602 1 94 208 MET A O 1
ATOM 1610 N N . ARG A 1 209 ? 25.484 16.344 9.508 1 91.25 209 ARG A N 1
ATOM 1611 C CA . ARG A 1 209 ? 25.562 15.531 10.719 1 91.25 209 ARG A CA 1
ATOM 1612 C C . ARG A 1 209 ? 25.203 16.359 11.953 1 91.25 209 ARG A C 1
ATOM 1614 O O . ARG A 1 209 ? 24.469 15.883 12.82 1 91.25 209 ARG A O 1
ATOM 1621 N N . PHE A 1 210 ? 25.594 17.656 11.984 1 89.75 210 PHE A N 1
ATOM 1622 C CA . PHE A 1 210 ? 25.516 18.391 13.242 1 89.75 210 PHE A CA 1
ATOM 1623 C C . PHE A 1 210 ? 24.391 19.406 13.203 1 89.75 210 PHE A C 1
ATOM 1625 O O . PHE A 1 210 ? 23.891 19.828 14.25 1 89.75 210 PHE A O 1
ATOM 1632 N N . ALA A 1 211 ? 23.953 19.812 12.039 1 92.06 211 ALA A N 1
ATOM 1633 C CA . ALA A 1 211 ? 22.938 20.859 11.969 1 92.06 211 ALA A CA 1
ATOM 1634 C C . ALA A 1 211 ? 21.594 20.281 11.523 1 92.06 211 ALA A C 1
ATOM 1636 O O . ALA A 1 211 ? 20.547 20.625 12.086 1 92.06 211 ALA A O 1
ATOM 1637 N N . VAL A 1 212 ? 21.609 19.375 10.562 1 94.81 212 VAL A N 1
ATOM 1638 C CA . VAL A 1 212 ? 20.359 18.906 9.961 1 94.81 212 VAL A CA 1
ATOM 1639 C C . VAL A 1 212 ? 19.859 17.672 10.695 1 94.81 212 VAL A C 1
ATOM 1641 O O . VAL A 1 212 ? 18.719 17.609 11.125 1 94.81 212 VAL A O 1
ATOM 1644 N N . LEU A 1 213 ? 20.703 16.719 10.93 1 92.19 213 LEU A N 1
ATOM 1645 C CA . LEU A 1 213 ? 20.344 15.406 11.438 1 92.19 213 LEU A CA 1
ATOM 1646 C C . LEU A 1 213 ? 19.625 15.523 12.789 1 92.19 213 LEU A C 1
ATOM 1648 O O . LEU A 1 213 ? 18.609 14.875 13.008 1 92.19 213 LEU A O 1
ATOM 1652 N N . PRO A 1 214 ? 20.125 16.438 13.68 1 87.81 214 PRO A N 1
ATOM 1653 C CA . PRO A 1 214 ? 19.438 16.547 14.977 1 87.81 214 PRO A CA 1
ATOM 1654 C C . PRO A 1 214 ? 18 17.016 14.852 1 87.81 214 PRO A C 1
ATOM 1656 O O . PRO A 1 214 ? 17.156 16.656 15.688 1 87.81 214 PRO A O 1
ATOM 1659 N N . GLN A 1 215 ? 17.688 17.703 13.797 1 90.94 215 GLN A N 1
ATOM 1660 C CA . GLN A 1 215 ? 16.344 18.266 13.617 1 90.94 215 GLN A CA 1
ATOM 1661 C C . GLN A 1 215 ? 15.391 17.203 13.062 1 90.94 215 GLN A C 1
ATOM 1663 O O . GLN A 1 215 ? 14.18 17.266 13.305 1 90.94 215 GLN A O 1
ATOM 1668 N N . VAL A 1 216 ? 15.969 16.25 12.391 1 93.81 216 VAL A N 1
ATOM 1669 C CA . VAL A 1 216 ? 15.07 15.453 11.562 1 93.81 216 VAL A CA 1
ATOM 1670 C C . VAL A 1 216 ? 15.07 14.008 12.055 1 93.81 216 VAL A C 1
ATOM 1672 O O . VAL A 1 216 ? 14.281 13.188 11.578 1 93.81 216 VAL A O 1
ATOM 1675 N N . SER A 1 217 ? 15.859 13.641 13.016 1 90.88 217 SER A N 1
ATOM 1676 C CA . SER A 1 217 ? 16.062 12.258 13.453 1 90.88 217 SER A CA 1
ATOM 1677 C C . SER A 1 217 ? 14.773 11.656 13.992 1 90.88 217 SER A C 1
ATOM 1679 O O . SER A 1 217 ? 14.469 10.492 13.734 1 90.88 217 SER A O 1
ATOM 1681 N N . ALA A 1 218 ? 14.008 12.43 14.703 1 85.12 218 ALA A N 1
ATOM 1682 C CA . ALA A 1 218 ? 12.742 11.93 15.25 1 85.12 218 ALA A CA 1
ATOM 1683 C C . ALA A 1 218 ? 11.766 11.578 14.141 1 85.12 218 ALA A C 1
ATOM 1685 O O . ALA A 1 218 ? 11.086 10.555 14.203 1 85.12 218 ALA A O 1
ATOM 1686 N N . GLY A 1 219 ? 11.766 12.453 13.148 1 90.75 219 GLY A N 1
ATOM 1687 C CA . GLY A 1 219 ? 10.922 12.18 12 1 90.75 219 GLY A CA 1
ATOM 1688 C C . GLY A 1 219 ? 11.336 10.938 11.234 1 90.75 219 GLY A C 1
ATOM 1689 O O . GLY A 1 219 ? 10.477 10.164 10.789 1 90.75 219 GLY A O 1
ATOM 1690 N N . TYR A 1 220 ? 12.641 10.742 11.164 1 93.69 220 TYR A N 1
ATOM 1691 C CA . TYR A 1 220 ? 13.156 9.547 10.5 1 93.69 220 TYR A CA 1
ATOM 1692 C C . TYR A 1 220 ? 12.672 8.281 11.203 1 93.69 220 TYR A C 1
ATOM 1694 O O . TYR A 1 220 ? 12.188 7.348 10.555 1 93.69 220 TYR A O 1
ATOM 1702 N N . ALA A 1 221 ? 12.75 8.312 12.469 1 89.25 221 ALA A N 1
ATOM 1703 C CA . ALA A 1 221 ? 12.367 7.148 13.258 1 89.25 221 ALA A CA 1
ATOM 1704 C C . ALA A 1 221 ? 10.867 6.875 13.148 1 89.25 221 ALA A C 1
ATOM 1706 O O . ALA A 1 221 ? 10.445 5.723 13.039 1 89.25 221 ALA A O 1
ATOM 1707 N N . SER A 1 222 ? 10.148 7.922 13.188 1 90.5 222 SER A N 1
ATOM 1708 C CA . SER A 1 222 ? 8.703 7.785 13.078 1 90.5 222 SER A CA 1
ATOM 1709 C C . SER A 1 222 ? 8.305 7.16 11.75 1 90.5 222 SER A C 1
ATOM 1711 O O . SER A 1 222 ? 7.523 6.203 11.711 1 90.5 222 SER A O 1
ATOM 1713 N N . TYR A 1 223 ? 8.945 7.625 10.719 1 94.25 223 TYR A N 1
ATOM 1714 C CA . TYR A 1 223 ? 8.602 7.117 9.398 1 94.25 223 TYR A CA 1
ATOM 1715 C C . TYR A 1 223 ? 9.133 5.703 9.195 1 94.25 223 TYR A C 1
ATOM 1717 O O . TYR A 1 223 ? 8.508 4.887 8.516 1 94.25 223 TYR A O 1
ATOM 1725 N N . ALA A 1 224 ? 10.211 5.414 9.773 1 94 224 ALA A N 1
ATOM 1726 C CA . ALA A 1 224 ? 10.758 4.062 9.68 1 94 224 ALA A CA 1
ATOM 1727 C C . ALA A 1 224 ? 9.844 3.057 10.375 1 94 224 ALA A C 1
ATOM 1729 O O . ALA A 1 224 ? 9.633 1.951 9.867 1 94 224 ALA A O 1
ATOM 1730 N N . LEU A 1 225 ? 9.305 3.48 11.523 1 90.38 225 LEU A N 1
ATOM 1731 C CA . LEU A 1 225 ? 8.383 2.611 12.25 1 90.38 225 LEU A CA 1
ATOM 1732 C C . LEU A 1 225 ? 7.098 2.393 11.453 1 90.38 225 LEU A C 1
ATOM 1734 O O . LEU A 1 225 ? 6.602 1.268 11.367 1 90.38 225 LEU A O 1
ATOM 1738 N N . LEU A 1 226 ? 6.676 3.438 10.898 1 92.69 226 LEU A N 1
ATOM 1739 C CA . LEU A 1 226 ? 5.484 3.324 10.062 1 92.69 226 LEU A CA 1
ATOM 1740 C C . LEU A 1 226 ? 5.742 2.412 8.875 1 92.69 226 LEU A C 1
ATOM 1742 O O . LEU A 1 226 ? 4.891 1.595 8.516 1 92.69 226 LEU A O 1
ATOM 1746 N N . ARG A 1 227 ? 6.859 2.562 8.312 1 96.19 227 ARG A N 1
ATOM 1747 C CA . ARG A 1 227 ? 7.215 1.74 7.164 1 96.19 227 ARG A CA 1
ATOM 1748 C C . ARG A 1 227 ? 7.301 0.267 7.547 1 96.19 227 ARG A C 1
ATOM 1750 O O . ARG A 1 227 ? 6.926 -0.608 6.766 1 96.19 227 ARG A O 1
ATOM 1757 N N . PHE A 1 228 ? 7.816 -0.003 8.703 1 93.56 228 PHE A N 1
ATOM 1758 C CA . PHE A 1 228 ? 7.895 -1.377 9.18 1 93.56 228 PHE A CA 1
ATOM 1759 C C . PHE A 1 228 ? 6.508 -2.002 9.258 1 93.56 228 PHE A C 1
ATOM 1761 O O . PHE A 1 228 ? 6.301 -3.129 8.805 1 93.56 228 PHE A O 1
ATOM 1768 N N . GLU A 1 229 ? 5.621 -1.278 9.836 1 92.44 229 GLU A N 1
ATOM 1769 C CA . GLU A 1 229 ? 4.242 -1.744 9.93 1 92.44 229 GLU A CA 1
ATOM 1770 C C . GLU A 1 229 ? 3.682 -2.08 8.547 1 92.44 229 GLU A C 1
ATOM 1772 O O . GLU A 1 229 ? 3.086 -3.141 8.359 1 92.44 229 GLU A O 1
ATOM 1777 N N . ILE A 1 230 ? 3.906 -1.275 7.582 1 93.38 230 ILE A N 1
ATOM 1778 C CA . ILE A 1 230 ? 3.422 -1.451 6.215 1 93.38 230 ILE A CA 1
ATOM 1779 C C . ILE A 1 230 ? 4.117 -2.65 5.574 1 93.38 230 ILE A C 1
ATOM 1781 O O . ILE A 1 230 ? 3.477 -3.453 4.891 1 93.38 230 ILE A O 1
ATOM 1785 N N . ASN A 1 231 ? 5.375 -2.816 5.867 1 96.06 231 ASN A N 1
ATOM 1786 C CA . ASN A 1 231 ? 6.176 -3.861 5.238 1 96.06 231 ASN A CA 1
ATOM 1787 C C . ASN A 1 231 ? 5.801 -5.246 5.758 1 96.06 231 ASN A C 1
ATOM 1789 O O . ASN A 1 231 ? 5.957 -6.242 5.051 1 96.06 231 ASN A O 1
ATOM 1793 N N . VAL A 1 232 ? 5.309 -5.293 6.957 1 94.31 232 VAL A N 1
ATOM 1794 C CA . VAL A 1 232 ? 4.852 -6.582 7.461 1 94.31 232 VAL A CA 1
ATOM 1795 C C . VAL A 1 232 ? 3.676 -7.082 6.625 1 94.31 232 VAL A C 1
ATOM 1797 O O . VAL A 1 232 ? 3.635 -8.25 6.238 1 94.31 232 VAL A O 1
ATOM 1800 N N . ARG A 1 233 ? 2.809 -6.219 6.328 1 93.5 233 ARG A N 1
ATOM 1801 C CA . ARG A 1 233 ? 1.682 -6.574 5.473 1 93.5 233 ARG A CA 1
ATOM 1802 C C . ARG A 1 233 ? 2.154 -6.941 4.07 1 93.5 233 ARG A C 1
ATOM 1804 O O . ARG A 1 233 ? 1.681 -7.918 3.486 1 93.5 233 ARG A O 1
ATOM 1811 N N . GLU A 1 234 ? 3.088 -6.188 3.582 1 94.38 234 GLU A N 1
ATOM 1812 C CA . GLU A 1 234 ? 3.631 -6.449 2.252 1 94.38 234 GLU A CA 1
ATOM 1813 C C . GLU A 1 234 ? 4.344 -7.797 2.207 1 94.38 234 GLU A C 1
ATOM 1815 O O . GLU A 1 234 ? 4.184 -8.562 1.252 1 94.38 234 GLU A O 1
ATOM 1820 N N . ALA A 1 235 ? 5.109 -8.055 3.225 1 95.31 235 ALA A N 1
ATOM 1821 C CA . ALA A 1 235 ? 5.871 -9.297 3.293 1 95.31 235 ALA A CA 1
ATOM 1822 C C . ALA A 1 235 ? 4.945 -10.508 3.373 1 95.31 235 ALA A C 1
ATOM 1824 O O . ALA A 1 235 ? 5.281 -11.586 2.883 1 95.31 235 ALA A O 1
ATOM 1825 N N . SER A 1 236 ? 3.779 -10.312 3.955 1 94.25 236 SER A N 1
ATOM 1826 C CA . SER A 1 236 ? 2.842 -11.414 4.145 1 94.25 236 SER A CA 1
ATOM 1827 C C . SER A 1 236 ? 2.318 -11.93 2.807 1 94.25 236 SER A C 1
ATOM 1829 O O . SER A 1 236 ? 1.756 -13.023 2.732 1 94.25 236 SER A O 1
ATOM 1831 N N . VAL A 1 237 ? 2.512 -11.172 1.739 1 93.25 237 VAL A N 1
ATOM 1832 C CA . VAL A 1 237 ? 1.992 -11.633 0.456 1 93.25 237 VAL A CA 1
ATOM 1833 C C . VAL A 1 237 ? 3.15 -11.93 -0.494 1 93.25 237 VAL A C 1
ATOM 1835 O O . VAL A 1 237 ? 2.941 -12.438 -1.6 1 93.25 237 VAL A O 1
ATOM 1838 N N . MET A 1 238 ? 4.363 -11.602 -0.113 1 94.69 238 MET A N 1
ATOM 1839 C CA . MET A 1 238 ? 5.512 -11.859 -0.975 1 94.69 238 MET A CA 1
ATOM 1840 C C . MET A 1 238 ? 5.758 -13.359 -1.116 1 94.69 238 MET A C 1
ATOM 1842 O O . MET A 1 238 ? 6.391 -13.797 -2.074 1 94.69 238 MET A O 1
ATOM 1846 N N . GLY A 1 239 ? 5.277 -14.117 -0.175 1 92.94 239 GLY A N 1
ATOM 1847 C CA . GLY A 1 239 ? 5.355 -15.562 -0.264 1 92.94 239 GLY A CA 1
ATOM 1848 C C . GLY A 1 239 ? 4.637 -16.125 -1.476 1 92.94 239 GLY A C 1
ATOM 1849 O O . GLY A 1 239 ? 4.895 -17.266 -1.885 1 92.94 239 GLY A O 1
ATOM 1850 N N . PHE A 1 240 ? 3.727 -15.367 -2.031 1 93.38 240 PHE A N 1
ATOM 1851 C CA . PHE A 1 240 ? 2.975 -15.805 -3.203 1 93.38 240 PHE A CA 1
ATOM 1852 C C . PHE A 1 240 ? 3.904 -16.031 -4.391 1 93.38 240 PHE A C 1
ATOM 1854 O O . PHE A 1 240 ? 3.568 -16.766 -5.32 1 93.38 240 PHE A O 1
ATOM 1861 N N . VAL A 1 241 ? 5.109 -15.398 -4.328 1 94.5 241 VAL A N 1
ATOM 1862 C CA . VAL A 1 241 ? 6.035 -15.547 -5.445 1 94.5 241 VAL A CA 1
ATOM 1863 C C . VAL A 1 241 ? 7.27 -16.328 -4.992 1 94.5 241 VAL A C 1
ATOM 1865 O O . VAL A 1 241 ? 8.266 -16.375 -5.707 1 94.5 241 VAL A O 1
ATOM 1868 N N . GLY A 1 242 ? 7.215 -16.812 -3.801 1 94.38 242 GLY A N 1
ATOM 1869 C CA . GLY A 1 242 ? 8.297 -17.688 -3.352 1 94.38 242 GLY A CA 1
ATOM 1870 C C . GLY A 1 242 ? 9.312 -16.969 -2.49 1 94.38 242 GLY A C 1
ATOM 1871 O O . GLY A 1 242 ? 10.438 -17.438 -2.322 1 94.38 242 GLY A O 1
ATOM 1872 N N . ALA A 1 243 ? 8.93 -15.82 -1.926 1 94.06 243 ALA A N 1
ATOM 1873 C CA . ALA A 1 243 ? 9.883 -15.023 -1.156 1 94.06 243 ALA A CA 1
ATOM 1874 C C . ALA A 1 243 ? 9.883 -15.438 0.312 1 94.06 243 ALA A C 1
ATOM 1876 O O . ALA A 1 243 ? 10.492 -14.773 1.15 1 94.06 243 ALA A O 1
ATOM 1877 N N . GLY A 1 244 ? 9.156 -16.516 0.596 1 92.44 244 GLY A N 1
ATOM 1878 C CA . GLY A 1 244 ? 9.156 -17.031 1.951 1 92.44 244 GLY A CA 1
ATOM 1879 C C . GLY A 1 244 ? 8.117 -16.391 2.846 1 92.44 244 GLY A C 1
ATOM 1880 O O . GLY A 1 244 ? 7.34 -15.547 2.391 1 92.44 244 GLY A O 1
ATOM 1881 N N . GLY A 1 245 ? 8.055 -16.875 4.129 1 95.06 245 GLY A N 1
ATOM 1882 C CA . GLY A 1 245 ? 7.145 -16.312 5.113 1 95.06 245 GLY A CA 1
ATOM 1883 C C . GLY A 1 245 ? 5.777 -16.969 5.102 1 95.06 245 GLY A C 1
ATOM 1884 O O . GLY A 1 245 ? 5.578 -18 4.449 1 95.06 245 GLY A O 1
ATOM 1885 N N . ILE A 1 246 ? 4.859 -16.359 5.777 1 96.81 246 ILE A N 1
ATOM 1886 C CA . ILE A 1 246 ? 3.535 -16.922 6.02 1 96.81 246 ILE A CA 1
ATOM 1887 C C . ILE A 1 246 ? 2.738 -16.953 4.715 1 96.81 246 ILE A C 1
ATOM 1889 O O . ILE A 1 246 ? 1.828 -17.766 4.551 1 96.81 246 ILE A O 1
ATOM 1893 N N . GLY A 1 247 ? 3.076 -16.109 3.818 1 95.25 247 GLY A N 1
ATOM 1894 C CA . GLY A 1 247 ? 2.391 -16.047 2.537 1 95.25 247 GLY A CA 1
ATOM 1895 C C . GLY A 1 247 ? 2.529 -17.328 1.734 1 95.25 247 GLY A C 1
ATOM 1896 O O . GLY A 1 247 ? 1.625 -17.703 0.979 1 95.25 247 GLY A O 1
ATOM 1897 N N . GLN A 1 248 ? 3.668 -18 1.836 1 95.25 248 GLN A N 1
ATOM 1898 C CA . GLN A 1 248 ? 3.885 -19.25 1.135 1 95.25 248 GLN A CA 1
ATOM 1899 C C . GLN A 1 248 ? 2.914 -20.328 1.617 1 95.25 248 GLN A C 1
ATOM 1901 O O . GLN A 1 248 ? 2.379 -21.094 0.813 1 95.25 248 GLN A O 1
ATOM 1906 N N . GLU A 1 249 ? 2.689 -20.328 2.916 1 95.62 249 GLU A N 1
ATOM 1907 C CA . GLU A 1 249 ? 1.731 -21.281 3.469 1 95.62 249 GLU A CA 1
ATOM 1908 C C . GLU A 1 249 ? 0.305 -20.938 3.057 1 95.62 249 GLU A C 1
ATOM 1910 O O . GLU A 1 249 ? -0.503 -21.828 2.779 1 95.62 249 GLU A O 1
ATOM 1915 N N . LEU A 1 250 ? 0.027 -19.703 3.062 1 96.25 250 LEU A N 1
ATOM 1916 C CA . LEU A 1 250 ? -1.319 -19.25 2.727 1 96.25 250 LEU A CA 1
ATOM 1917 C C . LEU A 1 250 ? -1.662 -19.594 1.28 1 96.25 250 LEU A C 1
ATOM 1919 O O . LEU A 1 250 ? -2.742 -20.125 1.003 1 96.25 250 LEU A O 1
ATOM 1923 N N . VAL A 1 251 ? -0.768 -19.391 0.37 1 95.06 251 VAL A N 1
ATOM 1924 C CA . VAL A 1 251 ? -1.036 -19.656 -1.04 1 95.06 251 VAL A CA 1
ATOM 1925 C C . VAL A 1 251 ? -1.195 -21.156 -1.261 1 95.06 251 VAL A C 1
ATOM 1927 O O . VAL A 1 251 ? -2.041 -21.578 -2.049 1 95.06 251 VAL A O 1
ATOM 1930 N N . VAL A 1 252 ? -0.427 -21.969 -0.584 1 94.69 252 VAL A N 1
ATOM 1931 C CA . VAL A 1 252 ? -0.546 -23.406 -0.675 1 94.69 252 VAL A CA 1
ATOM 1932 C C . VAL A 1 252 ? -1.913 -23.859 -0.156 1 94.69 252 VAL A C 1
ATOM 1934 O O . VAL A 1 252 ? -2.598 -24.656 -0.793 1 94.69 252 VAL A O 1
ATOM 1937 N N . ALA A 1 253 ? -2.279 -23.297 1.01 1 95.94 253 ALA A N 1
ATOM 1938 C CA . ALA A 1 253 ? -3.574 -23.641 1.591 1 95.94 253 ALA A CA 1
ATOM 1939 C C . ALA A 1 253 ? -4.715 -23.281 0.64 1 95.94 253 ALA A C 1
ATOM 1941 O O . ALA A 1 253 ? -5.664 -24.047 0.486 1 95.94 253 ALA A O 1
ATOM 1942 N N . ILE A 1 254 ? -4.641 -22.141 -0.002 1 93.25 254 ILE A N 1
ATOM 1943 C CA . ILE A 1 254 ? -5.68 -21.703 -0.926 1 93.25 254 ILE A CA 1
ATOM 1944 C C . ILE A 1 254 ? -5.707 -22.609 -2.148 1 93.25 254 ILE A C 1
ATOM 1946 O O . ILE A 1 254 ? -6.77 -23.094 -2.559 1 93.25 254 ILE A O 1
ATOM 1950 N N . ARG A 1 255 ? -4.555 -22.984 -2.695 1 92.69 255 ARG A N 1
ATOM 1951 C CA . ARG A 1 255 ? -4.465 -23.75 -3.934 1 92.69 255 ARG A CA 1
ATOM 1952 C C . ARG A 1 255 ? -4.816 -25.219 -3.699 1 92.69 255 ARG A C 1
ATOM 1954 O O . ARG A 1 255 ? -5.293 -25.906 -4.609 1 92.69 255 ARG A O 1
ATOM 1961 N N . LYS A 1 256 ? -4.617 -25.688 -2.508 1 94.62 256 LYS A N 1
ATOM 1962 C CA . LYS A 1 256 ? -4.922 -27.078 -2.186 1 94.62 256 LYS A CA 1
ATOM 1963 C C . LYS A 1 256 ? -6.324 -27.219 -1.597 1 94.62 256 LYS A C 1
ATOM 1965 O O . LYS A 1 256 ? -6.746 -28.312 -1.223 1 94.62 256 LYS A O 1
ATOM 1970 N N . PHE A 1 257 ? -6.984 -26.141 -1.365 1 92.94 257 PHE A N 1
ATOM 1971 C CA . PHE A 1 257 ? -8.367 -26.078 -0.916 1 92.94 257 PHE A CA 1
ATOM 1972 C C . PHE A 1 257 ? -8.484 -26.562 0.528 1 92.94 257 PHE A C 1
ATOM 1974 O O . PHE A 1 257 ? -9.438 -27.25 0.881 1 92.94 257 PHE A O 1
ATOM 1981 N N . TYR A 1 258 ? -7.402 -26.266 1.255 1 94.56 258 TYR A N 1
ATOM 1982 C CA . TYR A 1 258 ? -7.5 -26.453 2.697 1 94.56 258 TYR A CA 1
ATOM 1983 C C . TYR A 1 258 ? -8.234 -25.297 3.352 1 94.56 258 TYR A C 1
ATOM 1985 O O . TYR A 1 258 ? -7.609 -24.422 3.959 1 94.56 258 TYR A O 1
ATOM 1993 N N . TYR A 1 259 ? -9.469 -25.328 3.332 1 93.62 259 TYR A N 1
ATOM 1994 C CA . TYR A 1 259 ? -10.312 -24.172 3.625 1 93.62 259 TYR A CA 1
ATOM 1995 C C . TYR A 1 259 ? -10.148 -23.734 5.074 1 93.62 259 TYR A C 1
ATOM 1997 O O . TYR A 1 259 ? -9.93 -22.547 5.348 1 93.62 259 TYR A O 1
ATOM 2005 N N . SER A 1 260 ? -10.203 -24.641 5.953 1 95.31 260 SER A N 1
ATOM 2006 C CA . SER A 1 260 ? -10.094 -24.266 7.359 1 95.31 260 SER A CA 1
ATOM 2007 C C . SER A 1 260 ? -8.719 -23.703 7.676 1 95.31 260 SER A C 1
ATOM 2009 O O . SER A 1 260 ? -8.586 -22.828 8.523 1 95.31 260 SER A O 1
ATOM 2011 N N . ASP A 1 261 ? -7.652 -24.203 6.953 1 96.19 261 ASP A N 1
ATOM 2012 C CA . ASP A 1 261 ? -6.309 -23.656 7.133 1 96.19 261 ASP A CA 1
ATOM 2013 C C . ASP A 1 261 ? -6.234 -22.219 6.652 1 96.19 261 ASP A C 1
ATOM 2015 O O . ASP A 1 261 ? -5.555 -21.391 7.266 1 96.19 261 ASP A O 1
ATOM 2019 N N . VAL A 1 262 ? -6.941 -21.922 5.582 1 95.44 262 VAL A N 1
ATOM 2020 C CA . VAL A 1 262 ? -6.949 -20.578 5.027 1 95.44 262 VAL A CA 1
ATOM 2021 C C . VAL A 1 262 ? -7.445 -19.578 6.078 1 95.44 262 VAL A C 1
ATOM 2023 O O . VAL A 1 262 ? -6.793 -18.562 6.348 1 95.44 262 VAL A O 1
ATOM 2026 N N . SER A 1 263 ? -8.57 -19.906 6.688 1 95.62 263 SER A N 1
ATOM 2027 C CA . SER A 1 263 ? -9.125 -18.984 7.672 1 95.62 263 SER A CA 1
ATOM 2028 C C . SER A 1 263 ? -8.25 -18.906 8.914 1 95.62 263 SER A C 1
ATOM 2030 O O . SER A 1 263 ? -8.086 -17.828 9.492 1 95.62 263 SER A O 1
ATOM 2032 N N . ALA A 1 264 ? -7.68 -20 9.305 1 96.69 264 ALA A N 1
ATOM 2033 C CA . ALA A 1 264 ? -6.797 -19.984 10.469 1 96.69 264 ALA A CA 1
ATOM 2034 C C . ALA A 1 264 ? -5.574 -19.109 10.219 1 96.69 264 ALA A C 1
ATOM 2036 O O . ALA A 1 264 ? -5.203 -18.297 11.07 1 96.69 264 ALA A O 1
ATOM 2037 N N . ILE A 1 265 ? -4.969 -19.234 9.047 1 96.44 265 ILE A N 1
ATOM 2038 C CA . ILE A 1 265 ? -3.785 -18.453 8.688 1 96.44 265 ILE A CA 1
ATOM 2039 C C . ILE A 1 265 ? -4.152 -16.984 8.578 1 96.44 265 ILE A C 1
ATOM 2041 O O . ILE A 1 265 ? -3.424 -16.109 9.062 1 96.44 265 ILE A O 1
ATOM 2045 N N . LEU A 1 266 ? -5.301 -16.703 7.984 1 94.81 266 LEU A N 1
ATOM 2046 C CA . LEU A 1 266 ? -5.742 -15.32 7.824 1 94.81 266 LEU A CA 1
ATOM 2047 C C . LEU A 1 266 ? -5.953 -14.656 9.18 1 94.81 266 LEU A C 1
ATOM 2049 O O . LEU A 1 266 ? -5.539 -13.516 9.391 1 94.81 266 LEU A O 1
ATOM 2053 N N . VAL A 1 267 ? -6.602 -15.359 10.055 1 94.56 267 VAL A N 1
ATOM 2054 C CA . VAL A 1 267 ? -6.836 -14.812 11.383 1 94.56 267 VAL A CA 1
ATOM 2055 C C . VAL A 1 267 ? -5.5 -14.555 12.078 1 94.56 267 VAL A C 1
ATOM 2057 O O . VAL A 1 267 ? -5.32 -13.523 12.727 1 94.56 267 VAL A O 1
ATOM 2060 N N . THR A 1 268 ? -4.594 -15.508 11.914 1 95.25 268 THR A N 1
ATOM 2061 C CA . THR A 1 268 ? -3.271 -15.359 12.516 1 95.25 268 THR A CA 1
ATOM 2062 C C . THR A 1 268 ? -2.564 -14.125 11.961 1 95.25 268 THR A C 1
ATOM 2064 O O . THR A 1 268 ? -1.961 -13.359 12.711 1 95.25 268 THR A O 1
ATOM 2067 N N . ILE A 1 269 ? -2.635 -13.891 10.68 1 94.62 269 ILE A N 1
ATOM 2068 C CA . ILE A 1 269 ? -2.031 -12.727 10.039 1 94.62 269 ILE A CA 1
ATOM 2069 C C . ILE A 1 269 ? -2.688 -11.453 10.562 1 94.62 269 ILE A C 1
ATOM 2071 O O . ILE A 1 269 ? -1.996 -10.508 10.961 1 94.62 269 ILE A O 1
ATOM 2075 N N . ILE A 1 270 ? -4.004 -11.438 10.602 1 93.19 270 ILE A N 1
ATOM 2076 C CA . ILE A 1 270 ? -4.766 -10.258 11 1 93.19 270 ILE A CA 1
ATOM 2077 C C . ILE A 1 270 ? -4.406 -9.867 12.43 1 93.19 270 ILE A C 1
ATOM 2079 O O . ILE A 1 270 ? -4.125 -8.703 12.711 1 93.19 270 ILE A O 1
ATOM 2083 N N . VAL A 1 271 ? -4.395 -10.812 13.289 1 94 271 VAL A N 1
ATOM 2084 C CA . VAL A 1 271 ? -4.086 -10.555 14.695 1 94 271 VAL A CA 1
ATOM 2085 C C . VAL A 1 271 ? -2.662 -10.016 14.812 1 94 271 VAL A C 1
ATOM 2087 O O . VAL A 1 271 ? -2.418 -9.055 15.547 1 94 271 VAL A O 1
ATOM 2090 N N . THR A 1 272 ? -1.771 -10.586 14.109 1 93.19 272 THR A N 1
ATOM 2091 C CA . THR A 1 272 ? -0.378 -10.156 14.156 1 93.19 272 THR A CA 1
ATOM 2092 C C . THR A 1 272 ? -0.235 -8.727 13.648 1 93.19 272 THR A C 1
ATOM 2094 O O . THR A 1 272 ? 0.416 -7.895 14.281 1 93.19 272 THR A O 1
ATOM 2097 N N . VAL A 1 273 ? -0.827 -8.477 12.508 1 91.5 273 VAL A N 1
ATOM 2098 C CA . VAL A 1 273 ? -0.75 -7.137 11.93 1 91.5 273 VAL A CA 1
ATOM 2099 C C . VAL A 1 273 ? -1.397 -6.125 12.867 1 91.5 273 VAL A C 1
ATOM 2101 O O . VAL A 1 273 ? -0.884 -5.016 13.047 1 91.5 273 VAL A O 1
ATOM 2104 N N . PHE A 1 274 ? -2.447 -6.492 13.516 1 88.25 274 PHE A N 1
ATOM 2105 C CA . PHE A 1 274 ? -3.127 -5.621 14.461 1 88.25 274 PHE A CA 1
ATOM 2106 C C . PHE A 1 274 ? -2.223 -5.309 15.648 1 88.25 274 PHE A C 1
ATOM 2108 O O . PHE A 1 274 ? -2.145 -4.16 16.094 1 88.25 274 PHE A O 1
ATOM 2115 N N . ILE A 1 275 ? -1.621 -6.262 16.141 1 91.94 275 ILE A N 1
ATOM 2116 C CA . ILE A 1 275 ? -0.716 -6.09 17.266 1 91.94 275 ILE A CA 1
ATOM 2117 C C . ILE A 1 275 ? 0.433 -5.164 16.875 1 91.94 275 ILE A C 1
ATOM 2119 O O . ILE A 1 275 ? 0.793 -4.258 17.625 1 91.94 275 ILE A O 1
ATOM 2123 N N . ILE A 1 276 ? 0.938 -5.352 15.711 1 90.69 276 ILE A N 1
ATOM 2124 C CA . ILE A 1 276 ? 2.053 -4.539 15.242 1 90.69 276 ILE A CA 1
ATOM 2125 C C . ILE A 1 276 ? 1.587 -3.098 15.039 1 90.69 276 ILE A C 1
ATOM 2127 O O . ILE A 1 276 ? 2.291 -2.154 15.398 1 90.69 276 ILE A O 1
ATOM 2131 N N . ASP A 1 277 ? 0.436 -2.977 14.469 1 86.75 277 ASP A N 1
ATOM 2132 C CA . ASP A 1 277 ? -0.13 -1.648 14.258 1 86.75 277 ASP A CA 1
ATOM 2133 C C . ASP A 1 277 ? -0.279 -0.896 15.578 1 86.75 277 ASP A C 1
ATOM 2135 O O . ASP A 1 277 ? 0.149 0.254 15.695 1 86.75 277 ASP A O 1
ATOM 2139 N N . ILE A 1 278 ? -0.803 -1.51 16.609 1 86.88 278 ILE A N 1
ATOM 2140 C CA . ILE A 1 278 ? -1.023 -0.888 17.906 1 86.88 278 ILE A CA 1
ATOM 2141 C C . ILE A 1 278 ? 0.319 -0.584 18.578 1 86.88 278 ILE A C 1
ATOM 2143 O O . ILE A 1 278 ? 0.518 0.504 19.125 1 86.88 278 ILE A O 1
ATOM 2147 N N . SER A 1 279 ? 1.179 -1.495 18.5 1 88.88 279 SER A N 1
ATOM 2148 C CA . SER A 1 279 ? 2.482 -1.343 19.141 1 88.88 279 SER A CA 1
ATOM 2149 C C . SER A 1 279 ? 3.279 -0.209 18.5 1 88.88 279 SER A C 1
ATOM 2151 O O . SER A 1 279 ? 3.855 0.624 19.203 1 88.88 279 SER A O 1
ATOM 2153 N N . THR A 1 280 ? 3.295 -0.209 17.172 1 84.75 280 THR A N 1
ATOM 2154 C CA . THR A 1 280 ? 4.055 0.832 16.484 1 84.75 280 THR A CA 1
ATOM 2155 C C . THR A 1 280 ? 3.396 2.195 16.672 1 84.75 280 THR A C 1
ATOM 2157 O O . THR A 1 280 ? 4.086 3.211 16.797 1 84.75 280 THR A O 1
ATOM 2160 N N . GLY A 1 281 ? 2.055 2.193 16.75 1 83.62 281 GLY A N 1
ATOM 2161 C CA . GLY A 1 281 ? 1.344 3.424 17.047 1 83.62 281 GLY A CA 1
ATOM 2162 C C . GLY A 1 281 ? 1.652 3.963 18.438 1 83.62 281 GLY A C 1
ATOM 2163 O O . GLY A 1 281 ? 1.884 5.164 18.609 1 83.62 281 GLY A O 1
ATOM 2164 N N . TRP A 1 282 ? 1.644 3.088 19.312 1 83.5 282 TRP A N 1
ATOM 2165 C CA . TRP A 1 282 ? 1.96 3.455 20.688 1 83.5 282 TRP A CA 1
ATOM 2166 C C . TRP A 1 282 ? 3.389 3.975 20.797 1 83.5 282 TRP A C 1
ATOM 2168 O O . TRP A 1 282 ? 3.635 5.004 21.438 1 83.5 282 TRP A O 1
ATOM 2178 N N . LEU A 1 283 ? 4.246 3.334 20.156 1 81.56 283 LEU A N 1
ATOM 2179 C CA . LEU A 1 283 ? 5.656 3.719 20.188 1 81.56 283 LEU A CA 1
ATOM 2180 C C . LEU A 1 283 ? 5.855 5.078 19.516 1 81.56 283 LEU A C 1
ATOM 2182 O O . LEU A 1 283 ? 6.59 5.922 20.047 1 81.56 283 LEU A O 1
ATOM 2186 N N . ARG A 1 284 ? 5.25 5.258 18.438 1 82.88 284 ARG A N 1
ATOM 2187 C CA . ARG A 1 284 ? 5.348 6.535 17.734 1 82.88 284 ARG A CA 1
ATOM 2188 C C . ARG A 1 284 ? 4.75 7.664 18.562 1 82.88 284 ARG A C 1
ATOM 2190 O O . ARG A 1 284 ? 5.316 8.758 18.625 1 82.88 284 ARG A O 1
ATOM 2197 N N . GLY A 1 285 ? 3.674 7.441 19.312 1 81.56 285 GLY A N 1
ATOM 2198 C CA . GLY A 1 285 ? 3.066 8.422 20.188 1 81.56 285 GLY A CA 1
ATOM 2199 C C . GLY A 1 285 ? 3.934 8.773 21.391 1 81.56 285 GLY A C 1
ATOM 2200 O O . GLY A 1 285 ? 4.07 9.953 21.734 1 81.56 285 GLY A O 1
ATOM 2201 N N . ARG A 1 286 ? 4.434 7.883 21.906 1 76.94 286 ARG A N 1
ATOM 2202 C CA . ARG A 1 286 ? 5.234 8.07 23.109 1 76.94 286 ARG A CA 1
ATOM 2203 C C . ARG A 1 286 ? 6.566 8.734 22.797 1 76.94 286 ARG A C 1
ATOM 2205 O O . ARG A 1 286 ? 7.047 9.578 23.547 1 76.94 286 ARG A O 1
ATOM 2212 N N . LEU A 1 287 ? 7.113 8.305 21.688 1 70.88 287 LEU A N 1
ATOM 2213 C CA . LEU A 1 287 ? 8.461 8.766 21.375 1 70.88 287 LEU A CA 1
ATOM 2214 C C . LEU A 1 287 ? 8.43 10.094 20.625 1 70.88 287 LEU A C 1
ATOM 2216 O O . LEU A 1 287 ? 9.32 10.93 20.797 1 70.88 287 LEU A O 1
ATOM 2220 N N . PHE A 1 288 ? 7.395 10.195 19.859 1 69.88 288 PHE A N 1
ATOM 2221 C CA . PHE A 1 288 ? 7.453 11.352 18.969 1 69.88 288 PHE A CA 1
ATOM 2222 C C . PHE A 1 288 ? 6.219 12.227 19.156 1 69.88 288 PHE A C 1
ATOM 2224 O O . PHE A 1 288 ? 6.066 13.234 18.453 1 69.88 288 PHE A O 1
ATOM 2231 N N . GLY A 1 289 ? 5.121 11.703 19.797 1 60.84 289 GLY A N 1
ATOM 2232 C CA . GLY A 1 289 ? 3.844 12.375 19.969 1 60.84 289 GLY A CA 1
ATOM 2233 C C . GLY A 1 289 ? 3.98 13.805 20.469 1 60.84 289 GLY A C 1
ATOM 2234 O O . GLY A 1 289 ? 3.225 14.68 20.047 1 60.84 289 GLY A O 1
ATOM 2235 N N . LYS A 1 290 ? 4.789 14.102 21.344 1 53.5 290 LYS A N 1
ATOM 2236 C CA . LYS A 1 290 ? 4.879 15.492 21.781 1 53.5 290 LYS A CA 1
ATOM 2237 C C . LYS A 1 290 ? 5.473 16.375 20.703 1 53.5 290 LYS A C 1
ATOM 2239 O O . LYS A 1 290 ? 5.137 17.562 20.594 1 53.5 290 LYS A O 1
ATOM 2244 N N . GLU A 1 291 ? 6.191 15.859 19.859 1 48.97 291 GLU A N 1
ATOM 2245 C CA . GLU A 1 291 ? 6.879 16.641 18.844 1 48.97 291 GLU A CA 1
ATOM 2246 C C . GLU A 1 291 ? 5.996 16.844 17.609 1 48.97 291 GLU A C 1
ATOM 2248 O O . GLU A 1 291 ? 6.109 17.859 16.922 1 48.97 291 GLU A O 1
ATOM 2253 N N . THR A 1 292 ? 5.168 15.875 17.234 1 44.19 292 THR A N 1
ATOM 2254 C CA . THR A 1 292 ? 4.324 16.047 16.062 1 44.19 292 THR A CA 1
ATOM 2255 C C . THR A 1 292 ? 3.193 17.031 16.344 1 44.19 292 THR A C 1
ATOM 2257 O O . THR A 1 292 ? 2.502 17.469 15.43 1 44.19 292 THR A O 1
ATOM 2260 N N . ARG A 1 293 ? 2.771 17.406 17.484 1 41.12 293 ARG A N 1
ATOM 2261 C CA . ARG A 1 293 ? 1.773 18.406 17.875 1 41.12 293 ARG A CA 1
ATOM 2262 C C . ARG A 1 293 ? 2.373 19.812 17.875 1 41.12 293 ARG A C 1
ATOM 2264 O O . ARG A 1 293 ? 1.646 20.797 17.984 1 41.12 293 ARG A O 1
ATOM 2271 N N . ARG A 1 294 ? 3.656 20.031 17.859 1 36.22 294 ARG A N 1
ATOM 2272 C CA . ARG A 1 294 ? 4.168 21.391 17.797 1 36.22 294 ARG A CA 1
ATOM 2273 C C . ARG A 1 294 ? 4.465 21.797 16.344 1 36.22 294 ARG A C 1
ATOM 2275 O O . ARG A 1 294 ? 5.039 21.016 15.594 1 36.22 294 ARG A O 1
ATOM 2282 N N . MET B 1 1 ? 12.93 55.5 27.266 1 33.19 1 MET B N 1
ATOM 2283 C CA . MET B 1 1 ? 12.773 54.375 28.156 1 33.19 1 MET B CA 1
ATOM 2284 C C . MET B 1 1 ? 13.273 53.094 27.5 1 33.19 1 MET B C 1
ATOM 2286 O O . MET B 1 1 ? 12.766 52.656 26.469 1 33.19 1 MET B O 1
ATOM 2290 N N . ALA B 1 2 ? 14.609 52.75 27.688 1 44.78 2 ALA B N 1
ATOM 2291 C CA . ALA B 1 2 ? 15.328 51.594 27.188 1 44.78 2 ALA B CA 1
ATOM 2292 C C . ALA B 1 2 ? 14.656 50.281 27.656 1 44.78 2 ALA B C 1
ATOM 2294 O O . ALA B 1 2 ? 14.438 50.094 28.859 1 44.78 2 ALA B O 1
ATOM 2295 N N . THR B 1 3 ? 13.688 49.781 27.016 1 42.34 3 THR B N 1
ATOM 2296 C CA . THR B 1 3 ? 13.078 48.469 27.328 1 42.34 3 THR B CA 1
ATOM 2297 C C . THR B 1 3 ? 14.141 47.438 27.672 1 42.34 3 THR B C 1
ATOM 2299 O O . THR B 1 3 ? 15 47.125 26.844 1 42.34 3 THR B O 1
ATOM 2302 N N . ALA B 1 4 ? 14.547 47.281 28.984 1 44.97 4 ALA B N 1
ATOM 2303 C CA . ALA B 1 4 ? 15.43 46.344 29.656 1 44.97 4 ALA B CA 1
ATOM 2304 C C . ALA B 1 4 ? 15.117 44.906 29.234 1 44.97 4 ALA B C 1
ATOM 2306 O O . ALA B 1 4 ? 14.016 44.406 29.469 1 44.97 4 ALA B O 1
ATOM 2307 N N . VAL B 1 5 ? 15.445 44.469 28.062 1 50.78 5 VAL B N 1
ATOM 2308 C CA . VAL B 1 5 ? 15.469 43.031 27.828 1 50.78 5 VAL B CA 1
ATOM 2309 C C . VAL B 1 5 ? 16.031 42.312 29.047 1 50.78 5 VAL B C 1
ATOM 2311 O O . VAL B 1 5 ? 17.172 42.562 29.453 1 50.78 5 VAL B O 1
ATOM 2314 N N . SER B 1 6 ? 15.273 42.062 30.109 1 48.72 6 SER B N 1
ATOM 2315 C CA . SER B 1 6 ? 15.617 41.312 31.312 1 48.72 6 SER B CA 1
ATOM 2316 C C . SER B 1 6 ? 16.531 40.156 31 1 48.72 6 SER B C 1
ATOM 2318 O O . SER B 1 6 ? 16.125 39.219 30.297 1 48.72 6 SER B O 1
ATOM 2320 N N . ILE B 1 7 ? 17.859 40.344 30.688 1 53.56 7 ILE B N 1
ATOM 2321 C CA . ILE B 1 7 ? 18.906 39.344 30.672 1 53.56 7 ILE B CA 1
ATOM 2322 C C . ILE B 1 7 ? 18.812 38.469 31.922 1 53.56 7 ILE B C 1
ATOM 2324 O O . ILE B 1 7 ? 18.938 38.969 33.031 1 53.56 7 ILE B O 1
ATOM 2328 N N . LEU B 1 8 ? 18.031 37.438 31.969 1 59.84 8 LEU B N 1
ATOM 2329 C CA . LEU B 1 8 ? 18.078 36.5 33.094 1 59.84 8 LEU B CA 1
ATOM 2330 C C . LEU B 1 8 ? 19.5 36.375 33.625 1 59.84 8 LEU B C 1
ATOM 2332 O O . LEU B 1 8 ? 20.469 36.469 32.875 1 59.84 8 LEU B O 1
ATOM 2336 N N . PRO B 1 9 ? 19.656 36.5 34.938 1 63.84 9 PRO B N 1
ATOM 2337 C CA . PRO B 1 9 ? 21 36.375 35.5 1 63.84 9 PRO B CA 1
ATOM 2338 C C . PRO B 1 9 ? 21.766 35.156 34.969 1 63.84 9 PRO B C 1
ATOM 2340 O O . PRO B 1 9 ? 21.141 34.156 34.562 1 63.84 9 PRO B O 1
ATOM 2343 N N . ALA B 1 10 ? 23.078 35.219 34.719 1 66.5 10 ALA B N 1
ATOM 2344 C CA . ALA B 1 10 ? 24 34.25 34.156 1 66.5 10 ALA B CA 1
ATOM 2345 C C . ALA B 1 10 ? 23.75 32.875 34.719 1 66.5 10 ALA B C 1
ATOM 2347 O O . ALA B 1 10 ? 23.844 31.859 34 1 66.5 10 ALA B O 1
ATOM 2348 N N . GLN B 1 11 ? 23.297 32.844 35.938 1 66.81 11 GLN B N 1
ATOM 2349 C CA . GLN B 1 11 ? 23.109 31.547 36.594 1 66.81 11 GLN B CA 1
ATOM 2350 C C . GLN B 1 11 ? 21.844 30.859 36.094 1 66.81 11 GLN B C 1
ATOM 2352 O O . GLN B 1 11 ? 21.828 29.641 35.906 1 66.81 11 GLN B O 1
ATOM 2357 N N . GLN B 1 12 ? 20.812 31.578 35.938 1 62.91 12 GLN B N 1
ATOM 2358 C CA . GLN B 1 12 ? 19.562 31 35.469 1 62.91 12 GLN B CA 1
ATOM 2359 C C . GLN B 1 12 ? 19.672 30.578 34 1 62.91 12 GLN B C 1
ATOM 2361 O O . GLN B 1 12 ? 19.125 29.531 33.594 1 62.91 12 GLN B O 1
ATOM 2366 N N . LEU B 1 13 ? 20.422 31.391 33.25 1 63.81 13 LEU B N 1
ATOM 2367 C CA . LEU B 1 13 ? 20.672 31.047 31.859 1 63.81 13 LEU B CA 1
ATOM 2368 C C . LEU B 1 13 ? 21.484 29.75 31.75 1 63.81 13 LEU B C 1
ATOM 2370 O O . LEU B 1 13 ? 21.234 28.922 30.875 1 63.81 13 LEU B O 1
ATOM 2374 N N . ALA B 1 14 ? 22.406 29.641 32.688 1 69.25 14 ALA B N 1
ATOM 2375 C CA . ALA B 1 14 ? 23.234 28.438 32.719 1 69.25 14 ALA B CA 1
ATOM 2376 C C . ALA B 1 14 ? 22.391 27.203 33.062 1 69.25 14 ALA B C 1
ATOM 2378 O O . ALA B 1 14 ? 22.578 26.141 32.469 1 69.25 14 ALA B O 1
ATOM 2379 N N . THR B 1 15 ? 21.469 27.406 33.906 1 64.12 15 THR B N 1
ATOM 2380 C CA . THR B 1 15 ? 20.594 26.281 34.281 1 64.12 15 THR B CA 1
ATOM 2381 C C . THR B 1 15 ? 19.672 25.906 33.156 1 64.12 15 THR B C 1
ATOM 2383 O O . THR B 1 15 ? 19.438 24.719 32.906 1 64.12 15 THR B O 1
ATOM 2386 N N . LEU B 1 16 ? 19.219 26.891 32.438 1 63.09 16 LEU B N 1
ATOM 2387 C CA . LEU B 1 16 ? 18.328 26.625 31.312 1 63.09 16 LEU B CA 1
ATOM 2388 C C . LEU B 1 16 ? 19.109 26 30.156 1 63.09 16 LEU B C 1
ATOM 2390 O O . LEU B 1 16 ? 18.594 25.109 29.484 1 63.09 16 LEU B O 1
ATOM 2394 N N . GLU B 1 17 ? 20.297 26.516 30.031 1 65.12 17 GLU B N 1
ATOM 2395 C CA . GLU B 1 17 ? 21.156 25.938 29 1 65.12 17 GLU B CA 1
ATOM 2396 C C . GLU B 1 17 ? 21.516 24.5 29.328 1 65.12 17 GLU B C 1
ATOM 2398 O O . GLU B 1 17 ? 21.562 23.656 28.422 1 65.12 17 GLU B O 1
ATOM 2403 N N . GLU B 1 18 ? 21.812 24.297 30.547 1 66.19 18 GLU B N 1
ATOM 2404 C CA . GLU B 1 18 ? 22.125 22.938 30.953 1 66.19 18 GLU B CA 1
ATOM 2405 C C . GLU B 1 18 ? 20.906 22.031 30.812 1 66.19 18 GLU B C 1
ATOM 2407 O O . GLU B 1 18 ? 21.031 20.875 30.391 1 66.19 18 GLU B O 1
ATOM 2412 N N . ALA B 1 19 ? 19.828 22.562 31.156 1 60.03 19 ALA B N 1
ATOM 2413 C CA . ALA B 1 19 ? 18.594 21.781 31 1 60.03 19 ALA B CA 1
ATOM 2414 C C . ALA B 1 19 ? 18.297 21.516 29.531 1 60.03 19 ALA B C 1
ATOM 2416 O O . ALA B 1 19 ? 17.859 20.422 29.172 1 60.03 19 ALA B O 1
ATOM 2417 N N . TYR B 1 20 ? 18.562 22.484 28.797 1 58.56 20 TYR B N 1
ATOM 2418 C CA . TYR B 1 20 ? 18.391 22.328 27.344 1 58.56 20 TYR B CA 1
ATOM 2419 C C . TYR B 1 20 ? 19.375 21.297 26.797 1 58.56 20 TYR B C 1
ATOM 2421 O O . TYR B 1 20 ? 19 20.438 26.016 1 58.56 20 TYR B O 1
ATOM 2429 N N . ARG B 1 21 ? 20.594 21.453 27.25 1 62.19 21 ARG B N 1
ATOM 2430 C CA . ARG B 1 21 ? 21.594 20.5 26.797 1 62.19 21 ARG B CA 1
ATOM 2431 C C . ARG B 1 21 ? 21.25 19.078 27.25 1 62.19 21 ARG B C 1
ATOM 2433 O O . ARG B 1 21 ? 21.438 18.125 26.5 1 62.19 21 ARG B O 1
ATOM 2440 N N . LYS B 1 22 ? 20.812 19 28.422 1 62.34 22 LYS B N 1
ATOM 2441 C CA . LYS B 1 22 ? 20.422 17.688 28.938 1 62.34 22 LYS B CA 1
ATOM 2442 C C . LYS B 1 22 ? 19.234 17.125 28.172 1 62.34 22 LYS B C 1
ATOM 2444 O O . LYS B 1 22 ? 19.172 15.93 27.891 1 62.34 22 LYS B O 1
ATOM 2449 N N . ALA B 1 23 ? 18.344 17.984 27.922 1 58.91 23 ALA B N 1
ATOM 2450 C CA . ALA B 1 23 ? 17.172 17.562 27.172 1 58.91 23 ALA B CA 1
ATOM 2451 C C . ALA B 1 23 ? 17.547 17.125 25.75 1 58.91 23 ALA B C 1
ATOM 2453 O O . ALA B 1 23 ? 17.047 16.125 25.25 1 58.91 23 ALA B O 1
ATOM 2454 N N . VAL B 1 24 ? 18.406 17.891 25.234 1 61.66 24 VAL B N 1
ATOM 2455 C CA . VAL B 1 24 ? 18.891 17.562 23.906 1 61.66 24 VAL B CA 1
ATOM 2456 C C . VAL B 1 24 ? 19.688 16.266 23.953 1 61.66 24 VAL B C 1
ATOM 2458 O O . VAL B 1 24 ? 19.547 15.406 23.062 1 61.66 24 VAL B O 1
ATOM 2461 N N . SER B 1 25 ? 20.516 16.172 24.969 1 61.75 25 SER B N 1
ATOM 2462 C CA . SER B 1 25 ? 21.312 14.961 25.125 1 61.75 25 SER B CA 1
ATOM 2463 C C . SER B 1 25 ? 20.438 13.742 25.375 1 61.75 25 SER B C 1
ATOM 2465 O O . SER B 1 25 ? 20.688 12.664 24.828 1 61.75 25 SER B O 1
ATOM 2467 N N . ARG B 1 26 ? 19.484 13.938 26.141 1 60.59 26 ARG B N 1
ATOM 2468 C CA . ARG B 1 26 ? 18.562 12.836 26.422 1 60.59 26 ARG B CA 1
ATOM 2469 C C . ARG B 1 26 ? 17.797 12.438 25.156 1 60.59 26 ARG B C 1
ATOM 2471 O O . ARG B 1 26 ? 17.594 11.25 24.906 1 60.59 26 ARG B O 1
ATOM 2478 N N . LYS B 1 27 ? 17.422 13.414 24.516 1 59.56 27 LYS B N 1
ATOM 2479 C CA . LYS B 1 27 ? 16.734 13.148 23.25 1 59.56 27 LYS B CA 1
ATOM 2480 C C . LYS B 1 27 ? 17.656 12.438 22.266 1 59.56 27 LYS B C 1
ATOM 2482 O O . LYS B 1 27 ? 17.234 11.5 21.578 1 59.56 27 LYS B O 1
ATOM 2487 N N . ARG B 1 28 ? 18.844 12.867 22.312 1 60.22 28 ARG B N 1
ATOM 2488 C CA . ARG B 1 28 ? 19.844 12.227 21.469 1 60.22 28 ARG B CA 1
ATOM 2489 C C . ARG B 1 28 ? 20.109 10.789 21.922 1 60.22 28 ARG B C 1
ATOM 2491 O O . ARG B 1 28 ? 20.25 9.891 21.094 1 60.22 28 ARG B O 1
ATOM 2498 N N . LEU B 1 29 ? 20.172 10.648 23.172 1 59.03 29 LEU B N 1
ATOM 2499 C CA . LEU B 1 29 ? 20.422 9.312 23.703 1 59.03 29 LEU B CA 1
ATOM 2500 C C . LEU B 1 29 ? 19.25 8.383 23.391 1 59.03 29 LEU B C 1
ATOM 2502 O O . LEU B 1 29 ? 19.438 7.23 23.016 1 59.03 29 LEU B O 1
ATOM 2506 N N . LYS B 1 30 ? 18.141 8.914 23.625 1 58.62 30 LYS B N 1
ATOM 2507 C CA . LYS B 1 30 ? 16.969 8.086 23.328 1 58.62 30 LYS B CA 1
ATOM 2508 C C . LYS B 1 30 ? 16.906 7.738 21.844 1 58.62 30 LYS B C 1
ATOM 2510 O O . LYS B 1 30 ? 16.594 6.602 21.484 1 58.62 30 LYS B O 1
ATOM 2515 N N . ALA B 1 31 ? 17.234 8.672 21.109 1 58.88 31 ALA B N 1
ATOM 2516 C CA . ALA B 1 31 ? 17.312 8.422 19.672 1 58.88 31 ALA B CA 1
ATOM 2517 C C . ALA B 1 31 ? 18.406 7.422 19.344 1 58.88 31 ALA B C 1
ATOM 2519 O O . ALA B 1 31 ? 18.219 6.523 18.516 1 58.88 31 ALA B O 1
ATOM 2520 N N . ALA B 1 32 ? 19.516 7.594 19.969 1 58.5 32 ALA B N 1
ATOM 2521 C CA . ALA B 1 32 ? 20.625 6.668 19.781 1 58.5 32 ALA B CA 1
ATOM 2522 C C . ALA B 1 32 ? 20.266 5.27 20.266 1 58.5 32 ALA B C 1
ATOM 2524 O O . ALA B 1 32 ? 20.594 4.273 19.609 1 58.5 32 ALA B O 1
ATOM 2525 N N . LEU B 1 33 ? 19.594 5.215 21.297 1 58.66 33 LEU B N 1
ATOM 2526 C CA . LEU B 1 33 ? 19.188 3.916 21.828 1 58.66 33 LEU B CA 1
ATOM 2527 C C . LEU B 1 33 ? 18.156 3.256 20.906 1 58.66 33 LEU B C 1
ATOM 2529 O O . LEU B 1 33 ? 18.234 2.049 20.672 1 58.66 33 LEU B O 1
ATOM 2533 N N . ALA B 1 34 ? 17.297 4.062 20.531 1 58.31 34 ALA B N 1
ATOM 2534 C CA . ALA B 1 34 ? 16.312 3.516 19.594 1 58.31 34 ALA B CA 1
ATOM 2535 C C . ALA B 1 34 ? 16.969 3.031 18.312 1 58.31 34 ALA B C 1
ATOM 2537 O O . ALA B 1 34 ? 16.656 1.954 17.812 1 58.31 34 ALA B O 1
ATOM 2538 N N . THR B 1 35 ? 17.953 3.83 17.922 1 58.19 35 THR B N 1
ATOM 2539 C CA . THR B 1 35 ? 18.719 3.416 16.766 1 58.19 35 THR B CA 1
ATOM 2540 C C . THR B 1 35 ? 19.531 2.16 17.062 1 58.19 35 THR B C 1
ATOM 2542 O O . THR B 1 35 ? 19.609 1.244 16.25 1 58.19 35 THR B O 1
ATOM 2545 N N . ALA B 1 36 ? 20.156 2.188 18.188 1 58.16 36 ALA B N 1
ATOM 2546 C CA . ALA B 1 36 ? 20.953 1.028 18.578 1 58.16 36 ALA B CA 1
ATOM 2547 C C . ALA B 1 36 ? 20.062 -0.212 18.719 1 58.16 36 ALA B C 1
ATOM 2549 O O . ALA B 1 36 ? 20.453 -1.302 18.297 1 58.16 36 ALA B O 1
ATOM 2550 N N . LEU B 1 37 ? 18.938 -0.062 19.328 1 58.88 37 LEU B N 1
ATOM 2551 C CA . LEU B 1 37 ? 18.031 -1.194 19.469 1 58.88 37 LEU B CA 1
ATOM 2552 C C . LEU B 1 37 ? 17.562 -1.672 18.094 1 58.88 37 LEU B C 1
ATOM 2554 O O . LEU B 1 37 ? 17.438 -2.877 17.859 1 58.88 37 LEU B O 1
ATOM 2558 N N . PHE B 1 38 ? 17.359 -0.693 17.312 1 56.53 38 PHE B N 1
ATOM 2559 C CA . PHE B 1 38 ? 17 -0.997 15.938 1 56.53 38 PHE B CA 1
ATOM 2560 C C . PHE B 1 38 ? 18.125 -1.758 15.242 1 56.53 38 PHE B C 1
ATOM 2562 O O . PHE B 1 38 ? 17.891 -2.771 14.586 1 56.53 38 PHE B O 1
ATOM 2569 N N . CYS B 1 39 ? 19.359 -1.219 15.469 1 57.41 39 CYS B N 1
ATOM 2570 C CA . CYS B 1 39 ? 20.516 -1.88 14.875 1 57.41 39 CYS B CA 1
ATOM 2571 C C . CYS B 1 39 ? 20.734 -3.258 15.492 1 57.41 39 CYS B C 1
ATOM 2573 O O . CYS B 1 39 ? 21.047 -4.219 14.781 1 57.41 39 CYS B O 1
ATOM 2575 N N . ALA B 1 40 ? 20.625 -3.359 16.734 1 58.72 40 ALA B N 1
ATOM 2576 C CA . ALA B 1 40 ? 20.797 -4.648 17.406 1 58.72 40 ALA B CA 1
ATOM 2577 C C . ALA B 1 40 ? 19.75 -5.648 16.906 1 58.72 40 ALA B C 1
ATOM 2579 O O . ALA B 1 40 ? 20.062 -6.816 16.672 1 58.72 40 ALA B O 1
ATOM 2580 N N . ALA B 1 41 ? 18.547 -5.172 16.734 1 55.66 41 ALA B N 1
ATOM 2581 C CA . ALA B 1 41 ? 17.5 -6.023 16.188 1 55.66 41 ALA B CA 1
ATOM 2582 C C . ALA B 1 41 ? 17.812 -6.449 14.758 1 55.66 41 ALA B C 1
ATOM 2584 O O . ALA B 1 41 ? 17.5 -7.57 14.352 1 55.66 41 ALA B O 1
ATOM 2585 N N . LEU B 1 42 ? 18.516 -5.523 14.094 1 53.84 42 LEU B N 1
ATOM 2586 C CA . LEU B 1 42 ? 19.016 -5.848 12.766 1 53.84 42 LEU B CA 1
ATOM 2587 C C . LEU B 1 42 ? 19.984 -7.027 12.828 1 53.84 42 LEU B C 1
ATOM 2589 O O . LEU B 1 42 ? 19.938 -7.922 11.977 1 53.84 42 LEU B O 1
ATOM 2593 N N . VAL B 1 43 ? 20.938 -6.875 13.727 1 54.53 43 VAL B N 1
ATOM 2594 C CA . VAL B 1 43 ? 21.953 -7.918 13.852 1 54.53 43 VAL B CA 1
ATOM 2595 C C . VAL B 1 43 ? 21.297 -9.242 14.219 1 54.53 43 VAL B C 1
ATOM 2597 O O . VAL B 1 43 ? 21.625 -10.289 13.648 1 54.53 43 VAL B O 1
ATOM 2600 N N . VAL B 1 44 ? 20.344 -9.242 14.977 1 55.31 44 VAL B N 1
ATOM 2601 C CA . VAL B 1 44 ? 19.656 -10.477 15.352 1 55.31 44 VAL B CA 1
ATOM 2602 C C . VAL B 1 44 ? 18.859 -11.008 14.172 1 55.31 44 VAL B C 1
ATOM 2604 O O . VAL B 1 44 ? 18.859 -12.211 13.898 1 55.31 44 VAL B O 1
ATOM 2607 N N . ALA B 1 45 ? 18.156 -10.07 13.469 1 52.31 45 ALA B N 1
ATOM 2608 C CA . ALA B 1 45 ? 17.375 -10.453 12.297 1 52.31 45 ALA B CA 1
ATOM 2609 C C . ALA B 1 45 ? 18.281 -11.047 11.211 1 52.31 45 ALA B C 1
ATOM 2611 O O . ALA B 1 45 ? 17.891 -11.992 10.523 1 52.31 45 ALA B O 1
ATOM 2612 N N . ALA B 1 46 ? 19.453 -10.406 11.062 1 52.81 46 ALA B N 1
ATOM 2613 C CA . ALA B 1 46 ? 20.406 -10.93 10.094 1 52.81 46 ALA B CA 1
ATOM 2614 C C . ALA B 1 46 ? 20.812 -12.359 10.438 1 52.81 46 ALA B C 1
ATOM 2616 O O . ALA B 1 46 ? 20.969 -13.203 9.547 1 52.81 46 ALA B O 1
ATOM 2617 N N . PHE B 1 47 ? 21 -12.617 11.594 1 54.91 47 PHE B N 1
ATOM 2618 C CA . PHE B 1 47 ? 21.375 -13.969 12 1 54.91 47 PHE B CA 1
ATOM 2619 C C . PHE B 1 47 ? 20.203 -14.93 11.828 1 54.91 47 PHE B C 1
ATOM 2621 O O . PHE B 1 47 ? 20.406 -16.094 11.477 1 54.91 47 PHE B O 1
ATOM 2628 N N . GLY B 1 48 ? 19.078 -14.516 12.117 1 52.59 48 GLY B N 1
ATOM 2629 C CA . GLY B 1 48 ? 17.938 -15.406 12.039 1 52.59 48 GLY B CA 1
ATOM 2630 C C . GLY B 1 48 ? 17.438 -15.609 10.617 1 52.59 48 GLY B C 1
ATOM 2631 O O . GLY B 1 48 ? 16.953 -16.688 10.273 1 52.59 48 GLY B O 1
ATOM 2632 N N . ALA B 1 49 ? 17.328 -14.562 9.82 1 52.94 49 ALA B N 1
ATOM 2633 C CA . ALA B 1 49 ? 16.781 -14.695 8.477 1 52.94 49 ALA B CA 1
ATOM 2634 C C . ALA B 1 49 ? 17.75 -15.422 7.555 1 52.94 49 ALA B C 1
ATOM 2636 O O . ALA B 1 49 ? 17.5 -15.57 6.359 1 52.94 49 ALA B O 1
ATOM 2637 N N . GLU B 1 50 ? 18.688 -16.203 8.094 1 55.28 50 GLU B N 1
ATOM 2638 C CA . GLU B 1 50 ? 19.641 -16.875 7.23 1 55.28 50 GLU B CA 1
ATOM 2639 C C . GLU B 1 50 ? 20.109 -15.961 6.105 1 55.28 50 GLU B C 1
ATOM 2641 O O . GLU B 1 50 ? 20.312 -16.406 4.973 1 55.28 50 GLU B O 1
ATOM 2646 N N . VAL B 1 51 ? 19.828 -14.719 6.258 1 54 51 VAL B N 1
ATOM 2647 C CA . VAL B 1 51 ? 20.406 -13.805 5.285 1 54 51 VAL B CA 1
ATOM 2648 C C . VAL B 1 51 ? 21.922 -13.891 5.34 1 54 51 VAL B C 1
ATOM 2650 O O . VAL B 1 51 ? 22.562 -13.328 6.242 1 54 51 VAL B O 1
ATOM 2653 N N . ASN B 1 52 ? 22.453 -15 4.961 1 54.69 52 ASN B N 1
ATOM 2654 C CA . ASN B 1 52 ? 23.891 -15.102 4.812 1 54.69 52 ASN B CA 1
ATOM 2655 C C . ASN B 1 52 ? 24.453 -13.953 3.967 1 54.69 52 ASN B C 1
ATOM 2657 O O . ASN B 1 52 ? 24.062 -13.789 2.811 1 54.69 52 ASN B O 1
ATOM 2661 N N . LEU B 1 53 ? 24.938 -12.93 4.629 1 56 53 LEU B N 1
ATOM 2662 C CA . LEU B 1 53 ? 25.594 -11.812 3.955 1 56 53 LEU B CA 1
ATOM 2663 C C . LEU B 1 53 ? 26.344 -12.297 2.713 1 56 53 LEU B C 1
ATOM 2665 O O . LEU B 1 53 ? 26.375 -11.594 1.699 1 56 53 LEU B O 1
ATOM 2669 N N . ARG B 1 54 ? 26.891 -13.453 2.832 1 57.72 54 ARG B N 1
ATOM 2670 C CA . ARG B 1 54 ? 27.578 -14.023 1.677 1 57.72 54 ARG B CA 1
ATOM 2671 C C . ARG B 1 54 ? 26.609 -14.219 0.51 1 57.72 54 ARG B C 1
ATOM 2673 O O . ARG B 1 54 ? 26.969 -13.969 -0.644 1 57.72 54 ARG B O 1
ATOM 2680 N N . THR B 1 55 ? 25.469 -14.57 0.892 1 62.66 55 THR B N 1
ATOM 2681 C CA . THR B 1 55 ? 24.453 -14.758 -0.139 1 62.66 55 THR B CA 1
ATOM 2682 C C . THR B 1 55 ? 24.031 -13.422 -0.741 1 62.66 55 THR B C 1
ATOM 2684 O O . THR B 1 55 ? 23.797 -13.32 -1.946 1 62.66 55 THR B O 1
ATOM 2687 N N . LEU B 1 56 ? 24.031 -12.422 0.128 1 62.19 56 LEU B N 1
ATOM 2688 C CA . LEU B 1 56 ? 23.688 -11.094 -0.378 1 62.19 56 LEU B CA 1
ATOM 2689 C C . LEU B 1 56 ? 24.703 -10.633 -1.411 1 62.19 56 LEU B C 1
ATOM 2691 O O . LEU B 1 56 ? 24.344 -10.094 -2.457 1 62.19 56 LEU B O 1
ATOM 2695 N N . PHE B 1 57 ? 26.016 -10.875 -1.061 1 63.12 57 PHE B N 1
ATOM 2696 C CA . PHE B 1 57 ? 27.078 -10.414 -1.962 1 63.12 57 PHE B CA 1
ATOM 2697 C C . PHE B 1 57 ? 27.078 -11.227 -3.25 1 63.12 57 PHE B C 1
ATOM 2699 O O . PHE B 1 57 ? 27.266 -10.68 -4.34 1 63.12 57 PHE B O 1
ATOM 2706 N N . THR B 1 58 ? 27.031 -12.555 -3.104 1 62.78 58 THR B N 1
ATOM 2707 C CA . THR B 1 58 ? 27 -13.398 -4.289 1 62.78 58 THR B CA 1
ATOM 2708 C C . THR B 1 58 ? 25.75 -13.102 -5.129 1 62.78 58 THR B C 1
ATOM 2710 O O . THR B 1 58 ? 25.828 -13.023 -6.359 1 62.78 58 THR B O 1
ATOM 2713 N N . TYR B 1 59 ? 24.75 -12.75 -4.438 1 63.41 59 TYR B N 1
ATOM 2714 C CA . TYR B 1 59 ? 23.469 -12.531 -5.121 1 63.41 59 TYR B CA 1
ATOM 2715 C C . TYR B 1 59 ? 23.375 -11.109 -5.648 1 63.41 59 TYR B C 1
ATOM 2717 O O . TYR B 1 59 ? 22.609 -10.828 -6.57 1 63.41 59 TYR B O 1
ATOM 2725 N N . PHE B 1 60 ? 24.25 -10.32 -5.129 1 67.75 60 PHE B N 1
ATOM 2726 C CA . PHE B 1 60 ? 24.281 -8.969 -5.66 1 67.75 60 PHE B CA 1
ATOM 2727 C C . PHE B 1 60 ? 24.719 -8.969 -7.121 1 67.75 60 PHE B C 1
ATOM 2729 O O . PHE B 1 60 ? 24.172 -8.227 -7.941 1 67.75 60 PHE B O 1
ATOM 2736 N N . GLY B 1 61 ? 25.703 -9.789 -7.402 1 69.31 61 GLY B N 1
ATOM 2737 C CA . GLY B 1 61 ? 26.141 -9.922 -8.789 1 69.31 61 GLY B CA 1
ATOM 2738 C C . GLY B 1 61 ? 25.047 -10.406 -9.711 1 69.31 61 GLY B C 1
ATOM 2739 O O . GLY B 1 61 ? 24.859 -9.867 -10.805 1 69.31 61 GLY B O 1
ATOM 2740 N N . ASN B 1 62 ? 24.297 -11.328 -9.211 1 74.12 62 ASN B N 1
ATOM 2741 C CA . ASN B 1 62 ? 23.188 -11.844 -10 1 74.12 62 ASN B CA 1
ATOM 2742 C C . ASN B 1 62 ? 22.109 -10.773 -10.227 1 74.12 62 ASN B C 1
ATOM 2744 O O . ASN B 1 62 ? 21.5 -10.719 -11.297 1 74.12 62 ASN B O 1
ATOM 2748 N N . PHE B 1 63 ? 22.031 -9.984 -9.219 1 72.31 63 PHE B N 1
ATOM 2749 C CA . PHE B 1 63 ? 21.062 -8.898 -9.328 1 72.31 63 PHE B CA 1
ATOM 2750 C C . PHE B 1 63 ? 21.469 -7.906 -10.406 1 72.31 63 PHE B C 1
ATOM 2752 O O . PHE B 1 63 ? 20.656 -7.523 -11.25 1 72.31 63 PHE B O 1
ATOM 2759 N N . ILE B 1 64 ? 22.688 -7.574 -10.398 1 75.62 64 ILE B N 1
ATOM 2760 C CA . ILE B 1 64 ? 23.203 -6.633 -11.391 1 75.62 64 ILE B CA 1
ATOM 2761 C C . ILE B 1 64 ? 23.109 -7.246 -12.781 1 75.62 64 ILE B C 1
ATOM 2763 O O . ILE B 1 64 ? 22.781 -6.559 -13.75 1 75.62 64 ILE B O 1
ATOM 2767 N N . SER B 1 65 ? 23.344 -8.5 -12.844 1 81.69 65 SER B N 1
ATOM 2768 C CA . SER B 1 65 ? 23.281 -9.203 -14.117 1 81.69 65 SER B CA 1
ATOM 2769 C C . SER B 1 65 ? 21.844 -9.227 -14.656 1 81.69 65 SER B C 1
ATOM 2771 O O . SER B 1 65 ? 21.625 -9.133 -15.867 1 81.69 65 SER B O 1
ATOM 2773 N N . TYR B 1 66 ? 20.906 -9.367 -13.773 1 82.44 66 TYR B N 1
ATOM 2774 C CA . TYR B 1 66 ? 19.516 -9.367 -14.211 1 82.44 66 TYR B CA 1
ATOM 2775 C C . TYR B 1 66 ? 19.125 -8.016 -14.797 1 82.44 66 TYR B C 1
ATOM 2777 O O . TYR B 1 66 ? 18.453 -7.949 -15.82 1 82.44 66 TYR B O 1
ATOM 2785 N N . PHE B 1 67 ? 19.562 -6.996 -14.109 1 82.94 67 PHE B N 1
ATOM 2786 C CA . PHE B 1 67 ? 19.266 -5.66 -14.617 1 82.94 67 PHE B CA 1
ATOM 2787 C C . PHE B 1 67 ? 19.891 -5.445 -15.984 1 82.94 67 PHE B C 1
ATOM 2789 O O . PHE B 1 67 ? 19.297 -4.812 -16.859 1 82.94 67 PHE B O 1
ATOM 2796 N N . ASP B 1 68 ? 21.062 -5.98 -16.125 1 87.69 68 ASP B N 1
ATOM 2797 C CA . ASP B 1 68 ? 21.719 -5.898 -17.422 1 87.69 68 ASP B CA 1
ATOM 2798 C C . ASP B 1 68 ? 20.938 -6.652 -18.484 1 87.69 68 ASP B C 1
ATOM 2800 O O . ASP B 1 68 ? 20.797 -6.176 -19.625 1 87.69 68 ASP B O 1
ATOM 2804 N N . ARG B 1 69 ? 20.375 -7.691 -18.094 1 90.25 69 ARG B N 1
ATOM 2805 C CA . ARG B 1 69 ? 19.641 -8.516 -19.047 1 90.25 69 ARG B CA 1
ATOM 2806 C C . ARG B 1 69 ? 18.344 -7.832 -19.484 1 90.25 69 ARG B C 1
ATOM 2808 O O . ARG B 1 69 ? 17.984 -7.875 -20.656 1 90.25 69 ARG B O 1
ATOM 2815 N N . ILE B 1 70 ? 17.688 -7.148 -18.516 1 91.12 70 ILE B N 1
ATOM 2816 C CA . ILE B 1 70 ? 16.406 -6.562 -18.875 1 91.12 70 ILE B CA 1
ATOM 2817 C C . ILE B 1 70 ? 16.625 -5.281 -19.672 1 91.12 70 ILE B C 1
ATOM 2819 O O . ILE B 1 70 ? 15.688 -4.758 -20.281 1 91.12 70 ILE B O 1
ATOM 2823 N N . LEU B 1 71 ? 17.938 -4.832 -19.703 1 93.44 71 LEU B N 1
ATOM 2824 C CA . LEU B 1 71 ? 18.234 -3.629 -20.469 1 93.44 71 LEU B CA 1
ATOM 2825 C C . LEU B 1 71 ? 18.922 -3.98 -21.781 1 93.44 71 LEU B C 1
ATOM 2827 O O . LEU B 1 71 ? 19.484 -3.109 -22.438 1 93.44 71 LEU B O 1
ATOM 2831 N N . THR B 1 72 ? 18.906 -5.238 -22.109 1 93.69 72 THR B N 1
ATOM 2832 C CA . THR B 1 72 ? 19.516 -5.707 -23.344 1 93.69 72 THR B CA 1
ATOM 2833 C C . THR B 1 72 ? 18.484 -6.348 -24.266 1 93.69 72 THR B C 1
ATOM 2835 O O . THR B 1 72 ? 17.672 -7.172 -23.812 1 93.69 72 THR B O 1
ATOM 2838 N N . LEU B 1 73 ? 18.516 -6.012 -25.5 1 94.12 73 LEU B N 1
ATOM 2839 C CA . LEU B 1 73 ? 17.609 -6.562 -26.484 1 94.12 73 LEU B CA 1
ATOM 2840 C C . LEU B 1 73 ? 18.078 -7.926 -26.969 1 94.12 73 LEU B C 1
ATOM 2842 O O . LEU B 1 73 ? 19.188 -8.352 -26.641 1 94.12 73 LEU B O 1
ATOM 2846 N N . ASP B 1 74 ? 17.188 -8.602 -27.672 1 89.31 74 ASP B N 1
ATOM 2847 C CA . ASP B 1 74 ? 17.562 -9.891 -28.25 1 89.31 74 ASP B CA 1
ATOM 2848 C C . ASP B 1 74 ? 18.719 -9.742 -29.234 1 89.31 74 ASP B C 1
ATOM 2850 O O . ASP B 1 74 ? 19.531 -10.656 -29.391 1 89.31 74 ASP B O 1
ATOM 2854 N N . SER B 1 75 ? 18.781 -8.594 -29.797 1 89.44 75 SER B N 1
ATOM 2855 C CA . SER B 1 75 ? 19.844 -8.312 -30.766 1 89.44 75 SER B CA 1
ATOM 2856 C C . SER B 1 75 ? 21.188 -8.102 -30.078 1 89.44 75 SER B C 1
ATOM 2858 O O . SER B 1 75 ? 22.234 -8.109 -30.719 1 89.44 75 SER B O 1
ATOM 2860 N N . GLY B 1 76 ? 21.172 -7.875 -28.781 1 90.62 76 GLY B N 1
ATOM 2861 C CA . GLY B 1 76 ? 22.391 -7.621 -28.031 1 90.62 76 GLY B CA 1
ATOM 2862 C C . GLY B 1 76 ? 22.609 -6.152 -27.719 1 90.62 76 GLY B C 1
ATOM 2863 O O . GLY B 1 76 ? 23.422 -5.809 -26.859 1 90.62 76 GLY B O 1
ATOM 2864 N N . ALA B 1 77 ? 21.828 -5.383 -28.375 1 93.19 77 ALA B N 1
ATOM 2865 C CA . ALA B 1 77 ? 21.938 -3.943 -28.156 1 93.19 77 ALA B CA 1
ATOM 2866 C C . ALA B 1 77 ? 21.172 -3.525 -26.906 1 93.19 77 ALA B C 1
ATOM 2868 O O . ALA B 1 77 ? 20.359 -4.297 -26.375 1 93.19 77 ALA B O 1
ATOM 2869 N N . ARG B 1 78 ? 21.5 -2.387 -26.438 1 94.31 78 ARG B N 1
ATOM 2870 C CA . ARG B 1 78 ? 20.781 -1.851 -25.281 1 94.31 78 ARG B CA 1
ATOM 2871 C C . ARG B 1 78 ? 19.359 -1.433 -25.656 1 94.31 78 ARG B C 1
ATOM 2873 O O . ARG B 1 78 ? 19.109 -1.07 -26.812 1 94.31 78 ARG B O 1
ATOM 2880 N N . VAL B 1 79 ? 18.406 -1.468 -24.703 1 92.62 79 VAL B N 1
ATOM 2881 C CA . VAL B 1 79 ? 16.984 -1.293 -24.953 1 92.62 79 VAL B CA 1
ATOM 2882 C C . VAL B 1 79 ? 16.734 0.109 -25.5 1 92.62 79 VAL B C 1
ATOM 2884 O O . VAL B 1 79 ? 15.805 0.311 -26.297 1 92.62 79 VAL B O 1
ATOM 2887 N N . TRP B 1 80 ? 17.625 1.116 -25.156 1 92.12 80 TRP B N 1
ATOM 2888 C CA . TRP B 1 80 ? 17.344 2.484 -25.578 1 92.12 80 TRP B CA 1
ATOM 2889 C C . TRP B 1 80 ? 17.797 2.711 -27.031 1 92.12 80 TRP B C 1
ATOM 2891 O O . TRP B 1 80 ? 17.453 3.729 -27.641 1 92.12 80 TRP B O 1
ATOM 2901 N N . THR B 1 81 ? 18.5 1.822 -27.703 1 93.62 81 THR B N 1
ATOM 2902 C CA . THR B 1 81 ? 19.031 1.975 -29.062 1 93.62 81 THR B CA 1
ATOM 2903 C C . THR B 1 81 ? 17.953 1.667 -30.094 1 93.62 81 THR B C 1
ATOM 2905 O O . THR B 1 81 ? 18.047 2.094 -31.25 1 93.62 81 THR B O 1
ATOM 2908 N N . ASP B 1 82 ? 16.984 0.917 -29.766 1 94.25 82 ASP B N 1
ATOM 2909 C CA . ASP B 1 82 ? 15.898 0.555 -30.672 1 94.25 82 ASP B CA 1
ATOM 2910 C C . ASP B 1 82 ? 14.555 0.507 -29.938 1 94.25 82 ASP B C 1
ATOM 2912 O O . ASP B 1 82 ? 14.055 -0.574 -29.625 1 94.25 82 ASP B O 1
ATOM 2916 N N . PRO B 1 83 ? 13.969 1.616 -29.781 1 94.06 83 PRO B N 1
ATOM 2917 C CA . PRO B 1 83 ? 12.695 1.69 -29.047 1 94.06 83 PRO B CA 1
ATOM 2918 C C . PRO B 1 83 ? 11.586 0.877 -29.703 1 94.06 83 PRO B C 1
ATOM 2920 O O . PRO B 1 83 ? 10.688 0.382 -29.031 1 94.06 83 PRO B O 1
ATOM 2923 N N . ALA B 1 84 ? 11.688 0.759 -31.016 1 93.75 84 ALA B N 1
ATOM 2924 C CA . ALA B 1 84 ? 10.664 0.001 -31.734 1 93.75 84 ALA B CA 1
ATOM 2925 C C . ALA B 1 84 ? 10.711 -1.476 -31.344 1 93.75 84 ALA B C 1
ATOM 2927 O O . ALA B 1 84 ? 9.664 -2.1 -31.141 1 93.75 84 ALA B O 1
ATOM 2928 N N . GLU B 1 85 ? 11.867 -2.016 -31.266 1 94.12 85 GLU B N 1
ATOM 2929 C CA . GLU B 1 85 ? 12.023 -3.402 -30.844 1 94.12 85 GLU B CA 1
ATOM 2930 C C . GLU B 1 85 ? 11.703 -3.562 -29.359 1 94.12 85 GLU B C 1
ATOM 2932 O O . GLU B 1 85 ? 11.086 -4.551 -28.953 1 94.12 85 GLU B O 1
ATOM 2937 N N . TRP B 1 86 ? 12.094 -2.617 -28.547 1 95.62 86 TRP B N 1
ATOM 2938 C CA . TRP B 1 86 ? 11.891 -2.652 -27.109 1 95.62 86 TRP B CA 1
ATOM 2939 C C . TRP B 1 86 ? 10.406 -2.682 -26.766 1 95.62 86 TRP B C 1
ATOM 2941 O O . TRP B 1 86 ? 9.961 -3.49 -25.953 1 95.62 86 TRP B O 1
ATOM 2951 N N . PHE B 1 87 ? 9.656 -1.838 -27.516 1 97.06 87 PHE B N 1
ATOM 2952 C CA . PHE B 1 87 ? 8.227 -1.722 -27.25 1 97.06 87 PHE B CA 1
ATOM 2953 C C . PHE B 1 87 ? 7.41 -2.355 -28.375 1 97.06 87 PHE B C 1
ATOM 2955 O O . PHE B 1 87 ? 6.391 -1.805 -28.781 1 97.06 87 PHE B O 1
ATOM 2962 N N . TRP B 1 88 ? 7.82 -3.516 -28.812 1 95.19 88 TRP B N 1
ATOM 2963 C CA . TRP B 1 88 ? 7.152 -4.195 -29.922 1 95.19 88 TRP B CA 1
ATOM 2964 C C . TRP B 1 88 ? 5.715 -4.543 -29.562 1 95.19 88 TRP B C 1
ATOM 2966 O O . TRP B 1 88 ? 4.836 -4.555 -30.422 1 95.19 88 TRP B O 1
ATOM 2976 N N . GLY B 1 89 ? 5.391 -4.781 -28.312 1 96.44 89 GLY B N 1
ATOM 2977 C CA . GLY B 1 89 ? 4.07 -5.211 -27.875 1 96.44 89 GLY B CA 1
ATOM 2978 C C . GLY B 1 89 ? 3.26 -4.094 -27.25 1 96.44 89 GLY B C 1
ATOM 2979 O O . GLY B 1 89 ? 2.41 -4.344 -26.391 1 96.44 89 GLY B O 1
ATOM 2980 N N . TRP B 1 90 ? 3.506 -2.898 -27.625 1 95.38 90 TRP B N 1
ATOM 2981 C CA . TRP B 1 90 ? 2.93 -1.744 -26.938 1 95.38 90 TRP B CA 1
ATOM 2982 C C . TRP B 1 90 ? 1.408 -1.755 -27.047 1 95.38 90 TRP B C 1
ATOM 2984 O O . TRP B 1 90 ? 0.715 -1.34 -26.109 1 95.38 90 TRP B O 1
ATOM 2994 N N . GLN B 1 91 ? 0.877 -2.293 -28.125 1 96.69 91 GLN B N 1
ATOM 2995 C CA . GLN B 1 91 ? -0.573 -2.309 -28.281 1 96.69 91 GLN B CA 1
ATOM 2996 C C . GLN B 1 91 ? -1.229 -3.219 -27.25 1 96.69 91 GLN B C 1
ATOM 2998 O O . GLN B 1 91 ? -2.209 -2.834 -26.609 1 96.69 91 GLN B O 1
ATOM 3003 N N . LYS B 1 92 ? -0.674 -4.383 -27.125 1 96.56 92 LYS B N 1
ATOM 3004 C CA . LYS B 1 92 ? -1.187 -5.328 -26.141 1 96.56 92 LYS B CA 1
ATOM 3005 C C . LYS B 1 92 ? -0.999 -4.805 -24.719 1 96.56 92 LYS B C 1
ATOM 3007 O O . LYS B 1 92 ? -1.915 -4.875 -23.906 1 96.56 92 LYS B O 1
ATOM 3012 N N . TRP B 1 93 ? 0.146 -4.238 -24.422 1 97 93 TRP B N 1
ATOM 3013 C CA . TRP B 1 93 ? 0.462 -3.785 -23.078 1 97 93 TRP B CA 1
ATOM 3014 C C . TRP B 1 93 ? -0.394 -2.584 -22.688 1 97 93 TRP B C 1
ATOM 3016 O O . TRP B 1 93 ? -0.849 -2.48 -21.547 1 97 93 TRP B O 1
ATOM 3026 N N . LEU B 1 94 ? -0.686 -1.771 -23.656 1 96 94 LEU B N 1
ATOM 3027 C CA . LEU B 1 94 ? -1.544 -0.626 -23.375 1 96 94 LEU B CA 1
ATOM 3028 C C . LEU B 1 94 ? -2.979 -1.072 -23.125 1 96 94 LEU B C 1
ATOM 3030 O O . LEU B 1 94 ? -3.674 -0.493 -22.281 1 96 94 LEU B O 1
ATOM 3034 N N . ARG B 1 95 ? -3.367 -2.074 -23.875 1 94.88 95 ARG B N 1
ATOM 3035 C CA . ARG B 1 95 ? -4.699 -2.623 -23.641 1 94.88 95 ARG B CA 1
ATOM 3036 C C . ARG B 1 95 ? -4.809 -3.23 -22.25 1 94.88 95 ARG B C 1
ATOM 3038 O O . ARG B 1 95 ? -5.797 -3.006 -21.547 1 94.88 95 ARG B O 1
ATOM 3045 N N . MET B 1 96 ? -3.82 -3.947 -21.891 1 95.69 96 MET B N 1
ATOM 3046 C CA . MET B 1 96 ? -3.811 -4.586 -20.578 1 95.69 96 MET B CA 1
ATOM 3047 C C . MET B 1 96 ? -3.705 -3.545 -19.453 1 95.69 96 MET B C 1
ATOM 3049 O O . MET B 1 96 ? -4.273 -3.723 -18.375 1 95.69 96 MET B O 1
ATOM 3053 N N . LEU B 1 97 ? -3.01 -2.523 -19.766 1 95.75 97 LEU B N 1
ATOM 3054 C CA . LEU B 1 97 ? -2.939 -1.415 -18.828 1 95.75 97 LEU B CA 1
ATOM 3055 C C . LEU B 1 97 ? -4.297 -0.734 -18.688 1 95.75 97 LEU B C 1
ATOM 3057 O O . LEU B 1 97 ? -4.676 -0.32 -17.578 1 95.75 97 LEU B O 1
ATOM 3061 N N . GLY B 1 98 ? -4.93 -0.538 -19.797 1 93.38 98 GLY B N 1
ATOM 3062 C CA . GLY B 1 98 ? -6.289 -0.031 -19.734 1 93.38 98 GLY B CA 1
ATOM 3063 C C . GLY B 1 98 ? -7.203 -0.866 -18.859 1 93.38 98 GLY B C 1
ATOM 3064 O O . GLY B 1 98 ? -7.988 -0.324 -18.078 1 93.38 98 GLY B O 1
ATOM 3065 N N . GLU B 1 99 ? -7.078 -2.141 -18.969 1 93.12 99 GLU B N 1
ATOM 3066 C CA . GLU B 1 99 ? -7.848 -3.049 -18.125 1 93.12 99 GLU B CA 1
ATOM 3067 C C . GLU B 1 99 ? -7.496 -2.863 -16.656 1 93.12 99 GLU B C 1
ATOM 3069 O O . GLU B 1 99 ? -8.375 -2.871 -15.797 1 93.12 99 GLU B O 1
ATOM 3074 N N . THR B 1 100 ? -6.23 -2.705 -16.359 1 94.88 100 THR B N 1
ATOM 3075 C CA . THR B 1 100 ? -5.766 -2.461 -14.992 1 94.88 100 THR B CA 1
ATOM 3076 C C . THR B 1 100 ? -6.402 -1.197 -14.422 1 94.88 100 THR B C 1
ATOM 3078 O O . THR B 1 100 ? -6.902 -1.201 -13.297 1 94.88 100 THR B O 1
ATOM 3081 N N . ILE B 1 101 ? -6.414 -0.176 -15.211 1 93.62 101 ILE B N 1
ATOM 3082 C CA . ILE B 1 101 ? -6.988 1.098 -14.789 1 93.62 101 ILE B CA 1
ATOM 3083 C C . ILE B 1 101 ? -8.492 0.937 -14.555 1 93.62 101 ILE B C 1
ATOM 3085 O O . ILE B 1 101 ? -9.031 1.468 -13.586 1 93.62 101 ILE B O 1
ATOM 3089 N N . LEU B 1 102 ? -9.109 0.18 -15.391 1 91.19 102 LEU B N 1
ATOM 3090 C CA . LEU B 1 102 ? -10.547 -0.055 -15.25 1 91.19 102 LEU B CA 1
ATOM 3091 C C . LEU B 1 102 ? -10.844 -0.853 -13.984 1 91.19 102 LEU B C 1
ATOM 3093 O O . LEU B 1 102 ? -11.797 -0.549 -13.266 1 91.19 102 LEU B O 1
ATOM 3097 N N . ILE B 1 103 ? -10.094 -1.909 -13.727 1 92.5 103 ILE B N 1
ATOM 3098 C CA . ILE B 1 103 ? -10.227 -2.705 -12.508 1 92.5 103 ILE B CA 1
ATOM 3099 C C . ILE B 1 103 ? -10.102 -1.803 -11.281 1 92.5 103 ILE B C 1
ATOM 3101 O O . ILE B 1 103 ? -10.93 -1.87 -10.367 1 92.5 103 ILE B O 1
ATOM 3105 N N . SER B 1 104 ? -9.094 -0.948 -11.312 1 94.88 104 SER B N 1
ATOM 3106 C CA . SER B 1 104 ? -8.844 -0.038 -10.203 1 94.88 104 SER B CA 1
ATOM 3107 C C . SER B 1 104 ? -9.992 0.955 -10.031 1 94.88 104 SER B C 1
ATOM 3109 O O . SER B 1 104 ? -10.414 1.24 -8.914 1 94.88 104 SER B O 1
ATOM 3111 N N . TYR B 1 105 ? -10.438 1.438 -11.133 1 91.06 105 TYR B N 1
ATOM 3112 C CA . TYR B 1 105 ? -11.492 2.443 -11.102 1 91.06 105 TYR B CA 1
ATOM 3113 C C . TYR B 1 105 ? -12.789 1.86 -10.555 1 91.06 105 TYR B C 1
ATOM 3115 O O . TYR B 1 105 ? -13.367 2.398 -9.609 1 91.06 105 TYR B O 1
ATOM 3123 N N . VAL B 1 106 ? -13.234 0.776 -11.102 1 90.12 106 VAL B N 1
ATOM 3124 C CA . VAL B 1 106 ? -14.492 0.152 -10.695 1 90.12 106 VAL B CA 1
ATOM 3125 C C . VAL B 1 106 ? -14.383 -0.347 -9.258 1 90.12 106 VAL B C 1
ATOM 3127 O O . VAL B 1 106 ? -15.32 -0.191 -8.469 1 90.12 106 VAL B O 1
ATOM 3130 N N . GLY B 1 107 ? -13.273 -0.944 -8.961 1 92.94 107 GLY B N 1
ATOM 3131 C CA . GLY B 1 107 ? -13.055 -1.393 -7.59 1 92.94 107 GLY B CA 1
ATOM 3132 C C . GLY B 1 107 ? -13.102 -0.264 -6.578 1 92.94 107 GLY B C 1
ATOM 3133 O O . GLY B 1 107 ? -13.742 -0.384 -5.535 1 92.94 107 GLY B O 1
ATOM 3134 N N . THR B 1 108 ? -12.406 0.821 -6.914 1 95.12 108 THR B N 1
ATOM 3135 C CA . THR B 1 108 ? -12.375 1.972 -6.02 1 95.12 108 THR B CA 1
ATOM 3136 C C . THR B 1 108 ? -13.773 2.562 -5.848 1 95.12 108 THR B C 1
ATOM 3138 O O . THR B 1 108 ? -14.188 2.865 -4.727 1 95.12 108 THR B O 1
ATOM 3141 N N . LEU B 1 109 ? -14.453 2.701 -6.91 1 92 109 LEU B N 1
ATOM 3142 C CA . LEU B 1 109 ? -15.789 3.277 -6.863 1 92 109 LEU B CA 1
ATOM 3143 C C . LEU B 1 109 ? -16.734 2.412 -6.023 1 92 109 LEU B C 1
ATOM 3145 O O . LEU B 1 109 ? -17.453 2.924 -5.172 1 92 109 LEU B O 1
ATOM 3149 N N . THR B 1 110 ? -16.719 1.165 -6.312 1 90.56 110 THR B N 1
ATOM 3150 C CA . THR B 1 110 ? -17.547 0.243 -5.551 1 90.56 110 THR B CA 1
ATOM 3151 C C . THR B 1 110 ? -17.203 0.291 -4.066 1 90.56 110 THR B C 1
ATOM 3153 O O . THR B 1 110 ? -18.078 0.374 -3.215 1 90.56 110 THR B O 1
ATOM 3156 N N . GLY B 1 111 ? -15.906 0.253 -3.785 1 95.06 111 GLY B N 1
ATOM 3157 C CA . GLY B 1 111 ? -15.469 0.364 -2.402 1 95.06 111 GLY B CA 1
ATOM 3158 C C . GLY B 1 111 ? -15.875 1.674 -1.752 1 95.06 111 GLY B C 1
ATOM 3159 O O . GLY B 1 111 ? -16.281 1.697 -0.587 1 95.06 111 GLY B O 1
ATOM 3160 N N . ALA B 1 112 ? -15.812 2.717 -2.527 1 95.75 112 ALA B N 1
ATOM 3161 C CA . ALA B 1 112 ? -16.188 4.035 -2.018 1 95.75 112 ALA B CA 1
ATOM 3162 C C . ALA B 1 112 ? -17.672 4.102 -1.683 1 95.75 112 ALA B C 1
ATOM 3164 O O . ALA B 1 112 ? -18.062 4.723 -0.691 1 95.75 112 ALA B O 1
ATOM 3165 N N . VAL B 1 113 ? -18.453 3.494 -2.479 1 92.88 113 VAL B N 1
ATOM 3166 C CA . VAL B 1 113 ? -19.891 3.484 -2.256 1 92.88 113 VAL B CA 1
ATOM 3167 C C . VAL B 1 113 ? -20.203 2.746 -0.958 1 92.88 113 VAL B C 1
ATOM 3169 O O . VAL B 1 113 ? -20.969 3.242 -0.125 1 92.88 113 VAL B O 1
ATOM 3172 N N . PHE B 1 114 ? -19.594 1.642 -0.773 1 94.75 114 PHE B N 1
ATOM 3173 C CA . PHE B 1 114 ? -19.828 0.887 0.452 1 94.75 114 PHE B CA 1
ATOM 3174 C C . PHE B 1 114 ? -19.25 1.619 1.657 1 94.75 114 PHE B C 1
ATOM 3176 O O . PHE B 1 114 ? -19.859 1.636 2.73 1 94.75 114 PHE B O 1
ATOM 3183 N N . ALA B 1 115 ? -18.078 2.188 1.459 1 97.88 115 ALA B N 1
ATOM 3184 C CA . ALA B 1 115 ? -17.5 2.986 2.531 1 97.88 115 ALA B CA 1
ATOM 3185 C C . ALA B 1 115 ? -18.406 4.145 2.916 1 97.88 115 ALA B C 1
ATOM 3187 O O . ALA B 1 115 ? -18.578 4.441 4.102 1 97.88 115 ALA B O 1
ATOM 3188 N N . PHE B 1 116 ? -19 4.77 1.896 1 95.88 116 PHE B N 1
ATOM 3189 C CA . PHE B 1 116 ? -19.938 5.875 2.105 1 95.88 116 PHE B CA 1
ATOM 3190 C C . PHE B 1 116 ? -21.141 5.418 2.904 1 95.88 116 PHE B C 1
ATOM 3192 O O . PHE B 1 116 ? -21.578 6.109 3.824 1 95.88 116 PHE B O 1
ATOM 3199 N N . ALA B 1 117 ? -21.609 4.312 2.627 1 94.94 117 ALA B N 1
ATOM 3200 C CA . ALA B 1 117 ? -22.781 3.781 3.303 1 94.94 117 ALA B CA 1
ATOM 3201 C C . ALA B 1 117 ? -22.469 3.396 4.746 1 94.94 117 ALA B C 1
ATOM 3203 O O . ALA B 1 117 ? -23.297 3.582 5.641 1 94.94 117 ALA B O 1
ATOM 3204 N N . LEU B 1 118 ? -21.266 3.035 5.039 1 97.75 118 LEU B N 1
ATOM 3205 C CA . LEU B 1 118 ? -20.969 2.416 6.324 1 97.75 118 LEU B CA 1
ATOM 3206 C C . LEU B 1 118 ? -20.297 3.418 7.266 1 97.75 118 LEU B C 1
ATOM 3208 O O . LEU B 1 118 ? -20.297 3.219 8.484 1 97.75 118 LEU B O 1
ATOM 3212 N N . ASN B 1 119 ? -19.734 4.473 6.684 1 97.56 119 ASN B N 1
ATOM 3213 C CA . ASN B 1 119 ? -18.891 5.34 7.496 1 97.56 119 ASN B CA 1
ATOM 3214 C C . ASN B 1 119 ? -19.688 6.023 8.602 1 97.56 119 ASN B C 1
ATOM 3216 O O . ASN B 1 119 ? -19.172 6.23 9.703 1 97.56 119 ASN B O 1
ATOM 3220 N N . PHE B 1 120 ? -21 6.301 8.414 1 96.94 120 PHE B N 1
ATOM 3221 C CA . PHE B 1 120 ? -21.828 6.977 9.414 1 96.94 120 PHE B CA 1
ATOM 3222 C C . PHE B 1 120 ? -22.109 6.055 10.594 1 96.94 120 PHE B C 1
ATOM 3224 O O . PHE B 1 120 ? -22.344 6.523 11.711 1 96.94 120 PHE B O 1
ATOM 3231 N N . PHE B 1 121 ? -22.078 4.781 10.32 1 97.75 121 PHE B N 1
ATOM 3232 C CA . PHE B 1 121 ? -22.297 3.803 11.375 1 97.75 121 PHE B CA 1
ATOM 3233 C C . PHE B 1 121 ? -21.016 3.553 12.156 1 97.75 121 PHE B C 1
ATOM 3235 O O . PHE B 1 121 ? -21.062 3.064 13.289 1 97.75 121 PHE B O 1
ATOM 3242 N N . ALA B 1 122 ? -19.938 3.906 11.555 1 97.94 122 ALA B N 1
ATOM 3243 C CA . ALA B 1 122 ? -18.641 3.629 12.164 1 97.94 122 ALA B CA 1
ATOM 3244 C C . ALA B 1 122 ? -18.156 4.82 12.984 1 97.94 122 ALA B C 1
ATOM 3246 O O . ALA B 1 122 ? -17.344 4.66 13.906 1 97.94 122 ALA B O 1
ATOM 3247 N N . ALA B 1 123 ? -18.641 5.969 12.641 1 98.06 123 ALA B N 1
ATOM 3248 C CA . ALA B 1 123 ? -18.203 7.184 13.328 1 98.06 123 ALA B CA 1
ATOM 3249 C C . ALA B 1 123 ? -18.812 7.277 14.719 1 98.06 123 ALA B C 1
ATOM 3251 O O . ALA B 1 123 ? -20.016 7.043 14.898 1 98.06 123 ALA B O 1
ATOM 3252 N N . GLN B 1 124 ? -18.094 7.684 15.656 1 96.81 124 GLN B N 1
ATOM 3253 C CA . GLN B 1 124 ? -18.5 7.727 17.047 1 96.81 124 GLN B CA 1
ATOM 3254 C C . GLN B 1 124 ? -19.625 8.742 17.266 1 96.81 124 GLN B C 1
ATOM 3256 O O . GLN B 1 124 ? -20.547 8.5 18.047 1 96.81 124 GLN B O 1
ATOM 3261 N N . ASN B 1 125 ? -19.562 9.836 16.578 1 96.56 125 ASN B N 1
ATOM 3262 C CA . ASN B 1 125 ? -20.5 10.93 16.812 1 96.56 125 ASN B CA 1
ATOM 3263 C C . ASN B 1 125 ? -21.812 10.727 16.047 1 96.56 125 ASN B C 1
ATOM 3265 O O . ASN B 1 125 ? -22.812 11.398 16.328 1 96.56 125 ASN B O 1
ATOM 3269 N N . THR B 1 126 ? -21.812 9.789 15.133 1 96.38 126 THR B N 1
ATOM 3270 C CA . THR B 1 126 ? -23.031 9.68 14.32 1 96.38 126 THR B CA 1
ATOM 3271 C C . THR B 1 126 ? -23.641 8.281 14.453 1 96.38 126 THR B C 1
ATOM 3273 O O . THR B 1 126 ? -24.797 8.07 14.102 1 96.38 126 THR B O 1
ATOM 3276 N N . SER B 1 127 ? -22.984 7.336 14.961 1 96.75 127 SER B N 1
ATOM 3277 C CA . SER B 1 127 ? -23.484 5.973 15.039 1 96.75 127 SER B CA 1
ATOM 3278 C C . SER B 1 127 ? -24.75 5.898 15.906 1 96.75 127 SER B C 1
ATOM 3280 O O . SER B 1 127 ? -24.797 6.5 16.984 1 96.75 127 SER B O 1
ATOM 3282 N N . PRO B 1 128 ? -25.766 5.117 15.531 1 94.56 128 PRO B N 1
ATOM 3283 C CA . PRO B 1 128 ? -27 4.98 16.297 1 94.56 128 PRO B CA 1
ATOM 3284 C C . PRO B 1 128 ? -26.797 4.191 17.594 1 94.56 128 PRO B C 1
ATOM 3286 O O . PRO B 1 128 ? -27.594 4.324 18.531 1 94.56 128 PRO B O 1
ATOM 3289 N N . GLY B 1 129 ? -25.812 3.312 17.578 1 95.38 129 GLY B N 1
ATOM 3290 C CA . GLY B 1 129 ? -25.578 2.529 18.781 1 95.38 129 GLY B CA 1
ATOM 3291 C C . GLY B 1 129 ? -24.172 1.954 18.844 1 95.38 129 GLY B C 1
ATOM 3292 O O . GLY B 1 129 ? -23.5 1.829 17.828 1 95.38 129 GLY B O 1
ATOM 3293 N N . PRO B 1 130 ? -23.828 1.606 20.062 1 95.62 130 PRO B N 1
ATOM 3294 C CA . PRO B 1 130 ? -22.453 1.14 20.25 1 95.62 130 PRO B CA 1
ATOM 3295 C C . PRO B 1 130 ? -22.203 -0.224 19.609 1 95.62 130 PRO B C 1
ATOM 3297 O O . PRO B 1 130 ? -21.109 -0.483 19.125 1 95.62 130 PRO B O 1
ATOM 3300 N N . TRP B 1 131 ? -23.203 -1.053 19.578 1 96.75 131 TRP B N 1
ATOM 3301 C CA . TRP B 1 131 ? -23.016 -2.387 19.031 1 96.75 131 TRP B CA 1
ATOM 3302 C C . TRP B 1 131 ? -22.875 -2.324 17.5 1 96.75 131 TRP B C 1
ATOM 3304 O O . TRP B 1 131 ? -22.062 -3.051 16.922 1 96.75 131 TRP B O 1
ATOM 3314 N N . LEU B 1 132 ? -23.609 -1.48 16.906 1 96.62 132 LEU B N 1
ATOM 3315 C CA . LEU B 1 132 ? -23.516 -1.301 15.461 1 96.62 132 LEU B CA 1
ATOM 3316 C C . LEU B 1 132 ? -22.172 -0.698 15.07 1 96.62 132 LEU B C 1
ATOM 3318 O O . LEU B 1 132 ? -21.531 -1.146 14.117 1 96.62 132 LEU B O 1
ATOM 3322 N N . ARG B 1 133 ? -21.797 0.26 15.852 1 97.75 133 ARG B N 1
ATOM 3323 C CA . ARG B 1 133 ? -20.484 0.884 15.617 1 97.75 133 ARG B CA 1
ATOM 3324 C C . ARG B 1 133 ? -19.359 -0.142 15.703 1 97.75 133 ARG B C 1
ATOM 3326 O O . ARG B 1 133 ? -18.5 -0.209 14.828 1 97.75 133 ARG B O 1
ATOM 3333 N N . PHE B 1 134 ? -19.453 -0.938 16.719 1 96.69 134 PHE B N 1
ATOM 3334 C CA . PHE B 1 134 ? -18.438 -1.957 16.938 1 96.69 134 PHE B CA 1
ATOM 3335 C C . PHE B 1 134 ? -18.375 -2.939 15.781 1 96.69 134 PHE B C 1
ATOM 3337 O O . PHE B 1 134 ? -17.297 -3.223 15.25 1 96.69 134 PHE B O 1
ATOM 3344 N N . THR B 1 135 ? -19.5 -3.391 15.383 1 96.5 135 THR B N 1
ATOM 3345 C CA . THR B 1 135 ? -19.578 -4.391 14.32 1 96.5 135 THR B CA 1
ATOM 3346 C C . THR B 1 135 ? -19.078 -3.814 13 1 96.5 135 THR B C 1
ATOM 3348 O O . THR B 1 135 ? -18.266 -4.445 12.305 1 96.5 135 THR B O 1
ATOM 3351 N N . VAL B 1 136 ? -19.469 -2.584 12.688 1 97.81 136 VAL B N 1
ATOM 3352 C CA . VAL B 1 136 ? -19.062 -1.964 11.43 1 97.81 136 VAL B CA 1
ATOM 3353 C C . VAL B 1 136 ? -17.562 -1.676 11.438 1 97.81 136 VAL B C 1
ATOM 3355 O O . VAL B 1 136 ? -16.875 -1.929 10.453 1 97.81 136 VAL B O 1
ATOM 3358 N N . ARG B 1 137 ? -17.062 -1.261 12.516 1 96.62 137 ARG B N 1
ATOM 3359 C CA . ARG B 1 137 ? -15.633 -0.974 12.625 1 96.62 137 ARG B CA 1
ATOM 3360 C C . ARG B 1 137 ? -14.805 -2.244 12.461 1 96.62 137 ARG B C 1
ATOM 3362 O O . ARG B 1 137 ? -13.75 -2.229 11.82 1 96.62 137 ARG B O 1
ATOM 3369 N N . ARG B 1 138 ? -15.336 -3.27 13.047 1 92.62 138 ARG B N 1
ATOM 3370 C CA . ARG B 1 138 ? -14.617 -4.535 12.938 1 92.62 138 ARG B CA 1
ATOM 3371 C C . ARG B 1 138 ? -14.641 -5.055 11.5 1 92.62 138 ARG B C 1
ATOM 3373 O O . ARG B 1 138 ? -13.648 -5.609 11.023 1 92.62 138 ARG B O 1
ATOM 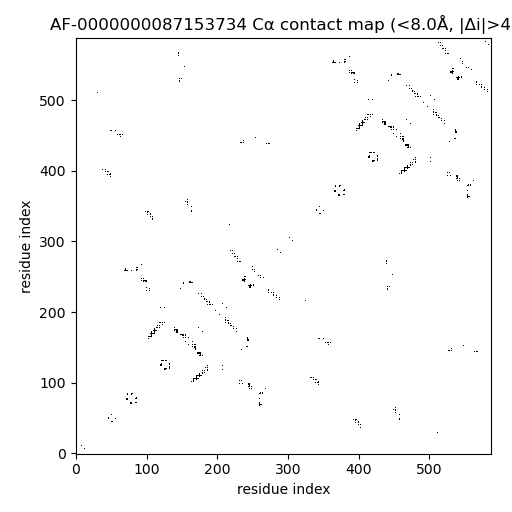3380 N N . LEU B 1 139 ? -15.711 -4.93 10.859 1 94.25 139 LEU B N 1
ATOM 3381 C CA . LEU B 1 139 ? -15.82 -5.352 9.469 1 94.25 139 LEU B CA 1
ATOM 3382 C C . LEU B 1 139 ? -14.883 -4.539 8.578 1 94.25 139 LEU B C 1
ATOM 3384 O O . LEU B 1 139 ? -14.203 -5.094 7.715 1 94.25 139 LEU B O 1
ATOM 3388 N N . LEU B 1 140 ? -14.875 -3.238 8.812 1 96.25 140 LEU B N 1
ATOM 3389 C CA . LEU B 1 140 ? -13.984 -2.375 8.039 1 96.25 140 LEU B CA 1
ATOM 3390 C C . LEU B 1 140 ? -12.523 -2.717 8.305 1 96.25 140 LEU B C 1
ATOM 3392 O O . LEU B 1 140 ? -11.711 -2.723 7.383 1 96.25 140 LEU B O 1
ATOM 3396 N N . GLU B 1 141 ? -12.234 -3.051 9.523 1 91.69 141 GLU B N 1
ATOM 3397 C CA . GLU B 1 141 ? -10.875 -3.434 9.914 1 91.69 141 GLU B CA 1
ATOM 3398 C C . GLU B 1 141 ? -10.453 -4.734 9.234 1 91.69 141 GLU B C 1
ATOM 3400 O O . GLU B 1 141 ? -9.328 -4.852 8.742 1 91.69 141 GLU B O 1
ATOM 3405 N N . PHE B 1 142 ? -11.312 -5.648 9.211 1 90.44 142 PHE B N 1
ATOM 3406 C CA . PHE B 1 142 ? -11.055 -6.91 8.531 1 90.44 142 PHE B CA 1
ATOM 3407 C C . PHE B 1 142 ? -10.773 -6.68 7.051 1 90.44 142 PHE B C 1
ATOM 3409 O O . PHE B 1 142 ? -9.805 -7.211 6.508 1 90.44 142 PHE B O 1
ATOM 3416 N N . ALA B 1 143 ? -11.57 -5.883 6.434 1 93.56 143 ALA B N 1
ATOM 3417 C CA . ALA B 1 143 ? -11.453 -5.621 5 1 93.56 143 ALA B CA 1
ATOM 3418 C C . ALA B 1 143 ? -10.125 -4.949 4.668 1 93.56 143 ALA B C 1
ATOM 3420 O O . ALA B 1 143 ? -9.531 -5.215 3.621 1 93.56 143 ALA B O 1
ATOM 3421 N N . ARG B 1 144 ? -9.664 -4.117 5.57 1 92.19 144 ARG B N 1
ATOM 3422 C CA . ARG B 1 144 ? -8.461 -3.357 5.246 1 92.19 144 ARG B CA 1
ATOM 3423 C C . ARG B 1 144 ? -7.203 -4.105 5.684 1 92.19 144 ARG B C 1
ATOM 3425 O O . ARG B 1 144 ? -6.105 -3.824 5.199 1 92.19 144 ARG B O 1
ATOM 3432 N N . THR B 1 145 ? -7.328 -5.055 6.609 1 90.19 145 THR B N 1
ATOM 3433 C CA . THR B 1 145 ? -6.168 -5.758 7.148 1 90.19 145 THR B CA 1
ATOM 3434 C C . THR B 1 145 ? -5.75 -6.902 6.227 1 90.19 145 THR B C 1
ATOM 3436 O O . THR B 1 145 ? -4.559 -7.16 6.047 1 90.19 145 THR B O 1
ATOM 3439 N N . VAL B 1 146 ? -6.703 -7.59 5.652 1 90.75 146 VAL B N 1
ATOM 3440 C CA . VAL B 1 146 ? -6.391 -8.633 4.684 1 90.75 146 VAL B CA 1
ATOM 3441 C C . VAL B 1 146 ? -5.848 -8.008 3.4 1 90.75 146 VAL B C 1
ATOM 3443 O O . VAL B 1 146 ? -6.496 -7.152 2.799 1 90.75 146 VAL B O 1
ATOM 3446 N N . PRO B 1 147 ? -4.684 -8.445 3.021 1 90.5 147 PRO B N 1
ATOM 3447 C CA . PRO B 1 147 ? -4.109 -7.871 1.802 1 90.5 147 PRO B CA 1
ATOM 3448 C C . PRO B 1 147 ? -4.973 -8.133 0.568 1 90.5 147 PRO B C 1
ATOM 3450 O O . PRO B 1 147 ? -5.559 -9.203 0.436 1 90.5 147 PRO B O 1
ATOM 3453 N N . GLY B 1 148 ? -5.027 -7.184 -0.28 1 93 148 GLY B N 1
ATOM 3454 C CA . GLY B 1 148 ? -5.875 -7.23 -1.461 1 93 148 GLY B CA 1
ATOM 3455 C C . GLY B 1 148 ? -5.613 -8.438 -2.336 1 93 148 GLY B C 1
ATOM 3456 O O . GLY B 1 148 ? -6.551 -9.055 -2.852 1 93 148 GLY B O 1
ATOM 3457 N N . ILE B 1 149 ? -4.383 -8.781 -2.482 1 93.31 149 ILE B N 1
ATOM 3458 C CA . ILE B 1 149 ? -4.008 -9.875 -3.371 1 93.31 149 ILE B CA 1
ATOM 3459 C C . ILE B 1 149 ? -4.566 -11.195 -2.834 1 93.31 149 ILE B C 1
ATOM 3461 O O . ILE B 1 149 ? -4.84 -12.117 -3.604 1 93.31 149 ILE B O 1
ATOM 3465 N N . VAL B 1 150 ? -4.711 -11.312 -1.515 1 91.88 150 VAL B N 1
ATOM 3466 C CA . VAL B 1 150 ? -5.309 -12.5 -0.904 1 91.88 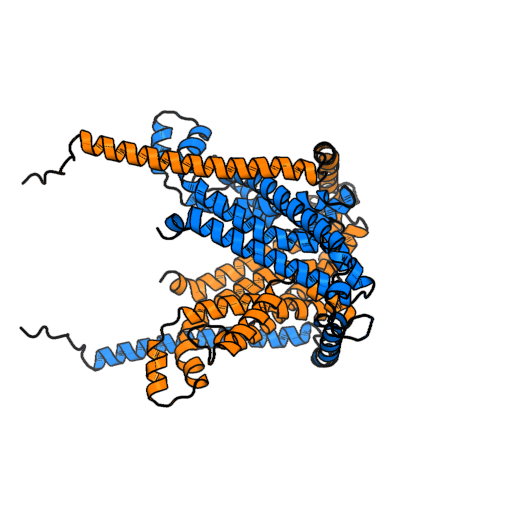150 VAL B CA 1
ATOM 3467 C C . VAL B 1 150 ? -6.773 -12.617 -1.321 1 91.88 150 VAL B C 1
ATOM 3469 O O . VAL B 1 150 ? -7.219 -13.68 -1.75 1 91.88 150 VAL B O 1
ATOM 3472 N N . PHE B 1 151 ? -7.496 -11.5 -1.246 1 92.31 151 PHE B N 1
ATOM 3473 C CA . PHE B 1 151 ? -8.875 -11.484 -1.726 1 92.31 151 PHE B CA 1
ATOM 3474 C C . PHE B 1 151 ? -8.938 -11.852 -3.203 1 92.31 151 PHE B C 1
ATOM 3476 O O . PHE B 1 151 ? -9.805 -12.625 -3.621 1 92.31 151 PHE B O 1
ATOM 3483 N N . ALA B 1 152 ? -8.008 -11.328 -3.961 1 94.19 152 ALA B N 1
ATOM 3484 C CA . ALA B 1 152 ? -7.992 -11.594 -5.398 1 94.19 152 ALA B CA 1
ATOM 3485 C C . ALA B 1 152 ? -7.84 -13.086 -5.676 1 94.19 152 ALA B C 1
ATOM 3487 O O . ALA B 1 152 ? -8.555 -13.641 -6.512 1 94.19 152 ALA B O 1
ATOM 3488 N N . LEU B 1 153 ? -6.902 -13.719 -4.977 1 91.81 153 LEU B N 1
ATOM 3489 C CA . LEU B 1 153 ? -6.668 -15.141 -5.184 1 91.81 153 LEU B CA 1
ATOM 3490 C C . LEU B 1 153 ? -7.898 -15.953 -4.797 1 91.81 153 LEU B C 1
ATOM 3492 O O . LEU B 1 153 ? -8.297 -16.875 -5.52 1 91.81 153 LEU B O 1
ATOM 3496 N N . ILE B 1 154 ? -8.5 -15.57 -3.709 1 88.19 154 ILE B N 1
ATOM 3497 C CA . ILE B 1 154 ? -9.703 -16.266 -3.264 1 88.19 154 ILE B CA 1
ATOM 3498 C C . ILE B 1 154 ? -10.805 -16.109 -4.309 1 88.19 154 ILE B C 1
ATOM 3500 O O . ILE B 1 154 ? -11.492 -17.078 -4.645 1 88.19 154 ILE B O 1
ATOM 3504 N N . PHE B 1 155 ? -10.914 -14.969 -4.898 1 89.62 155 PHE B N 1
ATOM 3505 C CA . PHE B 1 155 ? -11.961 -14.703 -5.879 1 89.62 155 PHE B CA 1
ATOM 3506 C C . PHE B 1 155 ? -11.648 -15.398 -7.199 1 89.62 155 PHE B C 1
ATOM 3508 O O . PHE B 1 155 ? -12.562 -15.836 -7.906 1 89.62 155 PHE B O 1
ATOM 3515 N N . VAL B 1 156 ? -10.398 -15.523 -7.539 1 90.31 156 VAL B N 1
ATOM 3516 C CA . VAL B 1 156 ? -10.016 -16.25 -8.742 1 90.31 156 VAL B CA 1
ATOM 3517 C C . VAL B 1 156 ? -10.398 -17.719 -8.609 1 90.31 156 VAL B C 1
ATOM 3519 O O . VAL B 1 156 ? -10.867 -18.344 -9.57 1 90.31 156 VAL B O 1
ATOM 3522 N N . ILE B 1 157 ? -10.195 -18.234 -7.453 1 84.5 157 ILE B N 1
ATOM 3523 C CA . ILE B 1 157 ? -10.539 -19.625 -7.207 1 84.5 157 ILE B CA 1
ATOM 3524 C C . ILE B 1 157 ? -12.055 -19.797 -7.203 1 84.5 157 ILE B C 1
ATOM 3526 O O . ILE B 1 157 ? -12.586 -20.781 -7.723 1 84.5 157 ILE B O 1
ATOM 3530 N N . ALA B 1 158 ? -12.734 -18.828 -6.699 1 79.62 158 ALA B N 1
ATOM 3531 C CA . ALA B 1 158 ? -14.188 -18.906 -6.551 1 79.62 158 ALA B CA 1
ATOM 3532 C C . ALA B 1 158 ? -14.891 -18.609 -7.871 1 79.62 158 ALA B C 1
ATOM 3534 O O . ALA B 1 158 ? -15.922 -19.219 -8.188 1 79.62 158 ALA B O 1
ATOM 3535 N N . PHE B 1 159 ? -14.305 -17.578 -8.656 1 79.44 159 PHE B N 1
ATOM 3536 C CA . PHE B 1 159 ? -15.047 -17.031 -9.797 1 79.44 159 PHE B CA 1
ATOM 3537 C C . PHE B 1 159 ? -14.32 -17.344 -11.102 1 79.44 159 PHE B C 1
ATOM 3539 O O . PHE B 1 159 ? -14.867 -17.141 -12.18 1 79.44 159 PHE B O 1
ATOM 3546 N N . GLY B 1 160 ? -13.188 -17.859 -10.961 1 83.25 160 GLY B N 1
ATOM 3547 C CA . GLY B 1 160 ? -12.383 -18.047 -12.148 1 83.25 160 GLY B CA 1
ATOM 3548 C C . GLY B 1 160 ? -11.43 -16.906 -12.422 1 83.25 160 GLY B C 1
ATOM 3549 O O . GLY B 1 160 ? -11.547 -15.836 -11.812 1 83.25 160 GLY B O 1
ATOM 3550 N N . LEU B 1 161 ? -10.594 -17.141 -13.344 1 89.19 161 LEU B N 1
ATOM 3551 C CA . LEU B 1 161 ? -9.609 -16.141 -13.734 1 89.19 161 LEU B CA 1
ATOM 3552 C C . LEU B 1 161 ? -10.281 -14.969 -14.438 1 89.19 161 LEU B C 1
ATOM 3554 O O . LEU B 1 161 ? -11.328 -15.133 -15.07 1 89.19 161 LEU B O 1
ATOM 3558 N N . GLY B 1 162 ? -9.75 -13.719 -14.188 1 89.44 162 GLY B N 1
ATOM 3559 C CA . GLY B 1 162 ? -10.289 -12.578 -14.914 1 89.44 162 GLY B CA 1
ATOM 3560 C C . GLY B 1 162 ? -10.367 -11.32 -14.07 1 89.44 162 GLY B C 1
ATOM 3561 O O . GLY B 1 162 ? -10.156 -11.359 -12.859 1 89.44 162 GLY B O 1
ATOM 3562 N N . PRO B 1 163 ? -10.703 -10.219 -14.688 1 90 163 PRO B N 1
ATOM 3563 C CA . PRO B 1 163 ? -10.656 -8.891 -14.062 1 90 163 PRO B CA 1
ATOM 3564 C C . PRO B 1 163 ? -11.672 -8.742 -12.93 1 90 163 PRO B C 1
ATOM 3566 O O . PRO B 1 163 ? -11.469 -7.926 -12.023 1 90 163 PRO B O 1
ATOM 3569 N N . MET B 1 164 ? -12.711 -9.539 -12.922 1 87.19 164 MET B N 1
ATOM 3570 C CA . MET B 1 164 ? -13.734 -9.406 -11.898 1 87.19 164 MET B CA 1
ATOM 3571 C C . MET B 1 164 ? -13.172 -9.719 -10.516 1 87.19 164 MET B C 1
ATOM 3573 O O . MET B 1 164 ? -13.547 -9.086 -9.531 1 87.19 164 MET B O 1
ATOM 3577 N N . ALA B 1 165 ? -12.312 -10.734 -10.477 1 90.75 165 ALA B N 1
ATOM 3578 C CA . ALA B 1 165 ? -11.672 -11.07 -9.211 1 90.75 165 ALA B CA 1
ATOM 3579 C C . ALA B 1 165 ? -10.906 -9.875 -8.641 1 90.75 165 ALA B C 1
ATOM 3581 O O . ALA B 1 165 ? -10.984 -9.594 -7.445 1 90.75 165 ALA B O 1
ATOM 3582 N N . GLY B 1 166 ? -10.203 -9.141 -9.555 1 92.62 166 GLY B N 1
ATOM 3583 C CA . GLY B 1 166 ? -9.469 -7.953 -9.133 1 92.62 166 GLY B CA 1
ATOM 3584 C C . GLY B 1 166 ? -10.367 -6.828 -8.672 1 92.62 166 GLY B C 1
ATOM 3585 O O . GLY B 1 166 ? -10.094 -6.184 -7.656 1 92.62 166 GLY B O 1
ATOM 3586 N N . VAL B 1 167 ? -11.445 -6.656 -9.344 1 91.88 167 VAL B N 1
ATOM 3587 C CA . VAL B 1 167 ? -12.391 -5.59 -9.016 1 91.88 167 VAL B CA 1
ATOM 3588 C C . VAL B 1 167 ? -12.969 -5.824 -7.621 1 91.88 167 VAL B C 1
ATOM 3590 O O . VAL B 1 167 ? -12.992 -4.914 -6.789 1 91.88 167 VAL B O 1
ATOM 3593 N N . LEU B 1 168 ? -13.359 -7 -7.367 1 91.12 168 LEU B N 1
ATOM 3594 C CA . LEU B 1 168 ? -13.984 -7.316 -6.086 1 91.12 168 LEU B CA 1
ATOM 3595 C C . LEU B 1 168 ? -12.969 -7.215 -4.949 1 91.12 168 LEU B C 1
ATOM 3597 O O . LEU B 1 168 ? -13.297 -6.738 -3.859 1 91.12 168 LEU B O 1
ATOM 3601 N N . ALA B 1 169 ? -11.773 -7.746 -5.23 1 94.56 169 ALA B N 1
ATOM 3602 C CA . ALA B 1 169 ? -10.719 -7.656 -4.227 1 94.56 169 ALA B CA 1
ATOM 3603 C C . ALA B 1 169 ? -10.438 -6.207 -3.852 1 94.56 169 ALA B C 1
ATOM 3605 O O . ALA B 1 169 ? -10.383 -5.863 -2.668 1 94.56 169 ALA B O 1
ATOM 3606 N N . ILE B 1 170 ? -10.328 -5.328 -4.844 1 95.81 170 ILE B N 1
ATOM 3607 C CA . ILE B 1 170 ? -10.055 -3.912 -4.629 1 95.81 170 ILE B CA 1
ATOM 3608 C C . ILE B 1 170 ? -11.25 -3.258 -3.943 1 95.81 170 ILE B C 1
ATOM 3610 O O . ILE B 1 170 ? -11.086 -2.418 -3.055 1 95.81 170 ILE B O 1
ATOM 3614 N N . ALA B 1 171 ? -12.414 -3.658 -4.328 1 94.38 171 ALA B N 1
ATOM 3615 C CA . ALA B 1 171 ? -13.625 -3.096 -3.73 1 94.38 171 ALA B CA 1
ATOM 3616 C C . ALA B 1 171 ? -13.672 -3.371 -2.23 1 94.38 171 ALA B C 1
ATOM 3618 O O . ALA B 1 171 ? -13.922 -2.463 -1.433 1 94.38 171 ALA B O 1
ATOM 3619 N N . ILE B 1 172 ? -13.414 -4.562 -1.868 1 94.44 172 ILE B N 1
ATOM 3620 C CA . ILE B 1 172 ? -13.492 -4.949 -0.463 1 94.44 172 ILE B CA 1
ATOM 3621 C C . ILE B 1 172 ? -12.406 -4.219 0.33 1 94.44 172 ILE B C 1
ATOM 3623 O O . ILE B 1 172 ? -12.688 -3.617 1.368 1 94.44 172 ILE B O 1
ATOM 3627 N N . HIS B 1 173 ? -11.227 -4.316 -0.189 1 96.56 173 HIS B N 1
ATOM 3628 C CA . HIS B 1 173 ? -10.133 -3.652 0.506 1 96.56 173 HIS B CA 1
ATOM 3629 C C . HIS B 1 173 ? -10.375 -2.15 0.615 1 96.56 173 HIS B C 1
ATOM 3631 O O . HIS B 1 173 ? -10.156 -1.557 1.672 1 96.56 173 HIS B O 1
ATOM 3637 N N . SER B 1 174 ? -10.852 -1.535 -0.419 1 97.69 174 SER B N 1
ATOM 3638 C CA . SER B 1 174 ? -11.109 -0.1 -0.439 1 97.69 174 SER B CA 1
ATOM 3639 C C . SER B 1 174 ? -12.273 0.266 0.484 1 97.69 174 SER B C 1
ATOM 3641 O O . SER B 1 174 ? -12.281 1.348 1.075 1 97.69 174 SER B O 1
ATOM 3643 N N . THR B 1 175 ? -13.25 -0.6 0.584 1 97.44 175 THR B N 1
ATOM 3644 C CA . THR B 1 175 ? -14.328 -0.371 1.542 1 97.44 175 THR B CA 1
ATOM 3645 C C . THR B 1 175 ? -13.766 -0.187 2.949 1 97.44 175 THR B C 1
ATOM 3647 O O . THR B 1 175 ? -14.141 0.753 3.654 1 97.44 175 THR B O 1
ATOM 3650 N N . GLY B 1 176 ? -12.898 -1.066 3.289 1 97.44 176 GLY B N 1
ATOM 3651 C CA . GLY B 1 176 ? -12.281 -0.97 4.602 1 97.44 176 GLY B CA 1
ATOM 3652 C C . GLY B 1 176 ? -11.414 0.263 4.766 1 97.44 176 GLY B C 1
ATOM 3653 O O . GLY B 1 176 ? -11.562 1.013 5.734 1 97.44 176 GLY B O 1
ATOM 3654 N N . ALA B 1 177 ? -10.555 0.509 3.83 1 96.75 177 ALA B N 1
ATOM 3655 C CA . ALA B 1 177 ? -9.594 1.612 3.906 1 96.75 177 ALA B CA 1
ATOM 3656 C C . ALA B 1 177 ? -10.312 2.959 3.885 1 96.75 177 ALA B C 1
ATOM 3658 O O . ALA B 1 177 ? -10.062 3.814 4.738 1 96.75 177 ALA B O 1
ATOM 3659 N N . LEU B 1 178 ? -11.203 3.129 2.961 1 97.94 178 LEU B N 1
ATOM 3660 C CA . LEU B 1 178 ? -11.938 4.387 2.85 1 97.94 178 LEU B CA 1
ATOM 3661 C C . LEU B 1 178 ? -12.945 4.531 3.988 1 97.94 178 LEU B C 1
ATOM 3663 O O . LEU B 1 178 ? -13.172 5.637 4.484 1 97.94 178 LEU B O 1
ATOM 3667 N N . GLY B 1 179 ? -13.531 3.391 4.375 1 98.19 179 GLY B N 1
ATOM 3668 C CA . GLY B 1 179 ? -14.469 3.445 5.48 1 98.19 179 GLY B CA 1
ATOM 3669 C C . GLY B 1 179 ? -13.867 4.023 6.746 1 98.19 179 GLY B C 1
ATOM 3670 O O . GLY B 1 179 ? -14.492 4.855 7.41 1 98.19 179 GLY B O 1
ATOM 3671 N N . LYS B 1 180 ? -12.727 3.568 6.969 1 96.12 180 LYS B N 1
ATOM 3672 C CA . LYS B 1 180 ? -12.023 4.09 8.141 1 96.12 180 LYS B CA 1
ATOM 3673 C C . LYS B 1 180 ? -11.734 5.578 7.992 1 96.12 180 LYS B C 1
ATOM 3675 O O . LYS B 1 180 ? -12 6.363 8.906 1 96.12 180 LYS B O 1
ATOM 3680 N N . LEU B 1 181 ? -11.305 6.031 6.906 1 96.62 181 LEU B N 1
ATOM 3681 C CA . LEU B 1 181 ? -10.93 7.422 6.684 1 96.62 181 LEU B CA 1
ATOM 3682 C C . LEU B 1 181 ? -12.172 8.32 6.668 1 96.62 181 LEU B C 1
ATOM 3684 O O . LEU B 1 181 ? -12.156 9.414 7.234 1 96.62 181 LEU B O 1
ATOM 3688 N N . PHE B 1 182 ? -13.195 7.785 6.039 1 97.75 182 PHE B N 1
ATOM 3689 C CA . PHE B 1 182 ? -14.445 8.531 6.008 1 97.75 182 PHE B CA 1
ATOM 3690 C C . PHE B 1 182 ? -15 8.711 7.414 1 97.75 182 PHE B C 1
ATOM 3692 O O . PHE B 1 182 ? -15.438 9.805 7.777 1 97.75 182 PHE B O 1
ATOM 3699 N N . ALA B 1 183 ? -14.969 7.68 8.164 1 98.06 183 ALA B N 1
ATOM 3700 C CA . ALA B 1 183 ? -15.461 7.754 9.531 1 98.06 183 ALA B CA 1
ATOM 3701 C C . ALA B 1 183 ? -14.664 8.773 10.344 1 98.06 183 ALA B C 1
ATOM 3703 O O . ALA B 1 183 ? -15.242 9.523 11.141 1 98.06 183 ALA B O 1
ATOM 3704 N N . GLU B 1 184 ? -13.422 8.805 10.148 1 95.94 184 GLU B N 1
ATOM 3705 C CA . GLU B 1 184 ? -12.57 9.758 10.859 1 95.94 184 GLU B CA 1
ATOM 3706 C C . GLU B 1 184 ? -12.922 11.195 10.484 1 95.94 184 GLU B C 1
ATOM 3708 O O . GLU B 1 184 ? -12.945 12.078 11.344 1 95.94 184 GLU B O 1
ATOM 3713 N N . ILE B 1 185 ? -13.164 11.438 9.242 1 96.19 185 ILE B N 1
ATOM 3714 C CA . ILE B 1 185 ? -13.562 12.766 8.797 1 96.19 185 ILE B CA 1
ATOM 3715 C C . ILE B 1 185 ? -14.898 13.148 9.422 1 96.19 185 ILE B C 1
ATOM 3717 O O . ILE B 1 185 ? -15.094 14.281 9.859 1 96.19 185 ILE B O 1
ATOM 3721 N N . VAL B 1 186 ? -15.758 12.211 9.477 1 97.25 186 VAL B N 1
ATOM 3722 C CA . VAL B 1 186 ? -17.078 12.445 10.047 1 97.25 186 VAL B CA 1
ATOM 3723 C C . VAL B 1 186 ? -16.953 12.742 11.539 1 97.25 186 VAL B C 1
ATOM 3725 O O . VAL B 1 186 ? -17.672 13.602 12.07 1 97.25 186 VAL B O 1
ATOM 3728 N N . GLU B 1 187 ? -16.062 12.086 12.195 1 97.56 187 GLU B N 1
ATOM 3729 C CA . GLU B 1 187 ? -15.875 12.281 13.625 1 97.56 187 GLU B CA 1
ATOM 3730 C C . GLU B 1 187 ? -15.375 13.688 13.93 1 97.56 187 GLU B C 1
ATOM 3732 O O . GLU B 1 187 ? -15.531 14.172 15.055 1 97.56 187 GLU B O 1
ATOM 3737 N N . ASN B 1 188 ? -14.875 14.344 12.922 1 95.5 188 ASN B N 1
ATOM 3738 C CA . ASN B 1 188 ? -14.352 15.688 13.109 1 95.5 188 ASN B CA 1
ATOM 3739 C C . ASN B 1 188 ? -15.336 16.75 12.625 1 95.5 188 ASN B C 1
ATOM 3741 O O . ASN B 1 188 ? -15.047 17.938 12.664 1 95.5 188 ASN B O 1
ATOM 3745 N N . ALA B 1 189 ? -16.469 16.344 12.203 1 94.62 189 ALA B N 1
ATOM 3746 C CA . ALA B 1 189 ? -17.484 17.281 11.711 1 94.62 189 ALA B CA 1
ATOM 3747 C C . ALA B 1 189 ? -18.125 18.047 12.867 1 94.62 189 ALA B C 1
ATOM 3749 O O . ALA B 1 189 ? -18.234 17.516 13.977 1 94.62 189 ALA B O 1
ATOM 3750 N N . ASP B 1 190 ? -18.469 19.266 12.609 1 95.12 190 ASP B N 1
ATOM 3751 C CA . ASP B 1 190 ? -19.219 20.078 13.578 1 95.12 190 ASP B CA 1
ATOM 3752 C C . ASP B 1 190 ? -20.625 19.516 13.781 1 95.12 190 ASP B C 1
ATOM 3754 O O . ASP B 1 190 ? -21.391 19.375 12.828 1 95.12 190 ASP B O 1
ATOM 3758 N N . MET B 1 191 ? -21 19.297 14.992 1 96 191 MET B N 1
ATOM 3759 C CA . MET B 1 191 ? -22.266 18.656 15.281 1 96 191 MET B CA 1
ATOM 3760 C C . MET B 1 191 ? -23.359 19.672 15.562 1 96 191 MET B C 1
ATOM 3762 O O . MET B 1 191 ? -24.531 19.328 15.695 1 96 191 MET B O 1
ATOM 3766 N N . LYS B 1 192 ? -22.984 20.969 15.562 1 95 192 LYS B N 1
ATOM 3767 C CA . LYS B 1 192 ? -23.969 22.016 15.844 1 95 192 LYS B CA 1
ATOM 3768 C C . LYS B 1 192 ? -25.109 22 14.82 1 95 192 LYS B C 1
ATOM 3770 O O . LYS B 1 192 ? -26.281 21.984 15.195 1 95 192 LYS B O 1
ATOM 3775 N N . PRO B 1 193 ? -24.75 21.906 13.531 1 92.56 193 PRO B N 1
ATOM 3776 C CA . PRO B 1 193 ? -25.844 21.812 12.547 1 92.56 193 PRO B CA 1
ATOM 3777 C C . PRO B 1 193 ? -26.703 20.562 12.727 1 92.56 193 PRO B C 1
ATOM 3779 O O . PRO B 1 193 ? -27.891 20.594 12.43 1 92.56 193 PRO B O 1
ATOM 3782 N N . VAL B 1 194 ? -26.156 19.516 13.172 1 93 194 VAL B N 1
ATOM 3783 C CA . VAL B 1 194 ? -26.891 18.266 13.391 1 93 194 VAL B CA 1
ATOM 3784 C C . VAL B 1 194 ? -27.922 18.469 14.5 1 93 194 VAL B C 1
ATOM 3786 O O . VAL B 1 194 ? -29.078 18.062 14.367 1 93 194 VAL B O 1
ATOM 3789 N N . GLU B 1 195 ? -27.5 19.109 15.578 1 93.31 195 GLU B N 1
ATOM 3790 C CA . GLU B 1 195 ? -28.406 19.422 16.688 1 93.31 195 GLU B CA 1
ATOM 3791 C C . GLU B 1 195 ? -29.547 20.328 16.234 1 93.31 195 GLU B C 1
ATOM 3793 O O . GLU B 1 195 ? -30.688 20.141 16.656 1 93.31 195 GLU B O 1
ATOM 3798 N N . GLY B 1 196 ? -29.156 21.25 15.438 1 90.19 196 GLY B N 1
ATOM 3799 C CA . GLY B 1 196 ? -30.172 22.141 14.883 1 90.19 196 GLY B CA 1
ATOM 3800 C C . GLY B 1 196 ? -31.234 21.406 14.07 1 90.19 196 GLY B C 1
ATOM 3801 O O . GLY B 1 196 ? -32.438 21.609 14.273 1 90.19 196 GLY B O 1
ATOM 3802 N N . ILE B 1 197 ? -30.875 20.531 13.203 1 91 197 ILE B N 1
ATOM 3803 C CA . ILE B 1 197 ? -31.797 19.781 12.344 1 91 197 ILE B CA 1
ATOM 3804 C C . ILE B 1 197 ? -32.594 18.781 13.188 1 91 197 ILE B C 1
ATOM 3806 O O . ILE B 1 197 ? -33.781 18.625 12.977 1 91 197 ILE B O 1
ATOM 3810 N N . ARG B 1 198 ? -31.984 18.219 14.164 1 92 198 ARG B N 1
ATOM 3811 C CA . ARG B 1 198 ? -32.625 17.25 15.023 1 92 198 ARG B CA 1
ATOM 3812 C C . ARG B 1 198 ? -33.719 17.891 15.867 1 92 198 ARG B C 1
ATOM 3814 O O . ARG B 1 198 ? -34.75 17.266 16.156 1 92 198 ARG B O 1
ATOM 3821 N N . SER B 1 199 ? -33.5 19.141 16.219 1 92.44 199 SER B N 1
ATOM 3822 C CA . SER B 1 199 ? -34.469 19.875 17.031 1 92.44 199 SER B CA 1
ATOM 3823 C C . SER B 1 199 ? -35.781 20.078 16.281 1 92.44 199 SER B C 1
ATOM 3825 O O . SER B 1 199 ? -36.812 20.328 16.906 1 92.44 199 SER B O 1
ATOM 3827 N N . THR B 1 200 ? -35.719 19.938 14.977 1 93.19 200 THR B N 1
ATOM 3828 C CA . THR B 1 200 ? -36.938 20.078 14.172 1 93.19 200 THR B CA 1
ATOM 3829 C C . THR B 1 200 ? -37.656 18.734 14.031 1 93.19 200 THR B C 1
ATOM 3831 O O . THR B 1 200 ? -38.688 18.656 13.383 1 93.19 200 THR B O 1
ATOM 3834 N N . GLY B 1 201 ? -37.125 17.672 14.602 1 92.81 201 GLY B N 1
ATOM 3835 C CA . GLY B 1 201 ? -37.75 16.344 14.539 1 92.81 201 GLY B CA 1
ATOM 3836 C C . GLY B 1 201 ? -37.281 15.531 13.344 1 92.81 201 GLY B C 1
ATOM 3837 O O . GLY B 1 201 ? -37.875 14.516 13.008 1 92.81 201 GLY B O 1
ATOM 3838 N N . ALA B 1 202 ? -36.25 15.992 12.742 1 92 202 ALA B N 1
ATOM 3839 C CA . ALA B 1 202 ? -35.75 15.32 11.547 1 92 202 ALA B CA 1
ATOM 3840 C C . ALA B 1 202 ? -35.188 13.945 11.891 1 92 202 ALA B C 1
ATOM 3842 O O . ALA B 1 202 ? -34.719 13.719 13.016 1 92 202 ALA B O 1
ATOM 3843 N N . SER B 1 203 ? -35.188 13.047 10.945 1 94.94 203 SER B N 1
ATOM 3844 C CA . SER B 1 203 ? -34.688 11.695 11.117 1 94.94 203 SER B CA 1
ATOM 3845 C C . SER B 1 203 ? -33.156 11.672 11.086 1 94.94 203 SER B C 1
ATOM 3847 O O . SER B 1 203 ? -32.531 12.664 10.719 1 94.94 203 SER B O 1
ATOM 3849 N N . TRP B 1 204 ? -32.625 10.539 11.57 1 94.88 204 TRP B N 1
ATOM 3850 C CA . TRP B 1 204 ? -31.172 10.336 11.562 1 94.88 204 TRP B CA 1
ATOM 3851 C C . TRP B 1 204 ? -30.609 10.484 10.148 1 94.88 204 TRP B C 1
ATOM 3853 O O . TRP B 1 204 ? -29.578 11.141 9.945 1 94.88 204 TRP B O 1
ATOM 3863 N N . LEU B 1 205 ? -31.266 9.945 9.172 1 94 205 LEU B N 1
ATOM 3864 C CA . LEU B 1 205 ? -30.828 9.992 7.789 1 94 205 LEU B CA 1
ATOM 3865 C C . LEU B 1 205 ? -30.812 11.43 7.27 1 94 205 LEU B C 1
ATOM 3867 O O . LEU B 1 205 ? -29.922 11.82 6.52 1 94 205 LEU B O 1
ATOM 3871 N N . SER B 1 206 ? -31.828 12.195 7.73 1 92.06 206 SER B N 1
ATOM 3872 C CA . SER B 1 206 ? -31.875 13.602 7.344 1 92.06 206 SER B CA 1
ATOM 3873 C C . SER B 1 206 ? -30.719 14.383 7.941 1 92.06 206 SER B C 1
ATOM 3875 O O . SER B 1 206 ? -30.125 15.227 7.273 1 92.06 206 SER B O 1
ATOM 3877 N N . CYS B 1 207 ? -30.406 14.055 9.156 1 94.31 207 CYS B N 1
ATOM 3878 C CA . CYS B 1 207 ? -29.281 14.711 9.82 1 94.31 207 CYS B CA 1
ATOM 3879 C C . CYS B 1 207 ? -27.969 14.406 9.094 1 94.31 207 CYS B C 1
ATOM 3881 O O . CYS B 1 207 ? -27.156 15.305 8.867 1 94.31 207 CYS B O 1
ATOM 3883 N N . MET B 1 208 ? -27.797 13.133 8.688 1 94 208 MET B N 1
ATOM 3884 C CA . MET B 1 208 ? -26.578 12.758 7.98 1 94 208 MET B CA 1
ATOM 3885 C C . MET B 1 208 ? -26.5 13.445 6.621 1 94 208 MET B C 1
ATOM 3887 O O . MET B 1 208 ? -25.453 13.977 6.25 1 94 208 MET B O 1
ATOM 3891 N N . ARG B 1 209 ? -27.609 13.461 5.949 1 91.12 209 ARG B N 1
ATOM 3892 C CA . ARG B 1 209 ? -27.656 13.945 4.57 1 91.12 209 ARG B CA 1
ATOM 3893 C C . ARG B 1 209 ? -27.5 15.461 4.52 1 91.12 209 ARG B C 1
ATOM 3895 O O . ARG B 1 209 ? -26.766 15.984 3.676 1 91.12 209 ARG B O 1
ATOM 3902 N N . PHE B 1 210 ? -28.062 16.188 5.52 1 89.75 210 PHE B N 1
ATOM 3903 C CA . PHE B 1 210 ? -28.172 17.641 5.359 1 89.75 210 PHE B CA 1
ATOM 3904 C C . PHE B 1 210 ? -27.203 18.359 6.281 1 89.75 210 PHE B C 1
ATOM 3906 O O . PHE B 1 210 ? -26.844 19.516 6.027 1 89.75 210 PHE B O 1
ATOM 3913 N N . ALA B 1 211 ? -26.75 17.719 7.332 1 92.12 211 ALA B N 1
ATOM 3914 C CA . ALA B 1 211 ? -25.875 18.422 8.273 1 92.12 211 ALA B CA 1
ATOM 3915 C C . ALA B 1 211 ? -24.438 17.906 8.18 1 92.12 211 ALA B C 1
ATOM 3917 O O . ALA B 1 211 ? -23.5 18.703 8.188 1 92.12 211 ALA B O 1
ATOM 3918 N N . VAL B 1 212 ? -24.266 16.609 8.016 1 94.81 212 VAL B N 1
ATOM 3919 C CA . VAL B 1 212 ? -22.938 16.031 8.094 1 94.81 212 VAL B CA 1
ATOM 3920 C C . VAL B 1 212 ? -22.312 15.961 6.695 1 94.81 212 VAL B C 1
ATOM 3922 O O . VAL B 1 212 ? -21.203 16.438 6.477 1 94.81 212 VAL B O 1
ATOM 3925 N N . LEU B 1 213 ? -23.031 15.484 5.734 1 92.12 213 LEU B N 1
ATOM 3926 C CA . LEU B 1 213 ? -22.531 15.172 4.406 1 92.12 213 LEU B CA 1
ATOM 3927 C C . LEU B 1 213 ? -21.938 16.406 3.742 1 92.12 213 LEU B C 1
ATOM 3929 O O . LEU B 1 213 ? -20.844 16.344 3.164 1 92.12 213 LEU B O 1
ATOM 3933 N N . PRO B 1 214 ? -22.594 17.594 3.92 1 87.81 214 PRO B N 1
ATOM 3934 C CA . PRO B 1 214 ? -22.031 18.781 3.273 1 87.81 214 PRO B CA 1
ATOM 3935 C C . PRO B 1 214 ? -20.656 19.156 3.822 1 87.81 214 PRO B C 1
ATOM 3937 O O . PRO B 1 214 ? -19.844 19.734 3.102 1 87.81 214 PRO B O 1
ATOM 3940 N N . GLN B 1 215 ? -20.391 18.766 5.031 1 90.81 215 GLN B N 1
ATOM 3941 C CA . GLN B 1 215 ? -19.125 19.125 5.672 1 90.81 215 GLN B CA 1
ATOM 3942 C C . GLN B 1 215 ? -18 18.203 5.223 1 90.81 215 GLN B C 1
ATOM 3944 O O . GLN B 1 215 ? -16.828 18.594 5.211 1 90.81 215 GLN B O 1
ATOM 3949 N N . VAL B 1 216 ? -18.391 17.031 4.824 1 93.69 216 VAL B N 1
ATOM 3950 C CA . VAL B 1 216 ? -17.328 16.031 4.738 1 93.69 216 VAL B CA 1
ATOM 3951 C C . VAL B 1 216 ? -17.156 15.57 3.289 1 93.69 216 VAL B C 1
ATOM 3953 O O . VAL B 1 216 ? -16.234 14.82 2.971 1 93.69 216 VAL B O 1
ATOM 3956 N N . SER B 1 217 ? -17.953 16.016 2.369 1 90.81 217 SER B N 1
ATOM 3957 C CA . SER B 1 217 ? -18 15.531 0.992 1 90.81 217 SER B CA 1
ATOM 3958 C C . SER B 1 217 ? -16.672 15.797 0.277 1 90.81 217 SER B C 1
ATOM 3960 O O . SER B 1 217 ? -16.203 14.953 -0.482 1 90.81 217 SER B O 1
ATOM 3962 N N . ALA B 1 218 ? -16.078 16.922 0.518 1 84.81 218 ALA B N 1
ATOM 3963 C CA . ALA B 1 218 ? -14.797 17.25 -0.117 1 84.81 218 ALA B CA 1
ATOM 3964 C C . ALA B 1 218 ? -13.703 16.281 0.338 1 84.81 218 ALA B C 1
ATOM 3966 O O . ALA B 1 218 ? -12.891 15.836 -0.471 1 84.81 218 ALA B O 1
ATOM 3967 N N . GLY B 1 219 ? -13.766 15.992 1.622 1 90.56 219 GLY B N 1
ATOM 3968 C CA . GLY B 1 219 ? -12.812 15.031 2.15 1 90.56 219 GLY B CA 1
ATOM 3969 C C . GLY B 1 219 ? -12.992 13.641 1.579 1 90.56 219 GLY B C 1
ATOM 3970 O O . GLY B 1 219 ? -12.008 12.953 1.289 1 90.56 219 GLY B O 1
ATOM 3971 N N . TYR B 1 220 ? -14.242 13.281 1.365 1 93.56 220 TYR B N 1
ATOM 3972 C CA . TYR B 1 220 ? -14.539 11.984 0.766 1 93.56 220 TYR B CA 1
ATOM 3973 C C . TYR B 1 220 ? -13.938 11.883 -0.629 1 93.56 220 TYR B C 1
ATOM 3975 O O . TYR B 1 220 ? -13.281 10.883 -0.956 1 93.56 220 TYR B O 1
ATOM 3983 N N . ALA B 1 221 ? -14.109 12.906 -1.355 1 89.12 221 ALA B N 1
ATOM 3984 C CA . ALA B 1 221 ? -13.625 12.906 -2.734 1 89.12 221 ALA B CA 1
ATOM 3985 C C . ALA B 1 221 ? -12.102 12.875 -2.779 1 89.12 221 ALA B C 1
ATOM 3987 O O . ALA B 1 221 ? -11.516 12.164 -3.604 1 89.12 221 ALA B O 1
ATOM 3988 N N . SER B 1 222 ? -11.539 13.609 -1.913 1 90.31 222 SER B N 1
ATOM 3989 C CA . SER B 1 222 ? -10.086 13.648 -1.855 1 90.31 222 SER B CA 1
ATOM 3990 C C . SER B 1 222 ? -9.508 12.273 -1.536 1 90.31 222 SER B C 1
ATOM 3992 O O . SER B 1 222 ? -8.602 11.805 -2.223 1 90.31 222 SER B O 1
ATOM 3994 N N . TYR B 1 223 ? -10.133 11.633 -0.601 1 94.19 223 TYR B N 1
ATOM 3995 C CA . TYR B 1 223 ? -9.625 10.328 -0.191 1 94.19 223 TYR B CA 1
ATOM 3996 C C . TYR B 1 223 ? -9.938 9.273 -1.239 1 94.19 223 TYR B C 1
ATOM 3998 O O . TYR B 1 223 ? -9.156 8.336 -1.441 1 94.19 223 TYR B O 1
ATOM 4006 N N . ALA B 1 224 ? -11.008 9.406 -1.884 1 93.81 224 ALA B N 1
ATOM 4007 C CA . ALA B 1 224 ? -11.352 8.469 -2.951 1 93.81 224 ALA B CA 1
ATOM 4008 C C . ALA B 1 224 ? -10.352 8.562 -4.102 1 93.81 224 ALA B C 1
ATOM 4010 O O . ALA B 1 224 ? -9.953 7.543 -4.672 1 93.81 224 ALA B O 1
ATOM 4011 N N . LEU B 1 225 ? -9.953 9.805 -4.418 1 90.25 225 LEU B N 1
ATOM 4012 C CA . LEU B 1 225 ? -8.977 10.008 -5.48 1 90.25 225 LEU B CA 1
ATOM 4013 C C . LEU B 1 225 ? -7.621 9.422 -5.09 1 90.25 225 LEU B C 1
ATOM 4015 O O . LEU B 1 225 ? -6.965 8.773 -5.902 1 90.25 225 LEU B O 1
ATOM 4019 N N . LEU B 1 226 ? -7.312 9.656 -3.891 1 92.69 226 LEU B N 1
ATOM 4020 C CA . LEU B 1 226 ? -6.062 9.086 -3.398 1 92.69 226 LEU B CA 1
ATOM 4021 C C . LEU B 1 226 ? -6.105 7.562 -3.434 1 92.69 226 LEU B C 1
ATOM 4023 O O . LEU B 1 226 ? -5.129 6.918 -3.816 1 92.69 226 LEU B O 1
ATOM 4027 N N . ARG B 1 227 ? -7.188 7.047 -3.066 1 96.12 227 ARG B N 1
ATOM 4028 C CA . ARG B 1 227 ? -7.344 5.598 -3.062 1 96.12 227 ARG B CA 1
ATOM 4029 C C . ARG B 1 227 ? -7.254 5.031 -4.477 1 96.12 227 ARG B C 1
ATOM 4031 O O . ARG B 1 227 ? -6.703 3.945 -4.68 1 96.12 227 ARG B O 1
ATOM 4038 N N . PHE B 1 228 ? -7.805 5.719 -5.41 1 93.44 228 PHE B N 1
ATOM 4039 C CA . PHE B 1 228 ? -7.723 5.293 -6.801 1 93.44 228 PHE B CA 1
ATOM 4040 C C . PHE B 1 228 ? -6.27 5.184 -7.25 1 93.44 228 PHE B C 1
ATOM 4042 O O . PHE B 1 228 ? -5.879 4.188 -7.863 1 93.44 228 PHE B O 1
ATOM 4049 N N . GLU B 1 229 ? -5.539 6.191 -6.953 1 92.38 229 GLU B N 1
ATOM 4050 C CA . GLU B 1 229 ? -4.117 6.184 -7.277 1 92.38 229 GLU B CA 1
ATOM 4051 C C . GLU B 1 229 ? -3.418 4.965 -6.684 1 92.38 229 GLU B C 1
ATOM 4053 O O . GLU B 1 229 ? -2.67 4.273 -7.375 1 92.38 229 GLU B O 1
ATOM 4058 N N . ILE B 1 230 ? -3.684 4.625 -5.48 1 93.38 230 ILE B N 1
ATOM 4059 C CA . ILE B 1 230 ? -3.086 3.498 -4.773 1 93.38 230 ILE B CA 1
ATOM 4060 C C . ILE B 1 230 ? -3.559 2.188 -5.398 1 93.38 230 ILE B C 1
ATOM 4062 O O . ILE B 1 230 ? -2.766 1.262 -5.586 1 93.38 230 ILE B O 1
ATOM 4066 N N . ASN B 1 231 ? -4.797 2.148 -5.797 1 96.12 231 ASN B N 1
ATOM 4067 C CA . ASN B 1 231 ? -5.395 0.922 -6.312 1 96.12 231 ASN B CA 1
ATOM 4068 C C . ASN B 1 231 ? -4.871 0.583 -7.703 1 96.12 231 ASN B C 1
ATOM 4070 O O . ASN B 1 231 ? -4.828 -0.588 -8.086 1 96.12 231 ASN B O 1
ATOM 4074 N N . VAL B 1 232 ? -4.461 1.581 -8.422 1 94.31 232 VAL B N 1
ATOM 4075 C CA . VAL B 1 232 ? -3.865 1.299 -9.719 1 94.31 232 VAL B CA 1
ATOM 4076 C C . VAL B 1 232 ? -2.574 0.503 -9.531 1 94.31 232 VAL B C 1
ATOM 4078 O O . VAL B 1 232 ? -2.34 -0.482 -10.234 1 94.31 232 VAL B O 1
ATOM 4081 N N . ARG B 1 233 ? -1.82 0.899 -8.602 1 93.56 233 ARG B N 1
ATOM 4082 C CA . ARG B 1 233 ? -0.595 0.169 -8.297 1 93.56 233 ARG B CA 1
ATOM 4083 C C . ARG B 1 233 ? -0.908 -1.233 -7.785 1 93.56 233 ARG B C 1
ATOM 4085 O O . ARG B 1 233 ? -0.26 -2.203 -8.18 1 93.56 233 ARG B O 1
ATOM 4092 N N . GLU B 1 234 ? -1.902 -1.315 -6.961 1 94.31 234 GLU B N 1
ATOM 4093 C CA . GLU B 1 234 ? -2.305 -2.609 -6.418 1 94.31 234 GLU B CA 1
ATOM 4094 C C . GLU B 1 234 ? -2.818 -3.535 -7.516 1 94.31 234 GLU B C 1
ATOM 4096 O O . GLU B 1 234 ? -2.484 -4.719 -7.543 1 94.31 234 GLU B O 1
ATOM 4101 N N . ALA B 1 235 ? -3.607 -2.977 -8.375 1 95.38 235 ALA B N 1
ATOM 4102 C CA . ALA B 1 235 ? -4.191 -3.758 -9.469 1 95.38 235 ALA B CA 1
ATOM 4103 C C . ALA B 1 235 ? -3.109 -4.273 -10.414 1 95.38 235 ALA B C 1
ATOM 4105 O O . ALA B 1 235 ? -3.254 -5.344 -11.008 1 95.38 235 ALA B O 1
ATOM 4106 N N . SER B 1 236 ? -2.031 -3.533 -10.523 1 94.25 236 SER B N 1
ATOM 4107 C CA . SER B 1 236 ? -0.962 -3.9 -11.445 1 94.25 236 SER B CA 1
ATOM 4108 C C . SER B 1 236 ? -0.283 -5.195 -11.016 1 94.25 236 SER B C 1
ATOM 4110 O O . SER B 1 236 ? 0.428 -5.82 -11.812 1 94.25 236 SER B O 1
ATOM 4112 N N . VAL B 1 237 ? -0.508 -5.629 -9.797 1 93.25 237 VAL B N 1
ATOM 4113 C CA . VAL B 1 237 ? 0.16 -6.848 -9.359 1 93.25 237 VAL B CA 1
ATOM 4114 C C . VAL B 1 237 ? -0.874 -7.945 -9.117 1 93.25 237 VAL B C 1
ATOM 4116 O O . VAL B 1 237 ? -0.517 -9.094 -8.844 1 93.25 237 VAL B O 1
ATOM 4119 N N . MET B 1 238 ? -2.143 -7.617 -9.172 1 94.75 238 MET B N 1
ATOM 4120 C CA . MET B 1 238 ? -3.178 -8.617 -8.945 1 94.75 238 MET B CA 1
ATOM 4121 C C . MET B 1 238 ? -3.195 -9.641 -10.078 1 94.75 238 MET B C 1
ATOM 4123 O O . MET B 1 238 ? -3.693 -10.758 -9.898 1 94.75 238 MET B O 1
ATOM 4127 N N . GLY B 1 239 ? -2.68 -9.266 -11.211 1 93 239 GLY B N 1
ATOM 4128 C CA . GLY B 1 239 ? -2.545 -10.195 -12.32 1 93 239 GLY B CA 1
ATOM 4129 C C . GLY B 1 239 ? -1.668 -11.391 -11.992 1 93 239 GLY B C 1
ATOM 4130 O O . GLY B 1 239 ? -1.729 -12.422 -12.68 1 93 239 GLY B O 1
ATOM 4131 N N . PHE B 1 240 ? -0.84 -11.266 -10.992 1 93.44 240 PHE B N 1
ATOM 4132 C CA . PHE B 1 240 ? 0.046 -12.352 -10.578 1 93.44 240 PHE B CA 1
ATOM 4133 C C . PHE B 1 240 ? -0.756 -13.562 -10.117 1 93.44 240 PHE B C 1
ATOM 4135 O O . PHE B 1 240 ? -0.254 -14.688 -10.133 1 93.44 240 PHE B O 1
ATOM 4142 N N . VAL B 1 241 ? -2.043 -13.312 -9.75 1 94.5 241 VAL B N 1
ATOM 4143 C CA . VAL B 1 241 ? -2.855 -14.422 -9.266 1 94.5 241 VAL B CA 1
ATOM 4144 C C . VAL B 1 241 ? -3.998 -14.688 -10.25 1 94.5 241 VAL B C 1
ATOM 4146 O O . VAL B 1 241 ? -4.934 -15.43 -9.938 1 94.5 241 VAL B O 1
ATOM 4149 N N . GLY B 1 242 ? -3.959 -14.023 -11.344 1 94.38 242 GLY B N 1
ATOM 4150 C CA . GLY B 1 242 ? -4.938 -14.32 -12.375 1 94.38 242 GLY B CA 1
ATOM 4151 C C . GLY B 1 242 ? -6.105 -13.352 -12.391 1 94.38 242 GLY B C 1
ATOM 4152 O O . GLY B 1 242 ? -7.16 -13.656 -12.953 1 94.38 242 GLY B O 1
ATOM 4153 N N . ALA B 1 243 ? -5.926 -12.18 -11.781 1 94.19 243 ALA B N 1
ATOM 4154 C CA . ALA B 1 243 ? -7.031 -11.234 -11.672 1 94.19 243 ALA B CA 1
ATOM 4155 C C . ALA B 1 243 ? -7.082 -10.305 -12.883 1 94.19 243 ALA B C 1
ATOM 4157 O O . ALA B 1 243 ? -7.844 -9.336 -12.898 1 94.19 243 ALA B O 1
ATOM 4158 N N . GLY B 1 244 ? -6.223 -10.594 -13.852 1 92.56 244 GLY B N 1
ATOM 4159 C CA . GLY B 1 244 ? -6.246 -9.82 -15.086 1 92.56 244 GLY B CA 1
ATOM 4160 C C . GLY B 1 244 ? -5.375 -8.578 -15.023 1 92.56 244 GLY B C 1
ATOM 4161 O O . GLY B 1 244 ? -4.699 -8.336 -14.016 1 92.56 244 GLY B O 1
ATOM 4162 N N . GLY B 1 245 ? -5.336 -7.832 -16.172 1 95.19 245 GLY B N 1
ATOM 4163 C CA . GLY B 1 245 ? -4.586 -6.59 -16.234 1 95.19 245 GLY B CA 1
ATOM 4164 C C . GLY B 1 245 ? -3.139 -6.789 -16.656 1 95.19 245 GLY B C 1
ATOM 4165 O O . GLY B 1 245 ? -2.754 -7.883 -17.078 1 95.19 245 GLY B O 1
ATOM 4166 N N . ILE B 1 246 ? -2.367 -5.773 -16.516 1 96.88 246 ILE B N 1
ATOM 4167 C CA . ILE B 1 246 ? -0.998 -5.723 -17.031 1 96.88 246 ILE B CA 1
ATOM 4168 C C . ILE B 1 246 ? -0.115 -6.664 -16.203 1 96.88 246 ILE B C 1
ATOM 4170 O O . ILE B 1 246 ? 0.911 -7.145 -16.703 1 96.88 246 ILE B O 1
ATOM 4174 N N . GLY B 1 247 ? -0.507 -6.938 -15.023 1 95.31 247 GLY B N 1
ATOM 4175 C CA . GLY B 1 247 ? 0.255 -7.836 -14.164 1 95.31 247 GLY B CA 1
ATOM 4176 C C . GLY B 1 247 ? 0.358 -9.242 -14.719 1 95.31 247 GLY B C 1
ATOM 4177 O O . GLY B 1 247 ? 1.356 -9.93 -14.492 1 95.31 247 GLY B O 1
ATOM 4178 N N . GLN B 1 248 ? -0.675 -9.703 -15.398 1 95.25 248 GLN B N 1
ATOM 4179 C CA . GLN B 1 248 ? -0.663 -11.0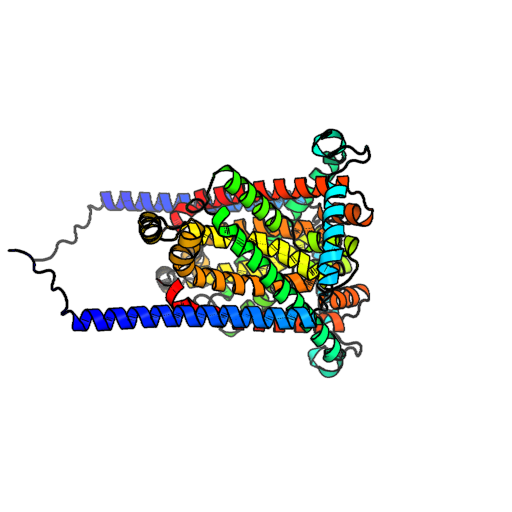31 -16 1 95.25 248 GLN B CA 1
ATOM 4180 C C . GLN B 1 248 ? 0.417 -11.141 -17.078 1 95.25 248 GLN B C 1
ATOM 4182 O O . GLN B 1 248 ? 1.11 -12.156 -17.172 1 95.25 248 GLN B O 1
ATOM 4187 N N . GLU B 1 249 ? 0.54 -10.078 -17.828 1 95.69 249 GLU B N 1
ATOM 4188 C CA . GLU B 1 249 ? 1.584 -10.055 -18.859 1 95.69 249 GLU B CA 1
ATOM 4189 C C . GLU B 1 249 ? 2.971 -9.977 -18.219 1 95.69 249 GLU B C 1
ATOM 4191 O O . GLU B 1 249 ? 3.914 -10.609 -18.703 1 95.69 249 GLU B O 1
ATOM 4196 N N . LEU B 1 250 ? 3.07 -9.211 -17.219 1 96.25 250 LEU B N 1
ATOM 4197 C CA . LEU B 1 250 ? 4.359 -9.031 -16.562 1 96.25 250 LEU B CA 1
ATOM 4198 C C . LEU B 1 250 ? 4.848 -10.336 -15.953 1 96.25 250 LEU B C 1
ATOM 4200 O O . LEU B 1 250 ? 6.008 -10.719 -16.125 1 96.25 250 LEU B O 1
ATOM 4204 N N . VAL B 1 251 ? 4 -11.07 -15.305 1 95.06 251 VAL B N 1
ATOM 4205 C CA . VAL B 1 251 ? 4.402 -12.312 -14.656 1 95.06 251 VAL B CA 1
ATOM 4206 C C . VAL B 1 251 ? 4.789 -13.344 -15.711 1 95.06 251 VAL B C 1
ATOM 4208 O O . VAL B 1 251 ? 5.742 -14.102 -15.523 1 95.06 251 VAL B O 1
ATOM 4211 N N . VAL B 1 252 ? 4.105 -13.383 -16.812 1 94.75 252 VAL B N 1
ATOM 4212 C CA . VAL B 1 252 ? 4.438 -14.289 -17.922 1 94.75 252 VAL B CA 1
ATOM 4213 C C . VAL B 1 252 ? 5.816 -13.938 -18.469 1 94.75 252 VAL B C 1
ATOM 4215 O O . VAL B 1 252 ? 6.652 -14.82 -18.688 1 94.75 252 VAL B O 1
ATOM 4218 N N . ALA B 1 253 ? 6.008 -12.625 -18.688 1 95.94 253 ALA B N 1
ATOM 4219 C CA . ALA B 1 253 ? 7.293 -12.18 -19.219 1 95.94 253 ALA B CA 1
ATOM 4220 C C . ALA B 1 253 ? 8.438 -12.57 -18.281 1 95.94 253 ALA B C 1
ATOM 4222 O O . ALA B 1 253 ? 9.5 -13.008 -18.734 1 95.94 253 ALA B O 1
ATOM 4223 N N . ILE B 1 254 ? 8.242 -12.43 -17 1 93.19 254 ILE B N 1
ATOM 4224 C CA . ILE B 1 254 ? 9.273 -12.766 -16.016 1 93.19 254 ILE B CA 1
ATOM 4225 C C . ILE B 1 254 ? 9.516 -14.273 -16.016 1 93.19 254 ILE B C 1
ATOM 4227 O O . ILE B 1 254 ? 10.664 -14.719 -16.078 1 93.19 254 ILE B O 1
ATOM 4231 N N . ARG B 1 255 ? 8.477 -15.086 -16.078 1 92.56 255 ARG B N 1
ATOM 4232 C CA . ARG B 1 255 ? 8.586 -16.531 -15.953 1 92.56 255 ARG B CA 1
ATOM 4233 C C . ARG B 1 255 ? 9.125 -17.156 -17.234 1 92.56 255 ARG B C 1
ATOM 4235 O O . ARG B 1 255 ? 9.766 -18.219 -17.203 1 92.56 255 ARG B O 1
ATOM 4242 N N . LYS B 1 256 ? 8.914 -16.516 -18.344 1 94.62 256 LYS B N 1
ATOM 4243 C CA . LYS B 1 256 ? 9.398 -17.031 -19.625 1 94.62 256 LYS B CA 1
ATOM 4244 C C . LYS B 1 256 ? 10.758 -16.438 -19.969 1 94.62 256 LYS B C 1
ATOM 4246 O O . LYS B 1 256 ? 11.305 -16.719 -21.047 1 94.62 256 LYS B O 1
ATOM 4251 N N . PHE B 1 257 ? 11.234 -15.523 -19.203 1 92.88 257 PHE B N 1
ATOM 4252 C CA . PHE B 1 257 ? 12.562 -14.938 -19.328 1 92.88 257 PHE B CA 1
ATOM 4253 C C . PHE B 1 257 ? 12.648 -14.039 -20.562 1 92.88 257 PHE B C 1
ATOM 4255 O O . PHE B 1 257 ? 13.664 -14.031 -21.25 1 92.88 257 PHE B O 1
ATOM 4262 N N . TYR B 1 258 ? 11.484 -13.438 -20.844 1 94.5 258 TYR B N 1
ATOM 4263 C CA . TYR B 1 258 ? 11.508 -12.375 -21.844 1 94.5 258 TYR B CA 1
ATOM 4264 C C . TYR B 1 258 ? 12.016 -11.07 -21.25 1 94.5 258 TYR B C 1
ATOM 4266 O O . TYR B 1 258 ? 11.234 -10.164 -20.969 1 94.5 258 TYR B O 1
ATOM 4274 N N . TYR B 1 259 ? 13.25 -10.938 -21.188 1 93.5 259 TYR B N 1
ATOM 4275 C CA . TYR B 1 259 ? 13.898 -9.906 -20.375 1 93.5 259 TYR B CA 1
ATOM 4276 C C . TYR B 1 259 ? 13.57 -8.516 -20.891 1 93.5 259 TYR B C 1
ATOM 4278 O O . TYR B 1 259 ? 13.156 -7.637 -20.125 1 93.5 259 TYR B O 1
ATOM 4286 N N . SER B 1 260 ? 13.695 -8.336 -22.156 1 95.31 260 SER B N 1
ATOM 4287 C CA . SER B 1 260 ? 13.43 -7.012 -22.703 1 95.31 260 SER B CA 1
ATOM 4288 C C . SER B 1 260 ? 11.969 -6.625 -22.547 1 95.31 260 SER B C 1
ATOM 4290 O O . SER B 1 260 ? 11.648 -5.449 -22.344 1 95.31 260 SER B O 1
ATOM 4292 N N . ASP B 1 261 ? 11.039 -7.648 -22.578 1 96.19 261 ASP B N 1
ATOM 4293 C CA . ASP B 1 261 ? 9.625 -7.379 -22.359 1 96.19 261 ASP B CA 1
ATOM 4294 C C . ASP B 1 261 ? 9.375 -6.926 -20.922 1 96.19 261 ASP B C 1
ATOM 4296 O O . ASP B 1 261 ? 8.539 -6.051 -20.672 1 96.19 261 ASP B O 1
ATOM 4300 N N . VAL B 1 262 ? 10.094 -7.504 -19.984 1 95.38 262 VAL B N 1
ATOM 4301 C CA . VAL B 1 262 ? 9.945 -7.16 -18.578 1 95.38 262 VAL B CA 1
ATOM 4302 C C . VAL B 1 262 ? 10.227 -5.672 -18.375 1 95.38 262 VAL B C 1
ATOM 4304 O O . VAL B 1 262 ? 9.414 -4.961 -17.781 1 95.38 262 VAL B O 1
ATOM 4307 N N . SER B 1 263 ? 11.336 -5.211 -18.906 1 95.5 263 SER B N 1
ATOM 4308 C CA . SER B 1 263 ? 11.688 -3.809 -18.719 1 95.5 263 SER B CA 1
ATOM 4309 C C . SER B 1 263 ? 10.719 -2.893 -19.469 1 95.5 263 SER B C 1
ATOM 4311 O O . SER B 1 263 ? 10.367 -1.822 -18.969 1 95.5 263 SER B O 1
ATOM 4313 N N . ALA B 1 264 ? 10.289 -3.303 -20.625 1 96.69 264 ALA B N 1
ATOM 4314 C CA . ALA B 1 264 ? 9.328 -2.49 -21.375 1 96.69 264 ALA B CA 1
ATOM 4315 C C . ALA B 1 264 ? 8.016 -2.346 -20.609 1 96.69 264 ALA B C 1
ATOM 4317 O O . ALA B 1 264 ? 7.473 -1.244 -20.5 1 96.69 264 ALA B O 1
ATOM 4318 N N . ILE B 1 265 ? 7.527 -3.439 -20.047 1 96.44 265 ILE B N 1
ATOM 4319 C CA . ILE B 1 265 ? 6.273 -3.443 -19.297 1 96.44 265 ILE B CA 1
ATOM 4320 C C . ILE B 1 265 ? 6.434 -2.619 -18.031 1 96.44 265 ILE B C 1
ATOM 4322 O O . ILE B 1 265 ? 5.555 -1.825 -17.688 1 96.44 265 ILE B O 1
ATOM 4326 N N . LEU B 1 266 ? 7.57 -2.77 -17.375 1 94.75 266 LEU B N 1
ATOM 4327 C CA . LEU B 1 266 ? 7.82 -2.027 -16.141 1 94.75 266 LEU B CA 1
ATOM 4328 C C . LEU B 1 266 ? 7.836 -0.526 -16.406 1 94.75 266 LEU B C 1
ATOM 4330 O O . LEU B 1 266 ? 7.246 0.249 -15.648 1 94.75 266 LEU B O 1
ATOM 4334 N N . VAL B 1 267 ? 8.516 -0.152 -17.438 1 94.5 267 VAL B N 1
ATOM 4335 C CA . VAL B 1 267 ? 8.578 1.266 -17.781 1 94.5 267 VAL B CA 1
ATOM 4336 C C . VAL B 1 267 ? 7.172 1.781 -18.094 1 94.5 267 VAL B C 1
ATOM 4338 O O . VAL B 1 267 ? 6.801 2.879 -17.672 1 94.5 267 VAL B O 1
ATOM 4341 N N . THR B 1 268 ? 6.426 0.963 -18.828 1 95.25 268 THR B N 1
ATOM 4342 C CA . THR B 1 268 ? 5.059 1.342 -19.156 1 95.25 268 THR B CA 1
ATOM 4343 C C . THR B 1 268 ? 4.223 1.519 -17.891 1 95.25 268 THR B C 1
ATOM 4345 O O . THR B 1 268 ? 3.461 2.482 -17.766 1 95.25 268 THR B O 1
ATOM 4348 N N . ILE B 1 269 ? 4.344 0.647 -16.922 1 94.69 269 ILE B N 1
ATOM 4349 C CA . ILE B 1 269 ? 3.627 0.73 -15.656 1 94.69 269 ILE B CA 1
ATOM 4350 C C . ILE B 1 269 ? 4.051 1.99 -14.906 1 94.69 269 ILE B C 1
ATOM 4352 O O . ILE B 1 269 ? 3.207 2.76 -14.445 1 94.69 269 ILE B O 1
ATOM 4356 N N . ILE B 1 270 ? 5.34 2.215 -14.828 1 93.25 270 ILE B N 1
ATOM 4357 C CA . ILE B 1 270 ? 5.898 3.328 -14.07 1 93.25 270 ILE B CA 1
ATOM 4358 C C . ILE B 1 270 ? 5.387 4.648 -14.641 1 93.25 270 ILE B C 1
ATOM 4360 O O . ILE B 1 270 ? 4.918 5.516 -13.898 1 93.25 270 ILE B O 1
ATOM 4364 N N . VAL B 1 271 ? 5.453 4.785 -15.914 1 93.94 271 VAL B N 1
ATOM 4365 C CA . VAL B 1 271 ? 5.012 6.012 -16.562 1 93.94 271 VAL B CA 1
ATOM 4366 C C . VAL B 1 271 ? 3.521 6.223 -16.312 1 93.94 271 VAL B C 1
ATOM 4368 O O . VAL B 1 271 ? 3.09 7.336 -16 1 93.94 271 VAL B O 1
ATOM 4371 N N . THR B 1 272 ? 2.771 5.191 -16.406 1 93.31 272 THR B N 1
ATOM 4372 C CA . THR B 1 272 ? 1.331 5.285 -16.188 1 93.31 272 THR B CA 1
ATOM 4373 C C . THR B 1 272 ? 1.023 5.695 -14.758 1 93.31 272 THR B C 1
ATOM 4375 O O . THR B 1 272 ? 0.217 6.598 -14.523 1 93.31 272 THR B O 1
ATOM 4378 N N . VAL B 1 273 ? 1.653 5.027 -13.836 1 91.62 273 VAL B N 1
ATOM 4379 C CA . VAL B 1 273 ? 1.428 5.328 -12.43 1 91.62 273 VAL B CA 1
ATOM 4380 C C . VAL B 1 273 ? 1.856 6.766 -12.133 1 91.62 273 VAL B C 1
ATOM 4382 O O . VAL B 1 273 ? 1.177 7.484 -11.391 1 91.62 273 VAL B O 1
ATOM 4385 N N . PHE B 1 274 ? 2.9 7.215 -12.734 1 88.44 274 PHE B N 1
ATOM 4386 C CA . PHE B 1 274 ? 3.379 8.578 -12.555 1 88.44 274 PHE B CA 1
ATOM 4387 C C . PHE B 1 274 ? 2.359 9.586 -13.078 1 88.44 274 PHE B C 1
ATOM 4389 O O . PHE B 1 274 ? 2.086 10.594 -12.43 1 88.44 274 PHE B O 1
ATOM 4396 N N . ILE B 1 275 ? 1.864 9.328 -14.172 1 91.94 275 ILE B N 1
ATOM 4397 C CA . ILE B 1 275 ? 0.867 10.203 -14.781 1 91.94 275 ILE B CA 1
ATOM 4398 C C . ILE B 1 275 ? -0.371 10.273 -13.891 1 91.94 275 ILE B C 1
ATOM 4400 O O . ILE B 1 275 ? -0.91 11.352 -13.641 1 91.94 275 ILE B O 1
ATOM 4404 N N . ILE B 1 276 ? -0.754 9.164 -13.383 1 90.56 276 ILE B N 1
ATOM 4405 C CA . ILE B 1 276 ? -1.937 9.102 -12.523 1 90.56 276 ILE B CA 1
ATOM 4406 C C . ILE B 1 276 ? -1.667 9.844 -11.219 1 90.56 276 ILE B C 1
ATOM 4408 O O . ILE B 1 276 ? -2.521 10.586 -10.734 1 90.56 276 ILE B O 1
ATOM 4412 N N . ASP B 1 277 ? -0.51 9.625 -10.703 1 86.81 277 ASP B N 1
ATOM 4413 C CA . ASP B 1 277 ? -0.126 10.305 -9.469 1 86.81 277 ASP B CA 1
ATOM 4414 C C . ASP B 1 277 ? -0.176 11.82 -9.641 1 86.81 277 ASP B C 1
ATOM 4416 O O . ASP B 1 277 ? -0.771 12.523 -8.828 1 86.81 277 ASP B O 1
ATOM 4420 N N . ILE B 1 278 ? 0.355 12.367 -10.719 1 86.81 278 ILE B N 1
ATOM 4421 C CA . ILE B 1 278 ? 0.395 13.805 -10.977 1 86.81 278 ILE B CA 1
ATOM 4422 C C . ILE B 1 278 ? -1.021 14.32 -11.227 1 86.81 278 ILE B C 1
ATOM 4424 O O . ILE B 1 278 ? -1.407 15.359 -10.695 1 86.81 278 ILE B O 1
ATOM 4428 N N . SER B 1 279 ? -1.73 13.609 -11.977 1 88.69 279 SER B N 1
ATOM 4429 C CA . SER B 1 279 ? -3.084 14.023 -12.328 1 88.69 279 SER B CA 1
ATOM 4430 C C . SER B 1 279 ? -3.986 14.07 -11.102 1 88.69 279 SER B C 1
ATOM 4432 O O . SER B 1 279 ? -4.719 15.039 -10.891 1 88.69 279 SER B O 1
ATOM 4434 N N . THR B 1 280 ? -3.914 13.008 -10.305 1 84.81 280 THR B N 1
ATOM 4435 C CA . THR B 1 280 ? -4.762 12.961 -9.125 1 84.81 280 THR B CA 1
ATOM 4436 C C . THR B 1 280 ? -4.32 14 -8.094 1 84.81 280 THR B C 1
ATOM 4438 O O . THR B 1 280 ? -5.152 14.594 -7.406 1 84.81 280 THR B O 1
ATOM 4441 N N . GLY B 1 281 ? -2.998 14.234 -8.039 1 83.62 281 GLY B N 1
ATOM 4442 C CA . GLY B 1 281 ? -2.494 15.289 -7.18 1 83.62 281 GLY B CA 1
ATOM 4443 C C . GLY B 1 281 ? -2.969 16.672 -7.598 1 83.62 281 GLY B C 1
ATOM 4444 O O . GLY B 1 281 ? -3.379 17.469 -6.754 1 83.62 281 GLY B O 1
ATOM 4445 N N . TRP B 1 282 ? -2.895 16.875 -8.82 1 83.62 282 TRP B N 1
ATOM 4446 C CA . TRP B 1 282 ? -3.354 18.141 -9.367 1 83.62 282 TRP B CA 1
ATOM 4447 C C . TRP B 1 282 ? -4.848 18.328 -9.125 1 83.62 282 TRP B C 1
ATOM 4449 O O . TRP B 1 282 ? -5.277 19.406 -8.703 1 83.62 282 TRP B O 1
ATOM 4459 N N . LEU B 1 283 ? -5.566 17.328 -9.312 1 81.38 283 LEU B N 1
ATOM 4460 C CA . LEU B 1 283 ? -7.012 17.375 -9.117 1 81.38 283 LEU B CA 1
ATOM 4461 C C . LEU B 1 283 ? -7.355 17.609 -7.652 1 81.38 283 LEU B C 1
ATOM 4463 O O . LEU B 1 283 ? -8.234 18.422 -7.34 1 81.38 283 LEU B O 1
ATOM 4467 N N . ARG B 1 284 ? -6.699 16.938 -6.824 1 82.88 284 ARG B N 1
ATOM 4468 C CA . ARG B 1 284 ? -6.926 17.109 -5.391 1 82.88 284 ARG B CA 1
ATOM 4469 C C . ARG B 1 284 ? -6.559 18.516 -4.941 1 82.88 284 ARG B C 1
ATOM 4471 O O . ARG B 1 284 ? -7.273 19.125 -4.145 1 82.88 284 ARG B O 1
ATOM 4478 N N . GLY B 1 285 ? -5.508 19.141 -5.492 1 81.5 285 GLY B N 1
ATOM 4479 C CA . GLY B 1 285 ? -5.109 20.5 -5.184 1 81.5 285 GLY B CA 1
ATOM 4480 C C . GLY B 1 285 ? -6.102 21.531 -5.676 1 81.5 285 GLY B C 1
ATOM 4481 O O . GLY B 1 285 ? -6.426 22.484 -4.953 1 81.5 285 GLY B O 1
ATOM 4482 N N . ARG B 1 286 ? -6.508 21.359 -6.734 1 76.81 286 ARG B N 1
ATOM 4483 C CA . ARG B 1 286 ? -7.41 22.328 -7.359 1 76.81 286 ARG B CA 1
ATOM 4484 C C . ARG B 1 286 ? -8.797 22.266 -6.73 1 76.81 286 ARG B C 1
ATOM 4486 O O . ARG B 1 286 ? -9.445 23.297 -6.539 1 76.81 286 ARG B O 1
ATOM 4493 N N . LEU B 1 287 ? -9.203 21.047 -6.473 1 70.69 287 LEU B N 1
ATOM 4494 C CA . LEU B 1 287 ? -10.578 20.875 -6.016 1 70.69 287 LEU B CA 1
ATOM 4495 C C . LEU B 1 287 ? -10.68 21.062 -4.508 1 70.69 287 LEU B C 1
ATOM 4497 O O . LEU B 1 287 ? -11.688 21.562 -4.008 1 70.69 287 LEU B O 1
ATOM 4501 N N . PHE B 1 288 ? -9.617 20.672 -3.889 1 69.81 288 PHE B N 1
ATOM 4502 C CA . PHE B 1 288 ? -9.773 20.625 -2.439 1 69.81 288 PHE B CA 1
ATOM 4503 C C . PHE B 1 288 ? -8.688 21.438 -1.754 1 69.81 288 PHE B C 1
ATOM 4505 O O . PHE B 1 288 ? -8.625 21.484 -0.523 1 69.81 288 PHE B O 1
ATOM 4512 N N . GLY B 1 289 ? -7.578 21.812 -2.48 1 60.72 289 GLY B N 1
ATOM 4513 C CA . GLY B 1 289 ? -6.418 22.531 -1.967 1 60.72 289 GLY B CA 1
ATOM 4514 C C . GLY B 1 289 ? -6.789 23.719 -1.107 1 60.72 289 GLY B C 1
ATOM 4515 O O . GLY B 1 289 ? -6.133 24 -0.101 1 60.72 289 GLY B O 1
ATOM 4516 N N . LYS B 1 290 ? -7.695 24.484 -1.426 1 53.53 290 LYS B N 1
ATOM 4517 C CA . LYS B 1 290 ? -8.008 25.625 -0.571 1 53.53 290 LYS B CA 1
ATOM 4518 C C . LYS B 1 290 ? -8.633 25.172 0.745 1 53.53 290 LYS B C 1
ATOM 4520 O O . LYS B 1 290 ? -8.461 25.828 1.777 1 53.53 290 LYS B O 1
ATOM 4525 N N . GLU B 1 291 ? -9.211 24.078 0.758 1 48.88 291 GLU B N 1
ATOM 4526 C CA . GLU B 1 291 ? -9.922 23.609 1.943 1 48.88 291 GLU B CA 1
ATOM 4527 C C . GLU B 1 291 ? -8.984 22.875 2.893 1 48.88 291 GLU B C 1
ATOM 4529 O O . GLU B 1 291 ? -9.18 22.891 4.109 1 48.88 291 GLU B O 1
ATOM 4534 N N . THR B 1 292 ? -8 22.156 2.396 1 44.12 292 THR B N 1
ATOM 4535 C CA . THR B 1 292 ? -7.094 21.438 3.281 1 44.12 292 THR B CA 1
ATOM 4536 C C . THR B 1 292 ? -6.137 22.391 3.982 1 44.12 292 THR B C 1
ATOM 4538 O O . THR B 1 292 ? -5.449 22.016 4.93 1 44.12 292 THR B O 1
ATOM 4541 N N . ARG B 1 293 ? -5.855 23.609 3.66 1 41.28 293 ARG B N 1
ATOM 4542 C CA . ARG B 1 293 ? -5.039 24.625 4.305 1 41.28 293 ARG B CA 1
ATOM 4543 C C . ARG B 1 293 ? -5.824 25.344 5.398 1 41.28 293 ARG B C 1
ATOM 4545 O O . ARG B 1 293 ? -5.254 26.109 6.18 1 41.28 293 ARG B O 1
ATOM 4552 N N . ARG B 1 294 ? -7.133 25.266 5.527 1 36.59 294 ARG B N 1
ATOM 4553 C CA . ARG B 1 294 ? -7.816 25.906 6.645 1 36.59 294 ARG B CA 1
ATOM 4554 C C . ARG B 1 294 ? -8.047 24.922 7.789 1 36.59 294 ARG B C 1
ATOM 4556 O O . ARG B 1 294 ? -8.453 23.781 7.562 1 36.59 294 ARG B O 1
#

Nearest PDB structures (foldseek):
  7ahc-assembly1_B  TM=8.631E-01  e=3.988E-05  Lactococcus lactis subsp. lactis
  7ahd-assembly1_B  TM=7.577E-01  e=2.007E-05  Lactococcus lactis subsp. lactis
  7ahh-assembly1_A  TM=7.783E-01  e=1.436E-04  Lactococcus lactis subsp. lactis
  7ahh-assembly1_B  TM=8.127E-01  e=2.071E-04  Lactococcus lactis subsp. lactis
  7ahd-assembly1_A  TM=6.521E-01  e=1.574E-04  Lactococcus lactis subsp. lactis

Sequence (588 aa):
MATAVSILPAQQLATLEEAYRKAVSRKRLKAALATALFCAALVVAAFGAEVNLRTLFTYFGNFISYFDRILTLDSGARVWTDPAEWFWGWQKWLRMLGETILISYVGTLTGAVFAFALNFFAAQNTSPGPWLRFTVRRLLEFARTVPGIVFALIFVIAFGLGPMAGVLAIAIHSTGALGKLFAEIVENADMKPVEGIRSTGASWLSCMRFAVLPQVSAGYASYALLRFEINVREASVMGFVGAGGIGQELVVAIRKFYYSDVSAILVTIIVTVFIIDISTGWLRGRLFGKETRRMATAVSILPAQQLATLEEAYRKAVSRKRLKAALATALFCAALVVAAFGAEVNLRTLFTYFGNFISYFDRILTLDSGARVWTDPAEWFWGWQKWLRMLGETILISYVGTLTGAVFAFALNFFAAQNTSPGPWLRFTVRRLLEFARTVPGIVFALIFVIAFGLGPMAGVLAIAIHSTGALGKLFAEIVENADMKPVEGIRSTGASWLSCMRFAVLPQVSAGYASYALLRFEINVREASVMGFVGAGGIGQELVVAIRKFYYSDVSAILVTIIVTVFIIDISTGWLRGRLFGKETRR

Solvent-accessible surface area (backbone atoms only — not comparable to full-atom values): 28924 Å² total; per-residue (Å²): 132,81,79,74,74,78,71,67,57,72,66,59,49,48,50,49,49,49,50,46,49,48,50,49,48,48,51,46,46,52,48,47,46,50,48,46,50,50,48,52,49,39,56,51,31,40,63,66,58,65,48,43,65,64,52,52,57,61,39,44,55,41,49,53,49,48,55,50,43,30,40,25,37,96,86,67,45,48,38,85,80,40,57,63,71,40,46,65,56,47,68,61,50,51,51,24,40,50,45,16,48,35,30,14,48,44,6,36,50,53,4,45,53,52,10,62,68,44,13,51,38,42,13,80,82,60,29,92,41,71,66,55,20,51,52,45,43,49,51,26,47,52,30,46,58,49,55,44,60,58,44,16,38,53,30,18,72,60,67,36,71,31,44,57,17,32,18,51,15,39,15,45,24,32,18,11,51,45,16,52,53,44,12,53,50,55,53,67,50,72,58,65,54,32,53,56,44,45,74,73,68,50,51,73,66,52,30,43,60,68,35,45,42,74,72,38,49,63,58,48,52,47,51,49,47,51,46,32,51,55,31,36,59,52,30,40,53,29,7,68,58,36,14,27,31,36,13,36,56,45,48,48,24,59,75,69,63,37,36,32,51,36,44,41,50,49,51,52,51,44,53,50,51,50,51,45,48,52,51,46,50,50,48,40,42,73,74,39,39,75,58,75,76,104,133,83,80,73,74,80,70,66,57,71,65,60,49,49,50,50,48,48,49,46,49,47,51,50,47,48,51,47,46,51,49,46,46,52,47,45,51,50,48,51,50,39,55,52,32,41,64,65,58,65,47,45,63,64,52,52,57,61,38,43,55,40,50,54,50,49,55,50,43,29,41,26,36,94,88,65,44,51,37,86,79,39,56,65,71,40,48,64,57,48,68,60,50,50,51,24,38,50,45,17,48,36,31,15,48,44,5,37,51,53,4,46,52,52,12,62,69,44,14,52,36,40,12,81,82,62,28,92,40,72,68,55,20,51,52,46,44,49,52,27,47,51,30,46,59,50,54,43,59,58,44,16,39,54,30,16,73,60,67,35,72,31,45,58,17,31,19,51,15,40,15,44,24,31,18,11,50,44,17,54,53,44,11,53,51,54,55,66,51,73,57,64,56,30,53,58,45,43,71,73,68,49,51,73,67,51,29,44,61,69,35,45,39,75,74,38,48,65,58,48,51,43,50,50,48,53,46,32,52,54,32,36,60,52,29,40,53,29,7,69,58,34,14,28,30,38,13,37,56,45,48,51,24,58,76,68,63,35,35,33,52,36,41,40,50,50,51,52,50,44,53,50,52,49,52,44,48,53,51,46,49,51,48,40,42,73,74,39,40,75,59,73,75,104

Foldseek 3Di:
DPPPPPPPPPVVVVVVVVVVVVVVVVVVVVVVVVVVVVVVVVVVCCVPVVVPVVCVVVVVVVVVVLVVLLQAAPVRHGCVVCVCRLCVPVVVLVVLLVLLLVLLVLLLVLLLVLLVVLLQCQAPVQNPDDVSNVVSLVQLVVLQVPDLLVQLLVCCVVPNFEQVSSSNSSSSNNNSVLNVVLNVLLNPFDCVVLVVCVVVVDDSVCSCVPPRCVRCVLVSVLVSLVSSLVSSVVSLCSLVSRNTGSNVVLNVCVVVVVSSNNVSSVVVSVVVSVVSVVVSVVVNCVRCVVPVVD/DPPPPPPPPPVVVVVVVVVVVVVVVVVVVVVVVVVVVVVVVVVVCCVPVVVPVVCVVVVVVVVVVLVVLLQAAPVRHGCVVCVCRLCVPVVVLVVLLVLLLVLLVLLLVLLLVLLVVLLQCCAPVQNPDDVSNVVSLVQLVVLQVDDLLVQLLVCCVVPNFEQVSSSNSSSSNNNSVLSVQLSVLLNPFDCVVLVVCVVVVDDSVCSCVPRRCVRCVLVSVLVSLVSSLVSSVVSLCSLVSRNTGSNVVLNVCVVVVVSSNNVSSVVVSVVVSVVSVVVSVVVNCVSCVVPVVD

pLDDT: mean 84.55, std 15.84, range [32.59, 98.19]

Secondary structure (DSSP, 8-state):
---------HHHHHHHHHHHHHHHHHHHHHHHHHHHHHHHHHHHHHHHTT--HHHHHHHHHHHHHHHHHHTB-TTSSBGGG-HHHHTTTHHHHHHHHHHHHHHHHHHHHHHHHHHHHHHHHHSTTT-S-HHHHHHHHHHHHHHHHS-HHHHHHHHHHHH-SSHHHHHHHHHHHHHHHHHHHHHHHHHTS--HHHHHHHTTT--HHHHIIIIIHHHHHHHHHHHHHHHHHHHHHHHHHHGGGT--SHHHHHHHHHHTT-HHHHHHHHHHHHHHHHHHHHHHHHHHHHHHHHHHT-/---------HHHHHHHHHHHHHHHHHHHHHHHHHHHHHHHHHHHHHHHTT--HHHHHHHHHHHHHHHHHHTB-TTSSBGGG-HHHHTTTHHHHHHHHHHHHHHHHHHHHHHHHHHHHHHHHHSTTT-S-HHHHHHHHHHHHHHHHS-HHHHHHHHHHHH-SSHHHHHHHHHHHHHHHHHHHHHHHHHTS--HHHHHHHTTT--HHHHIIIIIHHHHHHHHHHHHHHHHHHHHHHHHHHGGGT--SHHHHHHHHHHTT-HHHHHHHHHHHHHHHHHHHHHHHHHHHHHHHHHHT-

Organism: NCBI:txid2511166

InterPro domains:
  IPR000515 ABC transporter type 1, transmembrane domain MetI-like [PF00528] (120-285)
  IPR000515 ABC transporter type 1, transmembrane domain MetI-like [PS50928] (97-280)
  IPR000515 ABC transporter type 1, transmembrane domain MetI-like [cd06261] (129-276)
  IPR005769 ABC transporter, permease PhnE/PtxC [TIGR01097] (26-287)
  IPR035906 MetI-like superfamily [G3DSA:1.10.3720.10] (85-288)
  IPR035906 MetI-like superfamily [SSF161098] (90-277)